Protein 8Z6D (pdb70)

Solvent-accessible surface area: 15857 Å² total; per-residue (Å²): 139,91,118,138,64,0,18,56,25,0,20,62,11,0,35,101,54,1,0,63,98,0,36,26,107,84,0,16,99,81,4,153,15,68,135,169,35,0,89,158,44,5,86,44,52,58,79,0,3,48,16,0,0,52,38,8,38,77,62,20,27,113,47,2,83,86,74,3,72,129,54,87,111,43,40,47,34,36,68,1,78,17,1,0,62,26,1,19,67,28,28,88,66,187,95,32,39,5,5,3,0,0,3,0,7,2,0,73,25,40,55,83,73,2,35,61,21,0,34,49,3,3,64,54,5,55,120,22,0,16,70,7,14,136,23,126,98,19,92,75,6,35,20,19,1,1,6,1,1,0,1,2,2,8,7,2,64,52,9,6,72,97,19,83,31,61,75,2,0,61,70,0,17,118,44,19,85,130,110,105,70,100,60,1,4,89,22,0,18,60,14,0,66,115,58,1,0,105,128,0,34,23,111,92,0,26,116,83,7,161,23,51,128,135,42,0,90,133,39,4,84,46,53,43,68,0,0,42,12,0,0,56,39,4,36,108,72,19,26,101,45,3,76,78,70,17,79,137,61,78,137,39,39,35,24,34,43,1,63,12,2,0,68,25,1,17,63,23,28,93,93,117,89,37,51,8,6,4,1,0,4,0,7,0,13,30,38,62,38,144,67,0,22,60,16,0,37,48,3,4,82,57,8,60,67,23,0,37,86,19,18,143,33,131,97,37,92,50,11,38,26,18,3,0,6,0,1,0,0,2,1,8,8,9,71,50,10,6,81,98,21,72,28,62,67,3,1,116,68,0,15,124,57,13,145,55

Structure (mmCIF, N/CA/C/O backbone):
data_8Z6D
#
_entry.id   8Z6D
#
_cell.length_a   51.170
_cell.length_b   69.360
_cell.length_c   112.440
_cell.angle_alpha   90.000
_cell.angle_beta   90.000
_cell.angle_gamma   90.000
#
_symmetry.space_group_name_H-M   'P 21 21 21'
#
loop_
_entity.id
_entity.type
_entity.pdbx_description
1 polymer 'TetR/AcrR family transcriptional regulator'
2 water water
#
loop_
_atom_site.group_PDB
_atom_site.id
_atom_site.type_symbol
_atom_site.label_atom_id
_atom_site.label_alt_id
_atom_site.label_comp_id
_atom_site.label_asym_id
_atom_site.label_entity_id
_atom_site.label_seq_id
_atom_site.pdbx_PDB_ins_code
_atom_site.Cartn_x
_atom_site.Cartn_y
_atom_site.Cartn_z
_atom_site.occupancy
_atom_site.B_iso_or_equiv
_atom_site.auth_seq_id
_atom_site.auth_comp_id
_atom_site.auth_asym_id
_atom_site.auth_atom_id
_atom_site.pdbx_PDB_model_num
ATOM 1 N N . SER A 1 13 ? 6.15175 6.42941 1.71980 1.000 60.74864 6 SER A N 1
ATOM 2 C CA . SER A 1 13 ? 7.56684 6.79733 1.66689 1.000 64.87301 6 SER A CA 1
ATOM 3 C C . SER A 1 13 ? 8.44742 5.57316 1.90526 1.000 60.16479 6 SER A C 1
ATOM 4 O O . SER A 1 13 ? 9.29436 5.22345 1.06951 1.000 58.58599 6 SER A O 1
ATOM 7 N N . LYS A 1 14 ? 8.24271 4.91806 3.05030 1.000 60.90089 7 LYS A N 1
ATOM 8 C CA . LYS A 1 14 ? 8.93893 3.66833 3.32233 1.000 58.26100 7 LYS A CA 1
ATOM 9 C C . LYS A 1 14 ? 8.30311 2.49684 2.57828 1.000 51.28700 7 LYS A C 1
ATOM 10 O O . LYS A 1 14 ? 8.68094 1.33478 2.77623 1.000 49.04990 7 LYS A O 1
ATOM 16 N N . ARG A 1 15 ? 7.34848 2.79961 1.70485 1.000 52.84676 8 ARG A N 1
ATOM 17 C CA . ARG A 1 15 ? 6.72349 1.76373 0.90667 1.000 47.48902 8 ARG A CA 1
ATOM 18 C C . ARG A 1 15 ? 7.75124 1.00918 0.06997 1.000 49.67152 8 ARG A C 1
ATOM 19 O O . ARG A 1 15 ? 7.69791 -0.22620 -0.02013 1.000 43.20565 8 ARG A O 1
ATOM 27 N N . LYS A 1 16 ? 8.70634 1.73078 -0.53888 1.000 48.77684 9 LYS A N 1
ATOM 28 C CA . LYS A 1 16 ? 9.64637 1.08508 -1.45525 1.000 43.54421 9 LYS A CA 1
ATOM 29 C C . LYS A 1 16 ? 10.56973 0.11666 -0.72952 1.000 42.00178 9 LYS A C 1
ATOM 30 O O . LYS A 1 16 ? 10.85350 -0.97326 -1.23760 1.000 45.51768 9 LYS A O 1
ATOM 36 N N . THR A 1 17 ? 11.05688 0.49779 0.44894 1.000 45.82425 10 THR A N 1
ATOM 37 C CA . THR A 1 17 ? 11.90051 -0.39595 1.23684 1.000 42.68054 10 THR A CA 1
ATOM 38 C C . THR A 1 17 ? 11.17761 -1.69824 1.53041 1.000 42.38532 10 THR A C 1
ATOM 39 O O . THR A 1 17 ? 11.73844 -2.78858 1.36208 1.000 40.18516 10 THR A O 1
ATOM 43 N N . ILE A 1 18 ? 9.91016 -1.59463 1.95032 1.000 45.53745 11 ILE A N 1
ATOM 44 C CA . ILE A 1 18 ? 9.09159 -2.77108 2.22609 1.000 39.80349 11 ILE A CA 1
ATOM 45 C C . ILE A 1 18 ? 8.95682 -3.62482 0.97097 1.000 38.71529 11 ILE A C 1
ATOM 46 O O . ILE A 1 18 ? 9.23800 -4.83194 0.97948 1.000 37.68700 11 ILE A O 1
ATOM 51 N N . LEU A 1 19 ? 8.48430 -3.00841 -0.11545 1.000 38.16322 12 LEU A N 1
ATOM 52 C CA . LEU A 1 19 ? 8.33770 -3.69410 -1.39291 1.000 38.89784 12 LEU A CA 1
ATOM 53 C C . LEU A 1 19 ? 9.62360 -4.40151 -1.79165 1.000 39.34260 12 LEU A C 1
ATOM 54 O O . LEU A 1 19 ? 9.62402 -5.61127 -2.06778 1.000 35.34395 12 LEU A O 1
ATOM 59 N N . ASP A 1 20 ? 10.73599 -3.65889 -1.80700 1.000 37.78749 13 ASP A N 1
ATOM 60 C CA . ASP A 1 20 ? 12.00647 -4.22934 -2.24966 1.000 38.22559 13 ASP A CA 1
ATOM 61 C C . ASP A 1 20 ? 12.47384 -5.32868 -1.30700 1.000 39.72341 13 ASP A C 1
ATOM 62 O O . ASP A 1 20 ? 13.06330 -6.32126 -1.75239 1.000 40.35735 13 ASP A O 1
ATOM 67 N N . THR A 1 21 ? 12.19639 -5.18805 -0.01123 1.000 38.24560 14 THR A N 1
ATOM 68 C CA . THR A 1 21 ? 12.62754 -6.20278 0.94315 1.000 40.87996 14 THR A CA 1
ATOM 69 C C . THR A 1 21 ? 11.82068 -7.47243 0.78100 1.000 37.85099 14 THR A C 1
ATOM 70 O O . THR A 1 21 ? 12.35658 -8.57713 0.90204 1.000 40.55437 14 THR A O 1
ATOM 74 N N . ALA A 1 22 ? 10.52222 -7.32847 0.53012 1.000 41.88869 15 ALA A N 1
ATOM 75 C CA . ALA A 1 22 ? 9.67267 -8.49424 0.35929 1.000 36.51530 15 ALA A CA 1
ATOM 76 C C . ALA A 1 22 ? 9.98511 -9.20164 -0.94736 1.000 33.69984 15 ALA A C 1
ATOM 77 O O . ALA A 1 22 ? 9.98739 -10.43889 -1.00532 1.000 31.69640 15 ALA A O 1
ATOM 79 N N . LEU A 1 23 ? 10.22418 -8.43595 -2.01550 1.000 35.88652 16 LEU A N 1
ATOM 80 C CA . LEU A 1 23 ? 10.63770 -9.04459 -3.27839 1.000 34.92806 16 LEU A CA 1
ATOM 81 C C . LEU A 1 23 ? 11.81205 -9.99614 -3.08159 1.000 34.67685 16 LEU A C 1
ATOM 82 O O . LEU A 1 23 ? 11.75642 -11.15118 -3.51518 1.000 33.78583 16 LEU A O 1
ATOM 87 N N . SER A 1 24 ? 12.88886 -9.53451 -2.42709 1.000 33.67455 17 SER A N 1
ATOM 88 C CA . SER A 1 24 ? 14.06281 -10.39743 -2.26938 1.000 38.42271 17 SER A CA 1
ATOM 89 C C . SER A 1 24 ? 13.72181 -11.66369 -1.49743 1.000 34.84117 17 SER A C 1
ATOM 90 O O . SER A 1 24 ? 14.16602 -12.76023 -1.85497 1.000 34.52023 17 SER A O 1
ATOM 93 N N . LEU A 1 25 ? 12.95377 -11.52300 -0.41762 1.000 40.15295 18 LEU A N 1
ATOM 94 C CA . LEU A 1 25 ? 12.64711 -12.66257 0.43560 1.000 35.93218 18 LEU A CA 1
ATOM 95 C C . LEU A 1 25 ? 11.75273 -13.67038 -0.27344 1.000 33.35297 18 LEU A C 1
ATOM 96 O O . LEU A 1 25 ? 11.98757 -14.88382 -0.18792 1.000 33.01726 18 LEU A O 1
ATOM 101 N N . PHE A 1 26 ? 10.71673 -13.18474 -0.96772 1.000 29.65837 19 PHE A N 1
ATOM 102 C CA . PHE A 1 26 ? 9.88418 -14.05635 -1.79168 1.000 31.97266 19 PHE A CA 1
ATOM 103 C C . PHE A 1 26 ? 10.69553 -14.73051 -2.88694 1.000 32.51593 19 PHE A C 1
ATOM 104 O O . PHE A 1 26 ? 10.52057 -15.92613 -3.15240 1.000 27.63852 19 PHE A O 1
ATOM 112 N N . LYS A 1 27 ? 11.57356 -13.97970 -3.55560 1.000 31.76388 20 LYS A N 1
ATOM 113 C CA . LYS A 1 27 ? 12.40470 -14.60511 -4.58477 1.000 37.93442 20 LYS A CA 1
ATOM 114 C C . LYS A 1 27 ? 13.35100 -15.61974 -3.96388 1.000 37.29520 20 LYS A C 1
ATOM 115 O O . LYS A 1 27 ? 13.48591 -16.74054 -4.47059 1.000 32.97850 20 LYS A O 1
ATOM 121 N N . GLN A 1 28 ? 13.96720 -15.25479 -2.82868 1.000 36.64314 21 GLN A N 1
ATOM 122 C CA . GLN A 1 28 ? 14.96959 -16.10624 -2.18846 1.000 39.21789 21 GLN A CA 1
ATOM 123 C C . GLN A 1 28 ? 14.37918 -17.40702 -1.65314 1.000 37.44032 21 GLN A C 1
ATOM 124 O O . GLN A 1 28 ? 15.03242 -18.46110 -1.71063 1.000 36.35531 21 GLN A 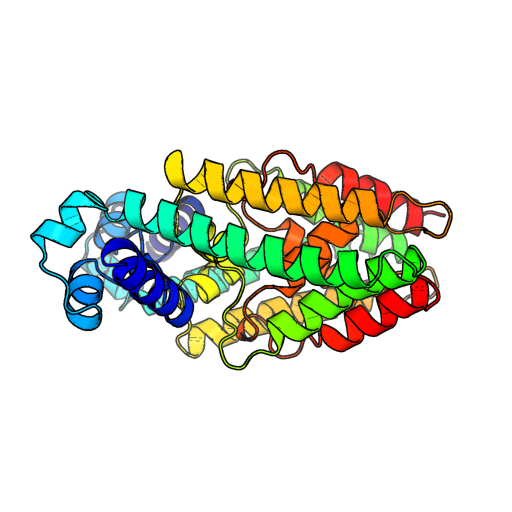O 1
ATOM 130 N N . TYR A 1 29 ? 13.17201 -17.34357 -1.07695 1.000 34.07234 22 TYR A N 1
ATOM 131 C CA . TYR A 1 29 ? 12.57344 -18.50169 -0.43795 1.000 34.48011 22 TYR A CA 1
ATOM 132 C C . TYR A 1 29 ? 11.27774 -18.80748 -1.16843 1.000 32.98705 22 TYR A C 1
ATOM 133 O O . TYR A 1 29 ? 11.30481 -19.42362 -2.23811 1.000 31.74938 22 TYR A O 1
ATOM 142 N N . SER A 1 30 ? 10.12825 -18.40396 -0.63497 1.000 33.13935 23 SER A N 1
ATOM 143 C CA . SER A 1 30 ? 8.85221 -18.55267 -1.32315 1.000 34.29727 23 SER A CA 1
ATOM 144 C C . SER A 1 30 ? 7.85845 -17.61147 -0.66042 1.000 32.79823 23 SER A C 1
ATOM 145 O O . SER A 1 30 ? 8.15310 -17.00672 0.36950 1.000 30.33948 23 SER A O 1
ATOM 148 N N . PHE A 1 31 ? 6.67995 -17.46829 -1.27945 1.000 28.44184 24 PHE A N 1
ATOM 149 C CA . PHE A 1 31 ? 5.65104 -16.59959 -0.70092 1.000 31.86992 24 PHE A CA 1
ATOM 150 C C . PHE A 1 31 ? 5.15289 -17.13578 0.64662 1.000 31.48489 24 PHE A C 1
ATOM 151 O O . PHE A 1 31 ? 5.12437 -16.40679 1.64287 1.000 34.47474 24 PHE A O 1
ATOM 159 N N . LYS A 1 32 ? 4.76162 -18.41327 0.70078 1.000 34.71313 25 LYS A N 1
ATOM 160 C CA . LYS A 1 32 ? 4.20830 -18.96774 1.93442 1.000 35.38982 25 LYS A CA 1
ATOM 161 C C . LYS A 1 32 ? 5.26099 -19.13672 3.01652 1.000 35.70628 25 LYS A C 1
ATOM 162 O O . LYS A 1 32 ? 4.91253 -19.24550 4.19240 1.000 40.30854 25 LYS A O 1
ATOM 168 N N . PHE A 1 33 ? 6.53640 -19.15682 2.64741 1.000 37.37009 26 PHE A N 1
ATOM 169 C CA . PHE A 1 33 ? 7.58064 -19.44689 3.61388 1.000 39.37680 26 PHE A CA 1
ATOM 170 C C . PHE A 1 33 ? 7.96454 -18.21050 4.41371 1.000 35.89826 26 PHE A C 1
ATOM 171 O O . PHE A 1 33 ? 8.36310 -18.33668 5.57553 1.000 41.46788 26 PHE A O 1
ATOM 179 N N . VAL A 1 34 ? 7.85930 -17.01172 3.84194 1.000 37.11322 27 VAL A N 1
ATOM 180 C CA . VAL A 1 34 ? 8.20559 -15.80110 4.57938 1.000 39.44639 27 VAL A CA 1
ATOM 181 C C . VAL A 1 34 ? 6.91524 -15.09185 4.97336 1.000 42.19626 27 VAL A C 1
ATOM 182 O O . VAL A 1 34 ? 6.10689 -14.70947 4.11482 1.000 42.68863 27 VAL A O 1
ATOM 186 N N . GLY A 1 35 ? 6.69534 -14.98728 6.30060 1.000 43.37610 28 GLY A N 1
ATOM 187 C CA . GLY A 1 35 ? 5.53300 -14.31743 6.84450 1.000 41.81111 28 GLY A CA 1
ATOM 188 C C . GLY A 1 35 ? 5.74557 -12.82603 6.98092 1.000 39.72212 28 GLY A C 1
ATOM 189 O O . GLY A 1 35 ? 6.84835 -12.31125 6.80042 1.000 46.71268 28 GLY A O 1
ATOM 190 N N . VAL A 1 36 ? 4.65402 -12.12624 7.29245 1.000 38.54907 29 VAL A N 1
ATOM 191 C CA . VAL A 1 36 ? 4.69709 -10.66578 7.39291 1.000 42.33687 29 VAL A CA 1
ATOM 192 C C . VAL A 1 36 ? 5.66673 -10.21607 8.48668 1.000 46.59632 29 VAL A C 1
ATOM 193 O O . VAL A 1 36 ? 6.32943 -9.18081 8.35432 1.000 48.38150 29 VAL A O 1
ATOM 197 N N . ASP A 1 37 ? 5.77021 -10.97918 9.58213 1.000 44.75520 30 ASP A N 1
ATOM 198 C CA . ASP A 1 37 ? 6.65125 -10.57418 10.68170 1.000 49.26194 30 ASP A CA 1
ATOM 199 C C . ASP A 1 37 ? 8.11159 -10.49844 10.23858 1.000 49.13272 30 ASP A C 1
ATOM 200 O O . ASP A 1 37 ? 8.85210 -9.60473 10.66344 1.000 47.65566 30 ASP A O 1
ATOM 205 N N . ARG A 1 38 ? 8.53576 -11.41362 9.36233 1.000 50.44953 31 ARG A N 1
ATOM 206 C CA . ARG A 1 38 ? 9.90103 -11.37391 8.84172 1.000 48.81537 31 ARG A CA 1
ATOM 207 C C . ARG A 1 38 ? 10.12045 -10.18001 7.91200 1.000 48.14283 31 ARG A C 1
ATOM 208 O O . ARG A 1 38 ? 11.18884 -9.55040 7.94072 1.000 51.30077 31 ARG A O 1
ATOM 216 N N . ILE A 1 39 ? 9.13050 -9.85895 7.07174 1.000 46.45563 32 ILE A N 1
ATOM 217 C CA . ILE A 1 39 ? 9.25564 -8.69023 6.20564 1.000 47.11084 32 ILE A CA 1
ATOM 218 C C . ILE A 1 39 ? 9.29557 -7.41671 7.03218 1.000 46.88803 32 ILE A C 1
ATOM 219 O O . ILE A 1 39 ? 9.99030 -6.46218 6.66922 1.000 48.84765 32 ILE A O 1
ATOM 224 N N . ILE A 1 40 ? 8.56563 -7.38197 8.15293 1.000 47.99738 33 ILE A N 1
ATOM 225 C CA . ILE A 1 40 ? 8.51478 -6.18661 8.99774 1.000 48.59736 33 ILE A CA 1
ATOM 226 C C . ILE A 1 40 ? 9.90940 -5.82171 9.49347 1.000 46.86979 33 ILE A C 1
ATOM 227 O O . ILE A 1 40 ? 10.40686 -4.71212 9.26016 1.000 49.10031 33 ILE A O 1
ATOM 232 N N . ASN A 1 41 ? 10.54651 -6.74505 10.21776 1.000 44.97744 34 ASN A N 1
ATOM 233 C CA . ASN A 1 41 ? 11.85685 -6.45629 10.78953 1.000 48.61002 34 ASN A CA 1
ATOM 234 C C . ASN A 1 41 ? 12.85115 -6.10393 9.69545 1.000 50.92798 34 ASN A C 1
ATOM 235 O O . ASN A 1 41 ? 13.47079 -5.03575 9.72640 1.000 48.50524 34 ASN A O 1
ATOM 240 N N . GLU A 1 42 ? 12.96967 -6.97253 8.68329 1.000 51.27388 35 GLU A N 1
ATOM 241 C CA . GLU A 1 42 ? 14.00656 -6.79686 7.67088 1.000 48.44908 35 GLU A CA 1
ATOM 242 C C . GLU A 1 42 ? 13.85460 -5.47272 6.92456 1.000 50.08834 35 GLU A C 1
ATOM 243 O O . GLU A 1 42 ? 14.85888 -4.88581 6.51023 1.000 53.27817 35 GLU A O 1
ATOM 249 N N . SER A 1 43 ? 12.62579 -4.95535 6.79428 1.000 52.68077 36 SER A N 1
ATOM 250 C CA . SER A 1 43 ? 12.41221 -3.61358 6.24849 1.000 51.75280 36 SER A CA 1
ATOM 251 C C . SER A 1 43 ? 12.71311 -2.51029 7.24980 1.000 49.76417 36 SER A C 1
ATOM 252 O O . SER A 1 43 ? 12.81055 -1.34546 6.84685 1.000 50.98729 36 SER A O 1
ATOM 255 N N . GLN A 1 44 ? 12.82463 -2.84675 8.53455 1.000 48.40226 37 GLN A N 1
ATOM 256 C CA . GLN A 1 44 ? 13.10488 -1.87892 9.59356 1.000 55.92902 37 GLN A CA 1
ATOM 257 C C . GLN A 1 44 ? 12.02010 -0.80253 9.66171 1.000 53.58680 37 GLN A C 1
ATOM 258 O O . GLN A 1 44 ? 12.30250 0.40182 9.71564 1.000 55.78116 37 GLN A O 1
ATOM 264 N N . VAL A 1 45 ? 10.76247 -1.25701 9.67182 1.000 53.03528 38 VAL A N 1
ATOM 265 C CA . VAL A 1 45 ? 9.59094 -0.39992 9.79517 1.000 48.38433 38 VAL A CA 1
ATOM 266 C C . VAL A 1 45 ? 8.76654 -0.86083 10.99315 1.000 52.55671 38 VAL A C 1
ATOM 267 O O . VAL A 1 45 ? 8.88749 -1.99628 11.46820 1.000 51.41627 38 VAL A O 1
ATOM 271 N N . ALA A 1 46 ? 7.93551 0.05349 11.49990 1.000 48.17484 39 ALA A N 1
ATOM 272 C CA . ALA A 1 46 ? 6.95716 -0.29848 12.52078 1.000 47.69622 39 ALA A CA 1
ATOM 273 C C . ALA A 1 46 ? 5.77272 -1.01032 11.88010 1.000 47.95823 39 ALA A C 1
ATOM 274 O O . ALA A 1 46 ? 5.36590 -0.67829 10.76159 1.000 46.24391 39 ALA A O 1
ATOM 276 N N . LYS A 1 47 ? 5.22714 -1.99921 12.59997 1.000 48.22631 40 LYS A N 1
ATOM 277 C CA . LYS A 1 47 ? 4.08584 -2.78994 12.13809 1.000 48.72269 40 LYS A CA 1
ATOM 278 C C . LYS A 1 47 ? 3.02421 -1.89491 11.51178 1.000 45.84351 40 LYS A C 1
ATOM 279 O O . LYS A 1 47 ? 2.50617 -2.19494 10.43115 1.000 40.39017 40 LYS A O 1
ATOM 285 N N . MET A 1 48 ? 2.72258 -0.77633 12.17884 1.000 45.36893 41 MET A N 1
ATOM 286 C CA . MET A 1 48 ? 1.68539 0.12510 11.69089 1.000 43.53584 41 MET A CA 1
ATOM 287 C C . MET A 1 48 ? 2.05162 0.72159 10.33852 1.000 44.65950 41 MET A C 1
ATOM 288 O O . MET A 1 48 ? 1.17244 0.94985 9.49985 1.000 43.47821 41 MET A O 1
ATOM 293 N N . THR A 1 49 ? 3.34125 0.99871 10.11431 1.000 42.33981 42 THR A N 1
ATOM 294 C CA . THR A 1 49 ? 3.76346 1.58018 8.84335 1.000 43.54918 42 THR A CA 1
ATOM 295 C C . THR A 1 49 ? 3.61129 0.57402 7.70537 1.000 46.00072 42 THR A C 1
ATOM 296 O O . THR A 1 49 ? 3.16496 0.92320 6.60266 1.000 45.26680 42 THR A O 1
ATOM 300 N N . PHE A 1 50 ? 3.98475 -0.68050 7.95791 1.000 40.67713 43 PHE A N 1
ATOM 301 C CA . PHE A 1 50 ? 3.75060 -1.73660 6.98966 1.000 39.83040 43 PHE A CA 1
ATOM 302 C C . PHE A 1 50 ? 2.30805 -1.74796 6.51985 1.000 39.67057 43 PHE A C 1
ATOM 303 O O . PHE A 1 50 ? 2.03414 -1.73824 5.31652 1.000 37.05953 43 PHE A O 1
ATOM 311 N N . TYR A 1 51 ? 1.36373 -1.79018 7.45763 1.000 38.63164 44 TYR A N 1
ATOM 312 C CA . TYR A 1 51 ? -0.01404 -1.98242 7.03784 1.000 37.29391 44 TYR A CA 1
ATOM 313 C C . TYR A 1 51 ? -0.61734 -0.71770 6.45400 1.000 40.25743 44 TYR A C 1
ATOM 314 O O . TYR A 1 51 ? -1.61683 -0.80553 5.72455 1.000 36.80152 44 TYR A O 1
ATOM 323 N N . LYS A 1 52 ? -0.04023 0.45497 6.74165 1.000 42.25108 45 LYS A N 1
ATOM 324 C CA . LYS A 1 52 ? -0.50660 1.65273 6.05169 1.000 42.01262 45 LYS A CA 1
ATOM 325 C C . LYS A 1 52 ? -0.36157 1.46286 4.54235 1.000 42.97210 45 LYS A C 1
ATOM 326 O O . LYS A 1 52 ? -1.32151 1.64560 3.78480 1.000 42.15025 45 LYS A O 1
ATOM 332 N N . HIS A 1 53 ? 0.80562 0.98677 4.10109 1.000 42.25528 46 HIS A N 1
ATOM 333 C CA . HIS A 1 53 ? 1.03994 0.81000 2.67317 1.000 41.38545 46 HIS A CA 1
ATOM 334 C C . HIS A 1 53 ? 0.51290 -0.52072 2.16106 1.000 37.53915 46 HIS A C 1
ATOM 335 O O . HIS A 1 53 ? 0.09219 -0.60625 1.00447 1.000 40.85124 46 HIS A O 1
ATOM 342 N N . PHE A 1 54 ? 0.51246 -1.56186 2.98767 1.000 35.96908 47 PHE A N 1
ATOM 343 C CA . PHE A 1 54 ? 0.11866 -2.89606 2.54274 1.000 38.87736 47 PHE A CA 1
ATOM 344 C C . PHE A 1 54 ? -0.85394 -3.48957 3.54987 1.000 32.74706 47 PHE A C 1
ATOM 345 O O . PHE A 1 54 ? -0.45959 -4.25315 4.43933 1.000 32.05560 47 PHE A O 1
ATOM 353 N N . PRO A 1 55 ? -2.14689 -3.19477 3.40370 1.000 32.67888 48 PRO A N 1
ATOM 354 C CA . PRO A 1 55 ? -3.13820 -3.63125 4.40747 1.000 33.51133 48 PRO A CA 1
ATOM 355 C C . PRO A 1 55 ? -3.23130 -5.14413 4.60003 1.000 32.43608 48 PRO A C 1
ATOM 356 O O . PRO A 1 55 ? -3.79872 -5.58284 5.60802 1.000 33.25481 48 PRO A O 1
ATOM 360 N N . SER A 1 56 ? -2.67355 -5.94426 3.69366 1.000 32.04259 49 SER A N 1
ATOM 361 C CA . SER A 1 56 ? -2.72007 -7.39649 3.78419 1.000 31.72970 49 SER A CA 1
ATOM 362 C C . SER A 1 56 ? -1.52801 -7.96438 3.03287 1.000 30.54397 49 SER A C 1
ATOM 363 O O . SER A 1 56 ? -0.93598 -7.29100 2.19231 1.000 30.25935 49 SER A O 1
ATOM 366 N N . LYS A 1 57 ? -1.18696 -9.22184 3.34680 1.000 28.50427 50 LYS A N 1
ATOM 367 C CA . LYS A 1 57 ? -0.07800 -9.88046 2.67093 1.000 30.74926 50 LYS A CA 1
ATOM 368 C C . LYS A 1 57 ? -0.37883 -10.10348 1.19291 1.000 29.34928 50 LYS A C 1
ATOM 369 O O . LYS A 1 57 ? 0.52014 -10.00819 0.35331 1.000 30.65227 50 LYS A O 1
ATOM 375 N N . THR A 1 58 ? -1.63239 -10.40571 0.85544 1.000 30.17015 51 THR A N 1
ATOM 376 C CA . THR A 1 58 ? -2.01573 -10.56712 -0.54605 1.000 30.88372 51 THR A CA 1
ATOM 377 C C . THR A 1 58 ? -1.81076 -9.27585 -1.33856 1.000 30.64557 51 THR A C 1
ATOM 378 O O . THR A 1 58 ? -1.36622 -9.30628 -2.49221 1.000 29.04071 51 THR A O 1
ATOM 382 N N . LEU A 1 59 ? -2.09872 -8.12982 -0.72582 1.000 29.80959 52 LEU A N 1
ATOM 383 C CA . LEU A 1 59 ? -1.87008 -6.86409 -1.40749 1.000 29.29403 52 LEU A CA 1
ATOM 384 C C . LEU A 1 59 ? -0.37831 -6.60800 -1.64588 1.000 30.44767 52 LEU A C 1
ATOM 385 O O . LEU A 1 59 ? 0.00069 -6.11492 -2.71258 1.000 28.40717 52 LEU A O 1
ATOM 390 N N . LEU A 1 60 ? 0.48326 -6.91639 -0.66496 1.000 30.07917 53 LEU A N 1
ATOM 391 C CA . LEU A 1 60 ? 1.92407 -6.84345 -0.90555 1.000 29.67713 53 LEU A CA 1
ATOM 392 C C . LEU A 1 60 ? 2.35566 -7.81676 -1.99736 1.000 30.10523 53 LEU A C 1
ATOM 393 O O . LEU A 1 60 ? 3.18044 -7.47279 -2.85671 1.000 29.75419 53 LEU A O 1
ATOM 398 N N . ILE A 1 61 ? 1.82836 -9.04735 -1.97344 1.000 29.90932 54 ILE A N 1
ATOM 399 C CA . ILE A 1 61 ? 2.17174 -10.00585 -3.02327 1.000 29.29217 54 ILE A CA 1
ATOM 400 C C . ILE A 1 61 ? 1.74917 -9.46905 -4.38541 1.000 28.88802 54 ILE A C 1
ATOM 401 O O . ILE A 1 61 ? 2.51617 -9.53266 -5.35090 1.000 27.93105 54 ILE A O 1
ATOM 406 N N . GLN A 1 62 ? 0.54723 -8.88700 -4.47442 1.000 30.79470 55 GLN A N 1
ATOM 407 C CA . GLN A 1 62 ? 0.11067 -8.26314 -5.72517 1.000 32.56236 55 GLN A CA 1
ATOM 408 C C . GLN A 1 62 ? 1.08994 -7.18399 -6.19580 1.000 30.00641 55 GLN A C 1
ATOM 409 O O . GLN A 1 62 ? 1.49121 -7.15511 -7.36545 1.000 27.30604 55 GLN A O 1
ATOM 415 N N . ALA A 1 63 ? 1.48604 -6.28735 -5.29680 1.000 30.85733 56 ALA A N 1
ATOM 416 C CA . ALA A 1 63 ? 2.44092 -5.24640 -5.66497 1.000 28.65337 56 ALA A CA 1
ATOM 417 C C . ALA A 1 63 ? 3.82104 -5.82203 -5.98944 1.000 33.47381 56 ALA A C 1
ATOM 418 O O . ALA A 1 63 ? 4.55317 -5.25465 -6.81852 1.000 33.37193 56 ALA A O 1
ATOM 420 N N . CYS A 1 64 ? 4.21019 -6.92160 -5.33311 1.000 29.66276 57 CYS A N 1
ATOM 421 C CA . CYS A 1 64 ? 5.49213 -7.54483 -5.65567 1.000 29.73223 57 CYS A CA 1
ATOM 422 C C . CYS A 1 64 ? 5.48751 -8.08225 -7.08090 1.000 27.92820 57 CYS A C 1
ATOM 423 O O . CYS A 1 64 ? 6.47727 -7.94114 -7.80852 1.000 27.79090 57 CYS A O 1
ATOM 426 N N . LEU A 1 65 ? 4.36930 -8.68871 -7.50319 1.000 25.35373 58 LEU A N 1
ATOM 427 C CA . LEU A 1 65 ? 4.28265 -9.21364 -8.86042 1.000 27.73537 58 LEU A CA 1
ATOM 428 C C . LEU A 1 65 ? 4.16240 -8.08946 -9.88836 1.000 26.75047 58 LEU A C 1
ATOM 429 O O . LEU A 1 65 ? 4.72212 -8.19526 -10.97956 1.000 29.01305 58 LEU A O 1
ATOM 434 N N . CYS A 1 66 ? 3.44405 -7.00750 -9.56538 1.000 29.20700 59 CYS A N 1
ATOM 435 C CA . CYS A 1 66 ? 3.39745 -5.85732 -10.46853 1.000 28.77370 59 CYS A CA 1
ATOM 436 C C . CYS A 1 66 ? 4.77813 -5.26545 -10.66690 1.000 31.28580 59 CYS A C 1
ATOM 437 O O . CYS A 1 66 ? 5.09730 -4.74618 -11.74426 1.000 32.12881 59 CYS A O 1
ATOM 440 N N . GLU A 1 67 ? 5.58767 -5.26572 -9.60979 1.000 31.03643 60 GLU A N 1
ATOM 441 C CA . GLU A 1 67 ? 6.91285 -4.68121 -9.71719 1.000 31.92059 60 GLU A CA 1
ATOM 442 C C . GLU A 1 67 ? 7.81624 -5.56301 -10.55740 1.000 31.33111 60 GLU A C 1
ATOM 443 O O . GLU A 1 67 ? 8.62282 -5.06460 -11.34406 1.000 29.31272 60 GLU A O 1
ATOM 449 N N . GLU A 1 68 ? 7.70843 -6.87752 -10.36816 1.000 24.97335 61 GLU A N 1
ATOM 450 C CA . GLU A 1 68 ? 8.49534 -7.80605 -11.15234 1.000 30.93019 61 GLU A CA 1
ATOM 451 C C . GLU A 1 68 ? 8.12202 -7.71965 -12.63036 1.000 28.75303 61 GLU A C 1
ATOM 452 O O . GLU A 1 68 ? 8.99949 -7.73693 -13.49797 1.000 26.46712 61 GLU A O 1
ATOM 458 N N . GLN A 1 69 ? 6.82838 -7.57405 -12.93665 1.000 30.68763 62 GLN A N 1
ATOM 459 C CA . GLN A 1 69 ? 6.42549 -7.35643 -14.32562 1.000 30.24284 62 GLN A CA 1
ATOM 460 C C . GLN A 1 69 ? 7.02974 -6.06856 -14.88176 1.000 30.27446 62 GLN A C 1
ATOM 461 O O . GLN A 1 69 ? 7.61531 -6.06976 -15.96721 1.000 28.73825 62 GLN A O 1
ATOM 467 N N . LYS A 1 70 ? 6.89744 -4.95275 -14.15041 1.000 28.28032 63 LYS A N 1
ATOM 468 C CA . LYS A 1 70 ? 7.42046 -3.68289 -14.65292 1.000 32.48234 63 LYS A CA 1
ATOM 469 C C . LYS A 1 70 ? 8.92927 -3.75867 -14.89748 1.000 30.00552 63 LYS A C 1
ATOM 470 O O . LYS A 1 70 ? 9.42595 -3.28159 -15.92336 1.000 27.36111 63 LYS A O 1
ATOM 474 N N . THR A 1 71 ? 9.67321 -4.38795 -13.98944 1.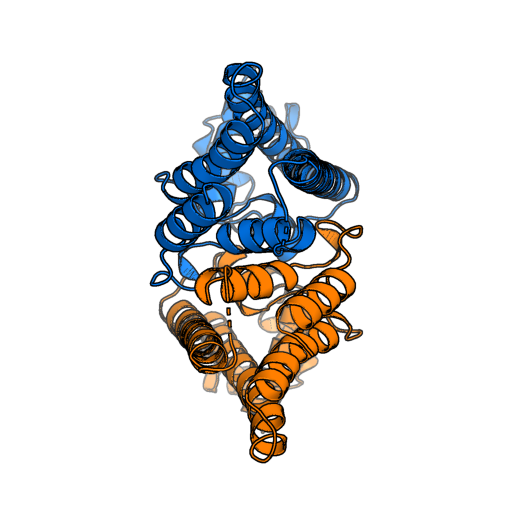000 31.96054 64 THR A N 1
ATOM 475 C CA . THR A 1 71 ? 11.12787 -4.42495 -14.14566 1.000 30.23989 64 THR A CA 1
ATOM 476 C C . THR A 1 71 ? 11.55122 -5.34114 -15.29686 1.000 30.41049 64 THR A C 1
ATOM 477 O O . THR A 1 71 ? 12.46571 -4.99842 -16.05715 1.000 31.09664 64 THR A O 1
ATOM 481 N N . ILE A 1 72 ? 10.90012 -6.50014 -15.45201 1.000 27.02456 65 ILE A N 1
ATOM 482 C CA . ILE A 1 72 ? 11.25719 -7.42047 -16.53910 1.000 28.90694 65 ILE A CA 1
ATOM 483 C C . ILE A 1 72 ? 10.93455 -6.80401 -17.90075 1.000 31.03009 65 ILE A C 1
ATOM 484 O O . ILE A 1 72 ? 11.79066 -6.74869 -18.79497 1.000 27.58365 65 ILE A O 1
ATOM 489 N N . GLU A 1 73 ? 9.70114 -6.30337 -18.06546 1.000 29.74180 66 GLU A N 1
ATOM 490 C CA . GLU A 1 73 ? 9.26096 -5.78297 -19.35774 1.000 27.46248 66 GLU A CA 1
ATOM 491 C C . GLU A 1 73 ? 10.04171 -4.54097 -19.76272 1.000 32.38361 66 GLU A C 1
ATOM 492 O O . GLU A 1 73 ? 10.35755 -4.35757 -20.94595 1.000 31.03533 66 GLU A O 1
ATOM 498 N N . GLU A 1 74 ? 10.35356 -3.67421 -18.80150 1.000 28.90063 67 GLU A N 1
ATOM 499 C CA . GLU A 1 74 ? 11.13350 -2.48396 -19.11595 1.000 35.99098 67 GLU A CA 1
ATOM 500 C C . GLU A 1 74 ? 12.55790 -2.86287 -19.50875 1.000 34.95362 67 GLU A C 1
ATOM 501 O O . GLU A 1 74 ? 13.14673 -2.26021 -20.41314 1.000 37.49332 67 GLU A O 1
ATOM 507 N N . SER A 1 75 ? 13.10595 -3.88596 -18.85488 1.000 29.73289 68 SER A N 1
ATOM 508 C CA . SER A 1 75 ? 14.46782 -4.31947 -19.12202 1.000 32.41918 68 SER A CA 1
ATOM 509 C C . SER A 1 75 ? 14.59482 -4.92004 -20.52041 1.000 34.56563 68 SER A C 1
ATOM 510 O O . SER A 1 75 ? 15.51349 -4.57939 -21.27646 1.000 34.71074 68 SER A O 1
ATOM 513 N N . ILE A 1 76 ? 13.69807 -5.85006 -20.85702 1.000 33.71406 69 ILE A N 1
ATOM 514 C CA . ILE A 1 76 ? 13.67611 -6.44851 -22.18817 1.000 35.86251 69 ILE A CA 1
ATOM 515 C C . ILE A 1 76 ? 13.47745 -5.36635 -23.24279 1.000 38.66420 69 ILE A C 1
ATOM 516 O O . ILE A 1 76 ? 14.31535 -5.17880 -24.12907 1.000 41.27005 69 ILE A O 1
ATOM 521 N N . LEU A 1 77 ? 12.37750 -4.61314 -23.12699 1.000 35.08816 70 LEU A N 1
ATOM 522 C CA . LEU A 1 77 ? 12.00808 -3.62101 -24.13255 1.000 40.30056 70 LEU A CA 1
ATOM 523 C C . LEU A 1 77 ? 13.09290 -2.57542 -24.33549 1.000 44.32580 70 LEU A C 1
ATOM 524 O O . LEU A 1 77 ? 13.28592 -2.08753 -25.45630 1.000 47.70532 70 LEU A O 1
ATOM 529 N N . ASN A 1 78 ? 13.80990 -2.21390 -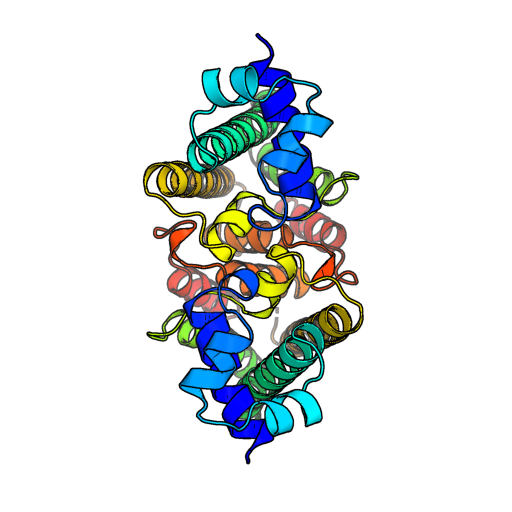23.27314 1.000 43.51270 71 ASN A N 1
ATOM 530 C CA . ASN A 1 78 ? 14.85022 -1.20857 -23.42875 1.000 46.94113 71 ASN A CA 1
ATOM 531 C C . ASN A 1 78 ? 16.01644 -1.74787 -24.24872 1.000 48.78034 71 ASN A C 1
ATOM 532 O O . ASN A 1 78 ? 16.56753 -1.03462 -25.09701 1.000 50.88757 71 ASN A O 1
ATOM 537 N N . GLU A 1 79 ? 16.40019 -3.00747 -24.02679 1.000 47.04015 72 GLU A N 1
ATOM 538 C CA . GLU A 1 79 ? 17.43514 -3.61026 -24.86360 1.000 47.85611 72 GLU A CA 1
ATOM 539 C C . GLU A 1 79 ? 17.00640 -3.66480 -26.32415 1.000 50.65686 72 GLU A C 1
ATOM 540 O O . GLU A 1 79 ? 17.80499 -3.37206 -27.22607 1.000 51.51294 72 GLU A O 1
ATOM 546 N N . LEU A 1 80 ? 15.74651 -4.01708 -26.58027 1.000 46.52032 73 LEU A N 1
ATOM 547 C CA . LEU A 1 80 ? 15.30679 -4.15652 -27.96497 1.000 50.93579 73 LEU A CA 1
ATOM 548 C C . LEU A 1 80 ? 15.26935 -2.80640 -28.67404 1.000 54.67862 73 LEU A C 1
ATOM 549 O O . LEU A 1 80 ? 15.66217 -2.70896 -29.84424 1.000 57.25606 73 LEU A O 1
ATOM 554 N N . SER A 1 81 ? 14.81557 -1.74990 -27.98421 1.000 51.49246 74 SER A N 1
ATOM 555 C CA . SER A 1 81 ? 14.78441 -0.42093 -28.59847 1.000 54.19225 74 SER A CA 1
ATOM 556 C C . SER A 1 81 ? 16.18091 0.13005 -28.86746 1.000 57.91244 74 SER A C 1
ATOM 557 O O . SER A 1 81 ? 16.32285 1.07791 -29.65084 1.000 54.94781 74 SER A O 1
ATOM 560 N N . LEU A 1 82 ? 17.20919 -0.42922 -28.22905 1.000 53.32537 75 LEU A N 1
ATOM 561 C CA . LEU A 1 82 ? 18.57985 -0.14278 -28.62273 1.000 57.57636 75 LEU A CA 1
ATOM 562 C C . LEU A 1 82 ? 18.96821 -0.85714 -29.91055 1.000 59.85538 75 LEU A C 1
ATOM 563 O O . LEU A 1 82 ? 20.05643 -0.60251 -30.43840 1.000 59.26963 75 LEU A O 1
ATOM 568 N N . LEU A 1 83 ? 18.09777 -1.73899 -30.42653 1.000 59.57711 76 LEU A N 1
ATOM 569 C CA . LEU A 1 83 ? 18.32479 -2.47532 -31.66672 1.000 62.43630 76 LEU A CA 1
ATOM 570 C C . LEU A 1 83 ? 17.15070 -2.33183 -32.63978 1.000 61.40430 76 LEU A C 1
ATOM 571 O O . LEU A 1 83 ? 16.85380 -3.25863 -33.40339 1.000 58.91890 76 LEU A O 1
ATOM 576 N N . SER A 1 84 ? 16.47032 -1.17577 -32.63275 1.000 63.71540 77 SER A N 1
ATOM 577 C CA . SER A 1 84 ? 15.45023 -0.93129 -33.65197 1.000 65.74242 77 SER A CA 1
ATOM 578 C C . SER A 1 84 ? 16.07885 -0.77856 -35.03008 1.000 65.36540 77 SER A C 1
ATOM 579 O O . SER A 1 84 ? 15.45424 -1.13170 -36.03819 1.000 65.67537 77 SER A O 1
ATOM 582 N N . GLU A 1 85 ? 17.31273 -0.27443 -35.09398 1.000 63.91629 78 GLU A N 1
ATOM 583 C CA . GLU A 1 85 ? 18.05676 -0.18480 -36.34126 1.000 59.96103 78 GLU A CA 1
ATOM 584 C C . GLU A 1 85 ? 18.98618 -1.38083 -36.55384 1.000 61.81035 78 GLU A C 1
ATOM 585 O O . GLU A 1 85 ? 19.97119 -1.26935 -37.29485 1.000 62.76135 78 GLU A O 1
ATOM 587 N N . ALA A 1 86 ? 18.68208 -2.54212 -35.95325 1.000 60.12576 79 ALA A N 1
ATOM 588 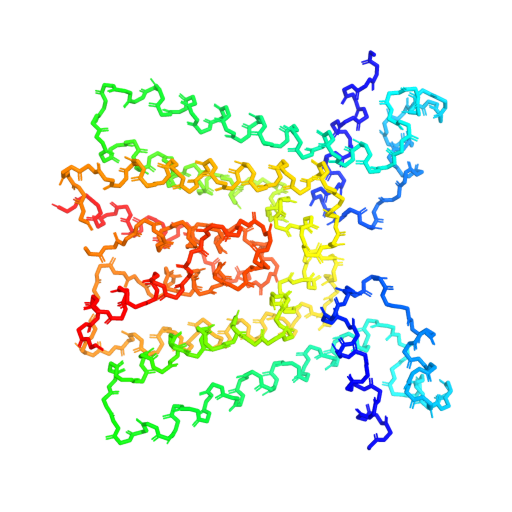C CA . ALA A 1 86 ? 19.58236 -3.69107 -36.03307 1.000 58.11618 79 ALA A CA 1
ATOM 589 C C . ALA A 1 86 ? 19.05601 -4.86375 -36.85897 1.000 57.69145 79 ALA A C 1
ATOM 590 O O . ALA A 1 86 ? 19.80193 -5.82743 -37.08447 1.000 55.60951 79 ALA A O 1
ATOM 592 N N . GLY A 1 87 ? 17.81621 -4.81911 -37.32651 1.000 56.04214 80 GLY A N 1
ATOM 593 C CA . GLY A 1 87 ? 17.23686 -5.96791 -37.98251 1.000 54.10987 80 GLY A CA 1
ATOM 594 C C . GLY A 1 87 ? 16.60817 -6.91815 -36.98079 1.000 55.32230 80 GLY A C 1
ATOM 595 O O . GLY A 1 87 ? 16.71707 -6.76415 -35.76038 1.000 57.48297 80 GLY A O 1
ATOM 596 N N . ASN A 1 88 ? 15.94229 -7.93804 -37.51572 1.000 57.68530 81 ASN A N 1
ATOM 597 C CA . ASN A 1 88 ? 15.05573 -8.74360 -36.68906 1.000 56.17834 81 ASN A CA 1
ATOM 598 C C . ASN A 1 88 ? 15.74598 -9.93238 -36.03880 1.000 51.53435 81 ASN A C 1
ATOM 599 O O . ASN A 1 88 ? 15.32651 -10.35598 -34.95981 1.000 49.67305 81 ASN A O 1
ATOM 604 N N . ILE A 1 89 ? 16.79733 -10.48406 -36.64552 1.000 54.57818 82 ILE A N 1
ATOM 605 C CA . ILE A 1 89 ? 17.52827 -11.53754 -35.94950 1.000 51.87483 82 ILE A CA 1
ATOM 606 C C . ILE A 1 89 ? 18.25164 -10.95680 -34.74100 1.000 50.08786 82 ILE A C 1
ATOM 607 O O . ILE A 1 89 ? 18.25676 -11.55388 -33.65564 1.000 44.45253 82 ILE A O 1
ATOM 612 N N . ALA A 1 90 ? 18.85106 -9.77152 -34.90106 1.000 49.18644 83 ALA A N 1
ATOM 613 C CA . ALA A 1 90 ? 19.55894 -9.14380 -33.79095 1.000 44.04935 83 ALA A CA 1
ATOM 614 C C . ALA A 1 90 ? 18.64421 -8.93866 -32.59077 1.000 46.22177 83 ALA A C 1
ATOM 615 O O . ALA A 1 90 ? 19.07295 -9.09981 -31.44083 1.000 39.77273 83 ALA A O 1
ATOM 617 N N . ARG A 1 91 ? 17.37568 -8.59002 -32.83219 1.000 49.24213 84 ARG A N 1
ATOM 618 C CA . ARG A 1 91 ? 16.47027 -8.33128 -31.71601 1.000 44.08085 84 ARG A CA 1
ATOM 619 C C . ARG A 1 91 ? 16.04172 -9.63527 -31.05762 1.000 44.11587 84 ARG A C 1
ATOM 620 O O . ARG A 1 91 ? 15.91067 -9.71367 -29.82780 1.000 34.79517 84 ARG A O 1
ATOM 628 N N . LEU A 1 92 ? 15.84166 -10.67778 -31.85963 1.000 42.33224 85 LEU A N 1
ATOM 629 C CA . LEU A 1 92 ? 15.51097 -11.97707 -31.29621 1.000 38.38234 85 LEU A CA 1
ATOM 630 C C . LEU A 1 92 ? 16.67012 -12.52201 -30.47492 1.000 37.74508 85 LEU A C 1
ATOM 631 O O . LEU A 1 92 ? 16.46881 -13.09288 -29.39713 1.000 34.23607 85 LEU A O 1
ATOM 636 N N . LYS A 1 93 ? 17.88787 -12.36514 -30.98926 1.000 41.31053 86 LYS A N 1
ATOM 637 C CA . LYS A 1 93 ? 19.09206 -12.72656 -30.25579 1.000 39.06912 86 LYS A CA 1
ATOM 638 C C . LYS A 1 93 ? 19.11823 -12.06803 -28.88848 1.000 37.20539 86 LYS A C 1
ATOM 639 O O . LYS A 1 93 ? 19.39606 -12.72265 -27.88147 1.000 32.13927 86 LYS A O 1
ATOM 645 N N . ALA A 1 94 ? 18.84176 -10.75788 -28.84470 1.000 40.44522 87 ALA A N 1
ATOM 646 C CA . ALA A 1 94 ? 18.89254 -10.01558 -27.58968 1.000 39.97905 87 ALA A CA 1
ATOM 647 C C . ALA A 1 94 ? 17.87465 -10.54663 -26.58341 1.000 38.89091 87 ALA A C 1
ATOM 648 O O . ALA A 1 94 ? 18.14160 -10.56598 -25.37225 1.000 38.66871 87 ALA A O 1
ATOM 650 N N . LEU A 1 95 ? 16.68719 -10.94780 -27.05335 1.000 31.93598 88 LEU A N 1
ATOM 651 C CA . LEU A 1 95 ? 15.72387 -11.53027 -26.12853 1.000 34.29330 88 LEU A CA 1
ATOM 652 C C . LEU A 1 95 ? 16.25671 -12.82965 -25.55052 1.000 32.56133 88 LEU A C 1
ATOM 653 O O . LEU A 1 95 ? 16.05628 -13.11793 -24.36094 1.000 31.92628 88 LEU A O 1
ATOM 658 N N . LEU A 1 96 ? 16.95386 -13.61471 -26.37679 1.000 27.67744 89 LEU A N 1
ATOM 659 C CA . LEU A 1 96 ? 17.50501 -14.89138 -25.92904 1.000 30.61696 89 LEU A CA 1
ATOM 660 C C . LEU A 1 96 ? 18.63945 -14.66859 -24.94309 1.000 31.89039 89 LEU A C 1
ATOM 661 O O . LEU A 1 96 ? 18.64694 -15.24862 -23.85251 1.000 30.00192 89 LEU A O 1
ATOM 666 N N . ASN A 1 97 ? 19.60608 -13.81620 -25.31514 1.000 34.84141 90 ASN A N 1
ATOM 667 C CA . ASN A 1 97 ? 20.72052 -13.49480 -24.42478 1.000 35.83496 90 ASN A CA 1
ATOM 668 C C . ASN A 1 97 ? 20.23999 -12.96352 -23.08191 1.000 33.32091 90 ASN A C 1
ATOM 669 O O . ASN A 1 97 ? 20.77119 -13.34953 -22.03635 1.000 34.74772 90 ASN A O 1
ATOM 674 N N . TRP A 1 98 ? 19.23729 -12.07867 -23.09258 1.000 31.80585 91 TRP A N 1
ATOM 675 C CA . TRP A 1 98 ? 18.68738 -11.53060 -21.85679 1.000 28.79332 91 TRP A CA 1
ATOM 676 C C . TRP A 1 98 ? 18.32986 -12.63198 -20.85841 1.000 31.75834 91 TRP A C 1
ATOM 677 O O . TRP A 1 98 ? 18.47536 -12.45162 -19.64229 1.000 30.58919 91 TRP A O 1
ATOM 688 N N . HIS A 1 99 ? 17.84246 -13.77102 -21.35862 1.000 32.34848 92 HIS A N 1
ATOM 689 C CA . HIS A 1 99 ? 17.53341 -14.91514 -20.50877 1.000 34.36285 92 HIS A CA 1
ATOM 690 C C . HIS A 1 99 ? 18.79780 -15.54041 -19.93138 1.000 35.79769 92 HIS A C 1
ATOM 691 O O . HIS A 1 99 ? 18.79718 -16.00587 -18.78710 1.000 34.67821 92 HIS A O 1
ATOM 698 N N . VAL A 1 100 ? 19.86840 -15.59560 -20.72608 1.000 32.95973 93 VAL A N 1
ATOM 699 C CA . VAL A 1 100 ? 21.17093 -16.04843 -20.23002 1.000 34.61268 93 VAL A CA 1
ATOM 700 C C . VAL A 1 100 ? 21.59661 -15.21729 -19.02712 1.000 35.55041 93 VAL A C 1
ATOM 701 O O . VAL A 1 100 ? 21.98303 -15.75269 -17.98252 1.000 37.74920 93 VAL A O 1
ATOM 705 N N . ALA A 1 101 ? 21.55067 -13.88946 -19.16667 1.000 35.64084 94 ALA A N 1
ATOM 706 C CA . ALA A 1 101 ? 21.93358 -13.01846 -18.06184 1.000 34.97179 94 ALA A CA 1
ATOM 707 C C . ALA A 1 101 ? 20.99221 -13.17991 -16.87705 1.000 34.26381 94 ALA A C 1
ATOM 708 O O . ALA A 1 101 ? 21.42150 -13.08342 -15.72498 1.000 38.01085 94 ALA A O 1
ATOM 710 N N . TYR A 1 102 ? 19.71615 -13.46365 -17.13519 1.000 36.06204 95 TYR A N 1
ATOM 711 C CA . TYR A 1 102 ? 18.74772 -13.56626 -16.04840 1.000 34.99215 95 TYR A CA 1
ATOM 712 C C . TYR A 1 102 ? 18.97621 -14.80259 -15.17985 1.000 36.53865 95 TYR A C 1
ATOM 713 O O . TYR A 1 102 ? 18.88335 -14.72678 -13.94789 1.000 39.32382 95 TYR A O 1
ATOM 722 N N . ILE A 1 103 ? 19.25162 -15.95568 -15.79056 1.000 37.75084 96 ILE A N 1
ATOM 723 C CA . ILE A 1 103 ? 19.46251 -17.16160 -14.99298 1.000 39.66606 96 ILE A CA 1
ATOM 724 C C . ILE A 1 103 ? 20.88131 -17.25099 -14.45395 1.000 40.33807 96 ILE A C 1
ATOM 725 O O . ILE A 1 103 ? 21.15124 -18.07438 -13.57078 1.000 38.20076 96 ILE A O 1
ATOM 730 N N . ASN A 1 104 ? 21.79933 -16.42504 -14.94873 1.000 40.28912 97 ASN A N 1
ATOM 731 C CA . ASN A 1 104 ? 23.14588 -16.44047 -14.40494 1.000 43.86335 97 ASN A CA 1
ATOM 732 C C . ASN A 1 104 ? 23.34356 -15.40897 -13.29936 1.000 44.25608 97 ASN A C 1
ATOM 733 O O . ASN A 1 104 ? 24.37341 -15.44511 -12.61898 1.000 46.92760 97 ASN A O 1
ATOM 738 N N . GLN A 1 105 ? 22.37830 -14.51209 -13.09715 1.000 43.13789 98 GLN A N 1
ATOM 739 C CA . GLN A 1 105 ? 22.48302 -13.49987 -12.05772 1.000 47.03234 98 GLN A CA 1
ATOM 740 C C . GLN A 1 105 ? 22.46530 -14.17107 -10.68585 1.000 51.00548 98 GLN A C 1
ATOM 741 O O . GLN A 1 105 ? 21.92831 -15.26921 -10.51329 1.000 45.55128 98 GLN A O 1
ATOM 747 N N . GLN A 1 106 ? 23.09151 -13.50686 -9.70916 1.000 53.00337 99 GLN A N 1
ATOM 748 C CA . GLN A 1 106 ? 23.45229 -14.18403 -8.46449 1.000 53.32088 99 GLN A CA 1
ATOM 749 C C . GLN A 1 106 ? 22.22765 -14.65056 -7.69079 1.000 49.60991 99 GLN A C 1
ATOM 750 O O . GLN A 1 106 ? 22.23619 -15.73503 -7.09475 1.000 50.55958 99 GLN A O 1
ATOM 756 N N . ASN A 1 107 ? 21.17398 -13.84630 -7.67250 1.000 47.52753 100 ASN A N 1
ATOM 757 C CA . ASN A 1 107 ? 20.00510 -14.15128 -6.86600 1.000 48.87321 100 ASN A CA 1
ATOM 758 C C . ASN A 1 107 ? 18.95392 -14.96737 -7.61094 1.000 43.58648 100 ASN A C 1
ATOM 759 O O . ASN A 1 107 ? 17.85207 -15.15302 -7.08926 1.000 45.97862 100 ASN A O 1
ATOM 764 N N . PHE A 1 108 ? 19.26332 -15.47379 -8.79889 1.000 45.93849 101 PHE A N 1
ATOM 765 C CA . PHE A 1 108 ? 18.25331 -16.18898 -9.56735 1.000 41.05627 101 PHE A CA 1
ATOM 766 C C . PHE A 1 108 ? 17.77152 -17.41917 -8.80828 1.000 35.05724 101 PHE A C 1
ATOM 767 O O . PHE A 1 108 ? 18.56415 -18.30883 -8.47737 1.000 36.40826 101 PHE A O 1
ATOM 775 N N . ASN A 1 109 ? 16.47111 -17.48203 -8.54666 1.000 32.80560 102 ASN A N 1
ATOM 776 C CA . ASN A 1 109 ? 15.88273 -18.66452 -7.92841 1.000 32.92504 102 ASN A CA 1
ATOM 777 C C . ASN A 1 109 ? 14.57274 -19.01644 -8.62027 1.000 30.79851 102 ASN A C 1
ATOM 778 O O . ASN A 1 109 ? 13.58600 -19.38827 -7.97469 1.000 29.71717 102 ASN A O 1
ATOM 783 N N . GLY A 1 110 ? 14.54835 -18.89861 -9.94714 1.000 28.65591 103 GLY A N 1
ATOM 784 C CA . GLY A 1 110 ? 13.38264 -19.24138 -10.73276 1.000 27.49838 103 GLY A CA 1
ATOM 785 C C . GLY A 1 110 ? 12.54821 -18.03405 -11.11923 1.000 26.14224 103 GLY A C 1
ATOM 786 O O . GLY A 1 110 ? 12.90637 -16.88264 -10.87746 1.000 27.38930 103 GLY A O 1
ATOM 787 N N . CYS A 1 111 ? 11.39511 -18.32347 -11.72106 1.000 20.99523 104 CYS A N 1
ATOM 788 C CA . CYS A 1 111 ? 10.44294 -17.30114 -12.14020 1.000 24.30631 104 CYS A CA 1
ATOM 789 C C . CYS A 1 111 ? 9.42098 -17.04931 -11.03067 1.000 23.61237 104 CYS A C 1
ATOM 790 O O . CYS A 1 111 ? 8.75002 -17.98217 -10.57586 1.000 24.47465 104 CYS A O 1
ATOM 793 N N . LEU A 1 112 ? 9.29602 -15.79037 -10.60389 1.000 20.08622 105 LEU A N 1
ATOM 794 C CA . LEU A 1 112 ? 8.37254 -15.44781 -9.52311 1.000 24.03516 105 LEU A CA 1
ATOM 795 C C . LEU A 1 112 ? 6.90797 -15.65423 -9.90926 1.000 24.46405 105 LEU A C 1
ATOM 796 O O . LEU A 1 112 ? 6.06040 -15.86122 -9.03077 1.000 19.02496 105 LEU A O 1
ATOM 801 N N . PHE A 1 113 ? 6.58899 -15.61468 -11.20162 1.000 22.51995 106 PHE A N 1
ATOM 802 C CA . PHE A 1 113 ? 5.20856 -15.81753 -11.61317 1.000 19.51725 106 PHE A CA 1
ATOM 803 C C . PHE A 1 113 ? 4.84239 -17.28693 -11.60213 1.000 21.38853 106 PHE A C 1
ATOM 804 O O . PHE A 1 113 ? 3.72706 -17.63890 -11.20430 1.000 22.87267 106 PHE A O 1
ATOM 812 N N . GLN A 1 114 ? 5.75170 -18.14916 -12.07307 1.000 23.18362 107 GLN A N 1
ATOM 813 C CA . GLN A 1 114 ? 5.56663 -19.58491 -11.90791 1.000 22.96688 107 GLN A CA 1
ATOM 814 C C . GLN A 1 114 ? 5.49016 -19.94557 -10.42866 1.000 23.10471 107 GLN A C 1
ATOM 815 O O . GLN A 1 114 ? 4.68990 -20.79575 -10.03459 1.000 21.23297 107 GLN A O 1
ATOM 821 N N . LYS A 1 115 ? 6.32495 -19.32204 -9.59676 1.000 21.39332 108 LYS A N 1
ATOM 822 C CA . LYS A 1 115 ? 6.27154 -19.60717 -8.16830 1.000 23.82825 108 LYS A CA 1
ATOM 823 C C . LYS A 1 115 ? 4.88816 -19.29922 -7.59367 1.000 23.02677 108 LYS A C 1
ATOM 824 O O . LYS A 1 115 ? 4.35723 -20.07492 -6.79663 1.000 21.87841 108 LYS A O 1
ATOM 830 N N . ALA A 1 116 ? 4.29219 -18.16617 -7.97900 1.000 22.75252 109 ALA A N 1
ATOM 831 C CA . ALA A 1 116 ? 3.00257 -17.79853 -7.40216 1.000 25.86144 109 ALA A CA 1
ATOM 832 C C . ALA A 1 116 ? 1.92204 -18.80501 -7.78208 1.000 24.86250 109 ALA A C 1
ATOM 833 O O . ALA A 1 116 ? 1.06907 -19.14290 -6.95356 1.000 21.46256 109 ALA A O 1
ATOM 835 N N . VAL A 1 117 ? 1.95605 -19.33340 -9.00944 1.000 21.91204 110 VAL A N 1
ATOM 836 C CA . VAL A 1 117 ? 0.90627 -20.28330 -9.38469 1.000 25.31852 110 VAL A CA 1
ATOM 837 C C . VAL A 1 117 ? 1.13327 -21.62940 -8.69238 1.000 27.44503 110 VAL A C 1
ATOM 838 O O . VAL A 1 117 ? 0.17098 -22.29498 -8.29398 1.000 26.86626 110 VAL A O 1
ATOM 842 N N . TYR A 1 118 ? 2.39731 -22.04653 -8.51063 1.000 24.16604 111 TYR A N 1
ATOM 843 C CA . TYR A 1 118 ? 2.64066 -23.32781 -7.84723 1.000 24.29498 111 TYR A CA 1
ATOM 844 C C . TYR A 1 118 ? 2.27662 -23.26949 -6.36978 1.000 24.70796 111 TYR A C 1
ATOM 845 O O . TYR A 1 118 ? 1.81551 -24.26643 -5.81238 1.000 29.31319 111 TYR A O 1
ATOM 854 N N . GLU A 1 119 ? 2.44692 -22.10957 -5.73684 1.000 27.56756 112 GLU A N 1
ATOM 855 C CA . GLU A 1 119 ? 2.04994 -21.86250 -4.35864 1.000 28.00849 112 GLU A CA 1
ATOM 856 C C . GLU A 1 119 ? 0.58582 -21.48220 -4.21994 1.000 28.26671 112 GLU A C 1
ATOM 857 O O . GLU A 1 119 ? 0.11523 -21.27012 -3.09766 1.000 30.68435 112 GLU A O 1
ATOM 863 N N . ASN A 1 120 ? -0.14870 -21.39954 -5.32161 1.000 29.56194 113 ASN A N 1
ATOM 864 C CA . ASN A 1 120 ? -1.57364 -21.09061 -5.28366 1.000 32.51891 113 ASN A CA 1
ATOM 865 C C . ASN A 1 120 ? -1.83649 -19.70297 -4.69253 1.000 32.71993 113 ASN A C 1
ATOM 866 O O . ASN A 1 120 ? -2.87295 -19.46558 -4.06733 1.000 36.52863 113 ASN A O 1
ATOM 871 N N . GLU A 1 121 ? -0.88327 -18.78792 -4.88817 1.000 33.79401 114 GLU A N 1
ATOM 872 C CA . GLU A 1 121 ? -1.10291 -17.34978 -4.74175 1.000 35.39593 114 GLU A CA 1
ATOM 873 C C . GLU A 1 121 ? -1.84989 -16.85635 -5.98195 1.000 34.13884 114 GLU A C 1
ATOM 874 O O . GLU A 1 121 ? -1.27965 -16.31693 -6.93312 1.000 34.93723 114 GLU A O 1
ATOM 880 N N . VAL A 1 122 ? -3.15810 -17.07167 -5.98886 1.000 27.67208 115 VAL A N 1
ATOM 881 C CA . VAL A 1 122 ? -3.89508 -16.84508 -7.22223 1.000 31.15403 115 VAL A CA 1
ATOM 882 C C . VAL A 1 122 ? -5.20379 -16.12437 -6.96341 1.000 31.69637 115 VAL A C 1
ATOM 883 O O . VAL A 1 122 ? -6.17004 -16.32366 -7.69962 1.000 32.36183 115 VAL A O 1
ATOM 887 N N . SER A 1 123 ? -5.25693 -15.27265 -5.93835 1.000 32.81268 116 SER A N 1
ATOM 888 C CA . SER A 1 123 ? -6.37888 -14.34581 -5.86582 1.000 36.25913 116 SER A CA 1
ATOM 889 C C . SER A 1 123 ? -6.49284 -13.59207 -7.19141 1.000 32.61992 116 SER A C 1
ATOM 890 O O . SER A 1 123 ? -5.50446 -13.41640 -7.91502 1.000 28.83168 116 SER A O 1
ATOM 893 N N . GLU A 1 124 ? -7.72341 -13.17465 -7.52493 1.000 35.57178 117 GLU A N 1
ATOM 894 C CA . GLU A 1 124 ? -8.03353 -12.74117 -8.89074 1.000 32.59948 117 GLU A CA 1
ATOM 895 C C . GLU A 1 124 ? -7.13027 -11.60728 -9.35396 1.000 32.65698 117 GLU A C 1
ATOM 896 O O . GLU A 1 124 ? -6.74147 -11.55864 -10.52476 1.000 32.66818 117 GLU A O 1
ATOM 898 N N . GLU A 1 125 ? -6.82753 -10.65943 -8.46600 1.000 29.89059 118 GLU A N 1
ATOM 899 C CA . GLU A 1 125 ? -6.03550 -9.51014 -8.88631 1.000 32.50422 118 GLU A CA 1
ATOM 900 C C . GLU A 1 125 ? -4.58990 -9.91005 -9.11307 1.000 32.65138 118 GLU A C 1
ATOM 901 O O . GLU A 1 125 ? -3.89932 -9.30799 -9.94046 1.000 35.37198 118 GLU A O 1
ATOM 904 N N . VAL A 1 126 ? -4.12825 -10.93810 -8.40503 1.000 33.61646 119 VAL A N 1
ATOM 905 C CA . VAL A 1 126 ? -2.77959 -11.44998 -8.60154 1.000 28.99148 119 VAL A CA 1
ATOM 906 C C . VAL A 1 126 ? -2.70079 -12.27243 -9.88466 1.000 30.75090 119 VAL A C 1
ATOM 907 O O . VAL A 1 126 ? -1.76243 -12.12980 -10.68070 1.000 29.77855 119 VAL A O 1
ATOM 911 N N . LEU A 1 127 ? -3.68588 -13.14747 -10.10647 1.000 31.20217 120 LEU A N 1
ATOM 912 C CA . LEU A 1 127 ? -3.68923 -13.95393 -11.32004 1.000 30.38707 120 LEU A CA 1
ATOM 913 C C . LEU A 1 127 ? -3.67748 -13.07512 -12.57221 1.000 29.88896 120 LEU A C 1
ATOM 914 O O . LEU A 1 127 ? -2.94960 -13.36854 -13.52659 1.000 28.77493 120 LEU A O 1
ATOM 919 N N . SER A 1 128 ? -4.44289 -11.97660 -12.58080 1.000 27.96780 121 SER A N 1
ATOM 920 C CA . SER A 1 128 ? -4.52407 -11.18027 -13.80520 1.000 29.11665 121 SER A CA 1
ATOM 921 C C . SER A 1 128 ? -3.17548 -10.56079 -14.14488 1.000 26.46448 121 SER A C 1
ATOM 922 O O . SER A 1 128 ? -2.79357 -10.51213 -15.31598 1.000 23.81104 121 SER A O 1
ATOM 925 N N . VAL A 1 129 ? -2.42469 -10.14342 -13.12591 1.000 25.73080 122 VAL A N 1
ATOM 926 C CA . VAL A 1 129 ? -1.05612 -9.66812 -13.31797 1.000 25.88130 122 VAL A CA 1
ATOM 927 C C . VAL A 1 129 ? -0.18704 -10.76690 -13.92374 1.000 26.24825 122 VAL A C 1
ATOM 928 O O . VAL A 1 129 ? 0.52625 -10.55014 -14.91196 1.000 24.68467 122 VAL A O 1
ATOM 932 N N . ILE A 1 130 ? -0.23441 -11.96373 -13.33447 1.000 22.82367 123 ILE A N 1
ATOM 933 C CA . ILE A 1 130 ? 0.55878 -13.08589 -13.83595 1.000 27.28035 123 ILE A CA 1
ATOM 934 C C . ILE A 1 130 ? 0.21826 -13.36288 -15.29969 1.000 24.79728 123 ILE A C 1
ATOM 935 O O . ILE A 1 130 ? 1.09749 -13.41255 -16.16732 1.000 21.51423 123 ILE A O 1
ATOM 940 N N . GLN A 1 131 ? -1.07097 -13.50428 -15.59918 1.000 22.88548 124 GLN A N 1
ATOM 941 C CA . GLN A 1 131 ? -1.46677 -13.90366 -16.93629 1.000 23.32797 124 GLN A CA 1
ATOM 942 C C . GLN A 1 131 ? -1.17592 -12.80665 -17.94727 1.000 25.40014 124 GLN A C 1
ATOM 943 O O . GLN A 1 131 ? -0.68673 -13.08806 -19.05330 1.000 24.70906 124 GLN A O 1
ATOM 949 N N . ALA A 1 132 ? -1.46937 -11.55275 -17.58330 1.000 22.93485 125 ALA A N 1
ATOM 950 C CA . ALA A 1 132 ? -1.13040 -10.42204 -18.44078 1.000 25.51911 125 ALA A CA 1
ATOM 951 C C . ALA A 1 132 ? 0.36655 -10.37824 -18.74078 1.000 24.32359 125 ALA A C 1
ATOM 952 O O . ALA A 1 132 ? 0.76338 -10.07069 -19.86693 1.000 26.89355 125 ALA A O 1
ATOM 954 N N . HIS A 1 133 ? 1.21903 -10.67245 -17.75339 1.000 24.56372 126 HIS A N 1
ATOM 955 C CA . HIS A 1 133 ? 2.65287 -10.60002 -18.02660 1.000 26.39582 126 HIS A CA 1
ATOM 956 C C . HIS A 1 133 ? 3.08288 -11.72827 -18.94458 1.000 23.63904 126 HIS A C 1
ATOM 957 O O . HIS A 1 133 ? 3.80972 -11.50494 -19.91499 1.000 26.98701 126 HIS A O 1
ATOM 964 N N . LYS A 1 134 ? 2.63266 -12.95005 -18.66918 1.000 23.92223 127 LYS A N 1
ATOM 965 C CA . LYS A 1 134 ? 3.01314 -14.05277 -19.54474 1.000 24.30273 127 LYS A CA 1
ATOM 966 C C . LYS A 1 134 ? 2.34436 -13.92906 -20.91855 1.000 25.34597 127 LYS A C 1
ATOM 967 O O . LYS A 1 134 ? 2.91611 -14.36176 -21.92663 1.000 22.55449 127 LYS A O 1
ATOM 973 N N . GLN A 1 135 ? 1.15583 -13.32185 -20.99810 1.000 25.86199 128 GLN A N 1
ATOM 974 C CA . GLN A 1 135 ? 0.58839 -13.09437 -22.32246 1.000 25.80070 128 GLN A CA 1
ATOM 975 C C . GLN A 1 135 ? 1.40214 -12.05637 -23.08458 1.000 25.47416 128 GLN A C 1
ATOM 976 O O . GLN A 1 135 ? 1.52779 -12.14550 -24.31077 1.000 24.03237 128 GLN A O 1
ATOM 982 N N . TRP A 1 136 ? 2.02148 -11.11662 -22.36476 1.000 27.19501 129 TRP A N 1
ATOM 983 C CA . TRP A 1 136 ? 2.87779 -10.11758 -23.00291 1.000 26.29018 129 TRP A CA 1
ATOM 984 C C . TRP A 1 136 ? 4.12770 -10.77524 -23.57775 1.000 26.88953 129 TRP A C 1
ATOM 985 O O . TRP A 1 136 ? 4.50229 -10.52543 -24.73582 1.000 24.81930 129 TRP A O 1
ATOM 996 N N . LYS A 1 137 ? 4.75131 -11.66759 -22.79167 1.000 22.53270 130 LYS A N 1
ATOM 997 C CA . LYS A 1 137 ? 5.97093 -12.34299 -23.21922 1.000 22.27306 130 LYS A CA 1
ATOM 998 C C . LYS A 1 137 ? 5.71165 -13.31321 -24.37270 1.000 25.26759 130 LYS A C 1
ATOM 999 O O . LYS A 1 137 ? 6.56246 -13.46007 -25.25838 1.000 23.06085 130 LYS A O 1
ATOM 1005 N N . PHE A 1 138 ? 4.55787 -14.00078 -24.36718 1.000 25.55175 131 PHE A N 1
ATOM 1006 C CA . PHE A 1 138 ? 4.16709 -14.84018 -25.50622 1.000 27.03885 131 PHE A CA 1
ATOM 1007 C C . PHE A 1 138 ? 4.02622 -14.00992 -26.77613 1.000 28.61793 131 PHE A C 1
ATOM 1008 O O . PHE A 1 138 ? 4.55783 -14.37039 -27.83431 1.000 31.08218 131 PHE A O 1
ATOM 1016 N N . LYS A 1 139 ? 3.28757 -12.89789 -26.68577 1.000 28.59835 132 LYS A N 1
ATOM 1017 C CA . LYS A 1 139 ? 3.15510 -11.97638 -27.80525 1.000 30.25862 132 LYS A CA 1
ATOM 1018 C C . LYS A 1 139 ? 4.51373 -11.47488 -28.29105 1.000 31.13402 132 LYS A C 1
ATOM 1019 O O . LYS A 1 139 ? 4.76030 -11.39452 -29.50513 1.000 33.27848 132 LYS A O 1
ATOM 1025 N N . LEU A 1 140 ? 5.39430 -11.10296 -27.35855 1.000 29.41613 133 LEU A N 1
ATOM 1026 C CA . LEU A 1 140 ? 6.69847 -10.56496 -27.73800 1.000 31.75812 133 LEU A CA 1
ATOM 1027 C C . LEU A 1 140 ? 7.52610 -11.60792 -28.46806 1.000 30.96185 133 LEU A C 1
ATOM 1028 O O . LEU A 1 140 ? 8.13738 -11.31402 -29.49972 1.000 31.01421 133 LEU A O 1
ATOM 1033 N N . VAL A 1 141 ? 7.56388 -12.83158 -27.93746 1.000 30.36274 134 VAL A N 1
ATOM 1034 C CA . VAL A 1 141 ? 8.25486 -13.91476 -28.62498 1.000 28.91948 134 VAL A CA 1
ATOM 1035 C C . VAL A 1 141 ? 7.67300 -14.10433 -30.01500 1.000 30.71903 134 VAL A C 1
ATOM 1036 O O . VAL A 1 141 ? 8.40126 -14.23272 -31.00447 1.000 28.10813 134 VAL A O 1
ATOM 1040 N N . SER A 1 142 ? 6.34417 -14.11997 -30.10711 1.000 33.51581 135 SER A N 1
ATOM 1041 C CA . SER A 1 142 ? 5.69401 -14.35901 -31.39067 1.000 35.65547 135 SER A CA 1
ATOM 1042 C C . SER A 1 142 ? 6.02646 -13.25430 -32.39643 1.000 38.83009 135 SER A C 1
ATOM 1043 O O . SER A 1 142 ? 6.34209 -13.53582 -33.56230 1.000 39.92253 135 SER A O 1
ATOM 1046 N N . ASP A 1 143 ? 5.99273 -11.99323 -31.95823 1.000 38.51705 136 ASP A N 1
ATOM 1047 C CA . ASP A 1 143 ? 6.33576 -10.88578 -32.84692 1.000 35.73416 136 ASP A CA 1
ATOM 1048 C C . ASP A 1 143 ? 7.80253 -10.91381 -33.26981 1.000 38.33021 136 ASP A C 1
ATOM 1049 O O . ASP A 1 143 ? 8.13818 -10.46096 -34.36862 1.000 41.19732 136 ASP A O 1
ATOM 1054 N N . LEU A 1 144 ? 8.69332 -11.41528 -32.41612 1.000 38.15270 137 LEU A N 1
ATOM 1055 C CA . LEU A 1 144 ? 10.10603 -11.44133 -32.76989 1.000 38.82762 137 LEU A CA 1
ATOM 1056 C C . LEU A 1 144 ? 10.43244 -12.54281 -33.77331 1.000 41.51319 137 LEU A C 1
ATOM 1057 O O . LEU A 1 144 ? 11.40386 -12.41426 -34.52445 1.000 44.82334 137 LEU A O 1
ATOM 1062 N N . MET A 1 145 ? 9.62257 -13.59803 -33.82835 1.000 37.38771 138 MET A N 1
ATOM 1063 C CA . MET A 1 145 ? 9.84231 -14.73185 -34.71744 1.000 46.54869 138 MET A CA 1
ATOM 1064 C C . MET A 1 145 ? 9.07317 -14.63966 -36.02959 1.000 48.14441 138 MET A C 1
ATOM 1065 O O . MET A 1 145 ? 9.48703 -15.25727 -37.01251 1.000 51.58785 138 MET A O 1
ATOM 1070 N N . GLU A 1 146 ? 7.95645 -13.90118 -36.05542 1.000 49.73941 139 GLU A N 1
ATOM 1071 C CA . GLU A 1 146 ? 7.15493 -13.71198 -37.26489 1.000 53.32441 139 GLU A CA 1
ATOM 1072 C C . GLU A 1 146 ? 7.76759 -12.59419 -38.10527 1.000 53.99721 139 GLU A C 1
ATOM 1073 O O . GLU A 1 146 ? 7.18569 -11.53454 -38.34097 1.000 54.80369 139 GLU A O 1
ATOM 1079 N N . VAL A 1 147 ? 9.00386 -12.85359 -38.49791 1.000 55.33760 140 VAL A N 1
ATOM 1080 C CA . VAL A 1 147 ? 9.76641 -12.00652 -39.40523 1.000 60.80272 140 VAL A CA 1
ATOM 1081 C C . VAL A 1 147 ? 10.17413 -12.89527 -40.57379 1.000 64.13529 140 VAL A C 1
ATOM 1082 O O . VAL A 1 147 ? 10.22807 -14.13032 -40.43638 1.000 63.13380 140 VAL A O 1
ATOM 1086 N N . PRO A 1 148 ? 10.42664 -12.30944 -41.74927 1.000 67.03415 141 PRO A N 1
ATOM 1087 C CA . PRO A 1 148 ? 10.84185 -13.15212 -42.88529 1.000 68.39022 141 PRO A CA 1
ATOM 1088 C C . PRO A 1 148 ? 12.14915 -13.88107 -42.63000 1.000 69.08323 141 PRO A C 1
ATOM 1089 O O . PRO A 1 148 ? 12.31023 -15.03261 -43.05984 1.000 68.22481 141 PRO A O 1
ATOM 1093 N N . GLU A 1 149 ? 13.08234 -13.24645 -41.91211 1.000 68.54192 142 GLU A N 1
ATOM 1094 C CA . GLU A 1 149 ? 14.40245 -13.82523 -41.69488 1.000 68.26258 142 GLU A CA 1
ATOM 1095 C C . GLU A 1 149 ? 14.37506 -15.05476 -40.79446 1.000 68.34890 142 GLU A C 1
ATOM 1096 O O . GLU A 1 149 ? 15.40794 -15.72310 -40.66781 1.000 63.58541 142 GLU A O 1
ATOM 1102 N N . CYS A 1 150 ? 13.22776 -15.37659 -40.19220 1.000 69.36569 143 CYS A N 1
ATOM 1103 C CA . CYS A 1 150 ? 13.07240 -16.53082 -39.32065 1.000 70.04603 143 CYS A CA 1
ATOM 1104 C C . CYS A 1 150 ? 12.17099 -17.58491 -39.95423 1.000 72.08069 143 CYS A C 1
ATOM 1105 O O . CYS A 1 150 ? 11.37164 -17.29471 -40.84767 1.000 72.44687 143 CYS A O 1
ATOM 1108 N N . CYS A 1 151 ? 12.30216 -18.81817 -39.45924 1.000 74.76457 144 CYS A N 1
ATOM 1109 C CA . CYS A 1 151 ? 11.53688 -19.96556 -39.96602 1.000 74.59538 144 CYS A CA 1
ATOM 1110 C C . CYS A 1 151 ? 10.31567 -20.26684 -39.09188 1.000 72.36263 144 CYS A C 1
ATOM 1111 O O . CYS A 1 151 ? 10.25700 -21.29745 -38.41115 1.000 71.36222 144 CYS A O 1
ATOM 1114 N N . PHE A 1 154 ? 10.39162 -24.06887 -39.19545 1.000 63.94332 147 PHE A N 1
ATOM 1115 C CA . PHE A 1 154 ? 11.28645 -24.95081 -38.45446 1.000 63.80843 147 PHE A CA 1
ATOM 1116 C C . PHE A 1 154 ? 10.92691 -24.98031 -36.96976 1.000 66.62478 147 PHE A C 1
ATOM 1117 O O . PHE A 1 154 ? 10.25853 -25.90355 -36.50142 1.000 69.18922 147 PHE A O 1
ATOM 1119 N N . VAL A 1 155 ? 11.37958 -23.96948 -36.22969 1.000 66.04297 148 VAL A N 1
ATOM 1120 C CA . VAL A 1 155 ? 11.12529 -23.85044 -34.79626 1.000 55.46340 148 VAL A CA 1
ATOM 1121 C C . VAL A 1 155 ? 10.04503 -22.80031 -34.59394 1.000 47.35949 148 VAL A C 1
ATOM 1122 O O . VAL A 1 155 ? 10.18974 -21.66732 -35.06441 1.000 48.39113 148 VAL A O 1
ATOM 1126 N N . SER A 1 156 ? 8.97661 -23.15786 -33.88065 1.000 44.28987 149 SER A N 1
ATOM 1127 C CA . SER A 1 156 ? 7.83433 -22.26584 -33.71239 1.000 38.04639 149 SER A CA 1
ATOM 1128 C C . SER A 1 156 ? 7.95377 -21.41470 -32.44322 1.000 40.92603 149 SER A C 1
ATOM 1129 O O . SER A 1 156 ? 8.69812 -21.72873 -31.50955 1.000 38.83501 149 SER A O 1
ATOM 1132 N N . SER A 1 157 ? 7.18179 -20.32296 -32.41567 1.000 36.58434 150 SER A N 1
ATOM 1133 C CA . SER A 1 157 ? 7.27198 -19.38143 -31.30503 1.000 35.40396 150 SER A CA 1
ATOM 1134 C C . SER A 1 157 ? 6.63575 -19.94238 -30.03212 1.000 33.76713 150 SER A C 1
ATOM 1135 O O . SER A 1 157 ? 7.15399 -19.72393 -28.92389 1.000 29.89819 150 SER A O 1
ATOM 1138 N N . SER A 1 158 ? 5.53274 -20.69404 -30.15889 1.000 31.66985 151 SER A N 1
ATOM 1139 C CA . SER A 1 158 ? 5.01529 -21.38991 -28.98671 1.000 34.00486 151 SER A CA 1
ATOM 1140 C C . SER A 1 158 ? 6.05080 -22.34506 -28.40877 1.000 31.67926 151 SER A C 1
ATOM 1141 O O . SER A 1 158 ? 6.11236 -22.52250 -27.18795 1.000 26.48699 151 SER A O 1
ATOM 1144 N N . MET A 1 159 ? 6.87620 -22.94399 -29.26642 1.000 30.17197 152 MET A N 1
ATOM 1145 C CA . MET A 1 159 ? 7.96145 -23.80814 -28.80881 1.000 32.70574 152 MET A CA 1
ATOM 1146 C C . MET A 1 159 ? 9.02391 -23.01720 -28.07006 1.000 28.82096 152 MET A C 1
ATOM 1147 O O . MET A 1 159 ? 9.50391 -23.43642 -27.01402 1.000 26.17708 152 MET A O 1
ATOM 1152 N N . VAL A 1 160 ? 9.46438 -21.91012 -28.66318 1.000 30.08770 153 VAL A N 1
ATOM 1153 C CA . VAL A 1 160 ? 10.52409 -21.11009 -28.06268 1.000 26.45149 153 VAL A CA 1
ATOM 1154 C C . VAL A 1 160 ? 10.04890 -20.51926 -26.74079 1.000 24.31074 153 VAL A C 1
ATOM 1155 O O . VAL A 1 160 ? 10.79979 -20.46527 -25.75287 1.000 23.32841 153 VAL A O 1
ATOM 1159 N N . TYR A 1 161 ? 8.78811 -20.07615 -26.69897 1.000 25.39307 154 TYR A N 1
ATOM 1160 C CA . TYR A 1 161 ? 8.21298 -19.55207 -25.46386 1.000 23.22334 154 TYR A CA 1
ATOM 1161 C C . TYR A 1 161 ? 8.28430 -20.57731 -24.34110 1.000 23.27632 154 TYR A C 1
ATOM 1162 O O . TYR A 1 161 ? 8.76721 -20.28252 -23.24415 1.000 20.79350 154 TYR A O 1
ATOM 1171 N N . SER A 1 162 ? 7.74252 -21.77412 -24.57469 1.000 23.20646 155 SER A N 1
ATOM 1172 C CA . SER A 1 162 ? 7.77083 -22.79050 -23.52466 1.000 25.18973 155 SER A CA 1
ATOM 1173 C C . SER A 1 162 ? 9.19359 -23.19213 -23.15793 1.000 22.96193 155 SER A C 1
ATOM 1174 O O . SER A 1 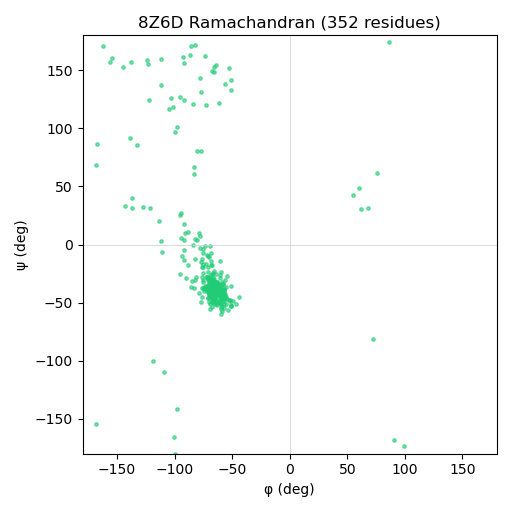162 ? 9.46721 -23.44535 -21.98480 1.000 21.00893 155 SER A O 1
ATOM 1177 N N . MET A 1 163 ? 10.11973 -23.23310 -24.13021 1.000 22.90234 156 MET A N 1
ATOM 1178 C CA . MET A 1 163 ? 11.51577 -23.52812 -23.79756 1.000 22.08740 156 MET A CA 1
ATOM 1179 C C . MET A 1 163 ? 12.09644 -22.48257 -22.84587 1.000 23.15531 156 MET A C 1
ATOM 1180 O O . MET A 1 163 ? 12.74084 -22.82200 -21.84626 1.000 23.28290 156 MET A O 1
ATOM 1185 N N . LEU A 1 164 ? 11.88877 -21.20251 -23.15187 1.000 23.64777 157 LEU A N 1
ATOM 1186 C CA . LEU A 1 164 ? 12.32049 -20.13003 -22.26291 1.000 24.05623 157 LEU A CA 1
ATOM 1187 C C . LEU A 1 164 ? 11.64866 -20.22271 -20.89828 1.000 22.90931 157 LEU A C 1
ATOM 1188 O O . LEU A 1 164 ? 12.29016 -19.99489 -19.86747 1.000 22.57145 157 LEU A O 1
ATOM 1193 N N . GLU A 1 165 ? 10.35390 -20.53630 -20.86574 1.000 22.26425 158 GLU A N 1
ATOM 1194 C CA . GLU A 1 165 ? 9.68606 -20.73986 -19.58614 1.000 24.51538 158 GLU A CA 1
ATOM 1195 C C . GLU A 1 165 ? 10.31825 -21.89368 -18.80410 1.000 24.05308 158 GLU A C 1
ATOM 1196 O O . GLU A 1 165 ? 10.49203 -21.80519 -17.57733 1.000 17.95876 158 GLU A O 1
ATOM 1202 N N . GLY A 1 166 ? 10.66891 -22.98520 -19.49156 1.000 22.24940 159 GLY A N 1
ATOM 1203 C CA . GLY A 1 166 ? 11.31627 -24.09985 -18.80946 1.000 20.98934 159 GLY A CA 1
ATOM 1204 C C . GLY A 1 166 ? 12.74506 -23.79603 -18.38194 1.000 24.72939 159 GLY A C 1
ATOM 1205 O O . GLY A 1 166 ? 13.24467 -24.35977 -17.39686 1.000 23.10745 159 GLY A O 1
ATOM 1206 N N . MET A 1 167 ? 13.41691 -22.90563 -19.10788 1.000 20.19621 160 MET A N 1
ATOM 1207 C CA . MET A 1 167 ? 14.71928 -22.40908 -18.71039 1.000 24.85884 160 MET A CA 1
ATOM 1208 C C . MET A 1 167 ? 14.67014 -21.46442 -17.52311 1.000 23.09759 160 MET A C 1
ATOM 1209 O O . MET A 1 167 ? 15.73029 -21.12165 -17.00218 1.000 26.07641 160 MET A O 1
ATOM 1214 N N . LEU A 1 168 ? 13.49037 -21.03894 -17.07664 1.000 22.09816 161 LEU A N 1
ATOM 1215 C CA . LEU A 1 168 ? 13.39637 -20.18391 -15.90341 1.000 24.88140 161 LEU A CA 1
ATOM 1216 C C . LEU A 1 168 ? 13.15552 -20.96869 -14.62195 1.000 24.25751 161 LEU A C 1
ATOM 1217 O O . LEU A 1 168 ? 12.95668 -20.36249 -13.56984 1.000 27.21165 161 LEU A O 1
ATOM 1222 N N . LEU A 1 169 ? 13.17387 -22.29172 -14.68454 1.000 25.69465 162 LEU A N 1
ATOM 1223 C CA . LEU A 1 169 ? 13.00070 -23.10825 -13.49233 1.000 24.94317 162 LEU A CA 1
ATOM 1224 C C . LEU A 1 169 ? 14.20641 -22.93838 -12.56753 1.000 23.15177 162 LEU A C 1
ATOM 1225 O O . LEU A 1 169 ? 15.31337 -22.67826 -13.02904 1.000 24.38365 162 LEU A O 1
ATOM 1230 N N . PRO A 1 170 ? 14.01190 -23.05798 -11.25589 1.000 24.68401 163 PRO A N 1
ATOM 1231 C CA . PRO A 1 170 ? 15.15263 -22.96643 -10.33635 1.000 22.91479 163 PRO A CA 1
ATOM 1232 C C . PRO A 1 170 ? 16.21306 -23.98661 -10.71062 1.000 24.68805 163 PRO A C 1
ATOM 1233 O O . PRO A 1 170 ? 15.89436 -25.11920 -11.07402 1.000 23.58301 163 PRO A O 1
ATOM 1237 N N . ALA A 1 171 ? 17.48644 -23.56943 -10.66200 1.000 22.44651 164 ALA A N 1
ATOM 1238 C CA . ALA A 1 171 ? 18.55733 -24.51078 -10.98402 1.000 25.41707 164 ALA A CA 1
ATOM 1239 C C . ALA A 1 171 ? 18.45704 -25.75859 -10.11976 1.000 25.71051 164 ALA A C 1
ATOM 1240 O O . ALA A 1 171 ? 18.82250 -26.84495 -10.56151 1.000 26.34175 164 ALA A O 1
ATOM 1242 N N . ASN A 1 172 ? 17.87920 -25.62736 -8.92336 1.000 24.20113 165 ASN A N 1
ATOM 1243 C CA . ASN A 1 172 ? 17.79118 -26.72753 -7.97040 1.000 27.90732 165 ASN A CA 1
ATOM 1244 C C . ASN A 1 172 ? 17.03750 -27.93522 -8.50873 1.000 26.11985 165 ASN A C 1
ATOM 1245 O O . ASN A 1 172 ? 17.25762 -29.04553 -8.01709 1.000 27.47085 165 ASN A O 1
ATOM 1250 N N . ILE A 1 173 ? 16.15706 -27.75216 -9.49239 1.000 23.65225 166 ILE A N 1
ATOM 1251 C CA . ILE A 1 173 ? 15.43533 -28.89563 -10.03888 1.000 25.86006 166 ILE A CA 1
ATOM 1252 C C . ILE A 1 173 ? 16.36636 -29.82990 -10.81387 1.000 26.27542 166 ILE A C 1
ATOM 1253 O O . ILE A 1 173 ? 16.13209 -31.04541 -10.85144 1.000 24.41037 166 ILE A O 1
ATOM 1258 N N . ASN A 1 174 ? 17.44121 -29.29312 -11.43302 1.000 22.21273 167 ASN A N 1
ATOM 1259 C CA . ASN A 1 174 ? 18.30131 -30.06291 -12.32918 1.000 27.71093 167 ASN A CA 1
ATOM 1260 C C . ASN A 1 174 ? 19.57998 -29.28177 -12.63043 1.000 28.72967 167 ASN A C 1
ATOM 1261 O O . ASN A 1 174 ? 19.81078 -28.87226 -13.77526 1.000 27.83948 167 ASN A O 1
ATOM 1266 N N . PRO A 1 175 ? 20.45967 -29.08862 -11.64208 1.000 29.82003 168 PRO A N 1
ATOM 1267 C CA . PRO A 1 175 ? 21.53995 -28.10881 -11.80734 1.000 31.32258 168 PRO A CA 1
ATOM 1268 C C . PRO A 1 175 ? 22.60347 -28.51605 -12.81824 1.000 29.95853 168 PRO A C 1
ATOM 1269 O O . PRO A 1 175 ? 23.44264 -27.68210 -13.16697 1.000 33.03036 168 PRO A O 1
ATOM 1273 N N . CYS A 1 176 ? 22.62277 -29.75774 -13.29290 1.000 31.65703 169 CYS A N 1
ATOM 1274 C CA . CYS A 1 176 ? 23.58320 -30.10104 -14.33739 1.000 33.90282 169 CYS A CA 1
ATOM 1275 C C . CYS A 1 176 ? 23.19102 -29.55404 -15.71056 1.000 36.11552 169 CYS A C 1
ATOM 1276 O O . CYS A 1 176 ? 24.04780 -29.48675 -16.59628 1.000 40.03439 169 CYS A O 1
ATOM 1279 N N . VAL A 1 177 ? 21.93267 -29.15946 -15.90765 1.000 32.49763 170 VAL A N 1
ATOM 1280 C CA . VAL A 1 177 ? 21.50469 -28.58408 -17.18086 1.000 36.23836 170 VAL A CA 1
ATOM 1281 C C . VAL A 1 177 ? 22.07827 -27.17819 -17.32157 1.000 36.48382 170 VAL A C 1
ATOM 1282 O O . VAL A 1 177 ? 21.80541 -26.29611 -16.49728 1.000 37.95801 170 VAL A O 1
ATOM 1286 N N . ASP A 1 178 ? 22.87896 -26.96336 -18.36792 1.000 36.31321 171 ASP A N 1
ATOM 1287 C CA . ASP A 1 178 ? 23.40694 -25.63858 -18.69784 1.000 38.82916 171 ASP A CA 1
ATOM 1288 C C . ASP A 1 178 ? 22.51585 -25.05243 -19.77887 1.000 36.39526 171 ASP A C 1
ATOM 1289 O O . ASP A 1 178 ? 22.64369 -25.40531 -20.95210 1.000 35.40731 171 ASP A O 1
ATOM 1294 N N . HIS A 1 179 ? 21.61757 -24.14924 -19.37942 1.000 35.32833 172 HIS A N 1
ATOM 1295 C CA . HIS A 1 179 ? 20.71228 -23.54602 -20.34555 1.000 33.50842 172 HIS A CA 1
ATOM 1296 C C . HIS A 1 179 ? 21.45149 -22.58879 -21.26084 1.000 38.59274 172 HIS A C 1
ATOM 1297 O O . HIS A 1 179 ? 21.05972 -22.42271 -22.42178 1.000 36.03414 172 HIS A O 1
ATOM 1304 N N . GLU A 1 180 ? 22.51608 -21.95128 -20.76466 1.000 35.86741 173 GLU A N 1
ATOM 1305 C CA . GLU A 1 180 ? 23.25530 -21.02182 -21.60775 1.000 37.54651 173 GLU A CA 1
ATOM 1306 C C . GLU A 1 180 ? 23.84563 -21.71747 -22.82702 1.000 39.72438 173 GLU A C 1
ATOM 1307 O O . GLU A 1 180 ? 23.94419 -21.11624 -23.90801 1.000 39.17523 173 GLU A O 1
ATOM 1313 N N . THR A 1 181 ? 24.24090 -22.98119 -22.67399 1.000 38.10347 174 THR A N 1
ATOM 1314 C CA . THR A 1 181 ? 24.81628 -23.72288 -23.78841 1.000 40.33941 174 THR A CA 1
ATOM 1315 C C . THR A 1 181 ? 23.75032 -24.05915 -24.82511 1.000 41.86873 174 THR A C 1
ATOM 1316 O O . THR A 1 181 ? 23.99954 -23.98746 -26.03775 1.000 41.62103 174 THR A O 1
ATOM 1320 N N . ALA A 1 182 ? 22.55730 -24.43523 -24.36452 1.000 39.84056 175 ALA A N 1
ATOM 1321 C CA . ALA A 1 182 ? 21.45498 -24.64882 -25.28740 1.000 38.03906 175 ALA A CA 1
ATOM 1322 C C . ALA A 1 182 ? 21.11667 -23.36545 -26.03262 1.000 40.37285 175 ALA A C 1
ATOM 1323 O O . ALA A 1 182 ? 20.90362 -23.39085 -27.24913 1.000 38.53152 175 ALA A O 1
ATOM 1325 N N . ILE A 1 183 ? 21.08590 -22.22946 -25.32412 1.000 37.59000 176 ILE A N 1
ATOM 1326 C CA . ILE A 1 183 ? 20.69356 -20.96270 -25.94490 1.000 37.81839 176 ILE A CA 1
ATOM 1327 C C . ILE A 1 183 ? 21.73180 -20.51746 -26.96098 1.000 40.19507 176 ILE A C 1
ATOM 1328 O O . ILE A 1 183 ? 21.38367 -20.09028 -28.06751 1.000 46.83244 176 ILE A O 1
ATOM 1333 N N . LYS A 1 184 ? 23.01936 -20.58818 -26.60064 1.000 42.05243 177 LYS A N 1
ATOM 1334 C CA . LYS A 1 184 ? 24.06581 -20.24497 -27.56428 1.000 42.80070 177 LYS A CA 1
ATOM 1335 C C . LYS A 1 184 ? 23.93440 -21.07766 -28.83503 1.000 45.57840 177 LYS A C 1
ATOM 1336 O O . LYS A 1 184 ? 24.16899 -20.57960 -29.94129 1.000 47.55161 177 LYS A O 1
ATOM 1339 N N . ASN A 1 185 ? 23.54456 -22.34575 -28.69433 1.000 42.41936 178 ASN A N 1
ATOM 1340 C CA . ASN A 1 185 ? 23.37979 -23.21588 -29.85507 1.000 50.28954 178 ASN A CA 1
ATOM 1341 C C . ASN A 1 185 ? 22.19161 -22.79681 -30.71346 1.000 47.41596 178 ASN A C 1
ATOM 1342 O O . ASN A 1 185 ? 22.27747 -22.81873 -31.94472 1.000 50.35835 178 ASN A O 1
ATOM 1347 N N . LEU A 1 186 ? 21.07451 -22.42076 -30.09039 1.000 48.11422 179 LEU A N 1
ATOM 1348 C CA . LEU A 1 186 ? 19.91397 -22.01147 -30.87750 1.000 51.49883 179 LEU A CA 1
ATOM 1349 C C . LEU A 1 186 ? 20.13804 -20.66266 -31.55772 1.000 52.34114 179 LEU A C 1
ATOM 1350 O O . LEU A 1 186 ? 19.58177 -20.41660 -32.63899 1.000 49.99135 179 LEU A O 1
ATOM 1355 N N . ILE A 1 187 ? 20.95531 -19.78783 -30.95713 1.000 49.61094 180 ILE A N 1
ATOM 1356 C CA . ILE A 1 187 ? 21.28833 -18.52280 -31.61145 1.000 50.56031 180 ILE A CA 1
ATOM 1357 C C . ILE A 1 187 ? 21.99482 -18.77651 -32.94136 1.000 52.26320 180 ILE A C 1
ATOM 1358 O O . ILE A 1 187 ? 21.75825 -18.06898 -33.92672 1.000 52.85855 180 ILE A O 1
ATOM 1363 N N . GLN A 1 188 ? 22.84096 -19.80938 -33.00518 1.000 53.57540 181 GLN A N 1
ATOM 1364 C CA . GLN A 1 188 ? 23.55868 -20.09335 -34.24595 1.000 55.44430 181 GLN A CA 1
ATOM 1365 C C . GLN A 1 188 ? 22.63013 -20.60549 -35.34096 1.000 57.06371 181 GLN A C 1
ATOM 1366 O O . GLN A 1 188 ? 22.90217 -20.38970 -36.52785 1.000 58.30576 181 GLN A O 1
ATOM 1372 N N . THR A 1 189 ? 21.53367 -21.27298 -34.97152 1.000 54.48217 182 THR A N 1
ATOM 1373 C CA . THR A 1 189 ? 20.56133 -21.70729 -35.97275 1.000 58.39957 182 THR A CA 1
ATOM 1374 C C . THR A 1 189 ? 19.87045 -20.51367 -36.62901 1.000 60.14559 182 THR A C 1
ATOM 1375 O O . THR A 1 189 ? 19.72910 -20.46442 -37.85856 1.000 58.10449 182 THR A O 1
ATOM 1379 N N . PHE A 1 190 ? 19.42223 -19.54325 -35.82334 1.000 57.16649 183 PHE A N 1
ATOM 1380 C CA . PHE A 1 190 ? 18.83141 -18.33607 -36.39591 1.000 58.88908 183 PHE A CA 1
ATOM 1381 C C . PHE A 1 190 ? 19.82126 -17.59917 -37.28178 1.000 55.86995 183 PHE A C 1
ATOM 1382 O O . PHE A 1 190 ? 19.41911 -16.88769 -38.21083 1.000 61.12974 183 PHE A O 1
ATOM 1390 N N . GLU A 1 191 ? 21.11627 -17.75912 -37.01805 1.000 58.49774 184 GLU A N 1
ATOM 1391 C CA . GLU A 1 191 ? 22.15427 -17.08792 -37.78614 1.000 59.33616 184 GLU A CA 1
ATOM 1392 C C . GLU A 1 191 ? 22.68663 -17.93935 -38.91657 1.000 62.27015 184 GLU A C 1
ATOM 1393 O O . GLU A 1 191 ? 23.84680 -17.77081 -39.31811 1.000 69.05756 184 GLU A O 1
ATOM 1399 N N . ALA A 1 192 ? 21.88024 -18.85546 -39.44038 1.000 64.95290 185 ALA A N 1
ATOM 1400 C CA . ALA A 1 192 ? 22.31607 -19.69211 -40.55336 1.000 64.58512 185 ALA A CA 1
ATOM 1401 C C . ALA A 1 192 ? 21.92677 -19.06211 -41.88561 1.000 65.96349 185 ALA A C 1
ATOM 1402 O O . ALA A 1 192 ? 22.78894 -18.75804 -42.71380 1.000 71.05899 185 ALA A O 1
ATOM 1404 N N . SER B 1 13 ? 1.29061 -51.80681 3.14895 1.000 61.48026 6 SER C N 1
ATOM 1405 C CA . SER B 1 13 ? -0.02000 -51.30644 2.74029 1.000 61.51410 6 SER C CA 1
ATOM 1406 C C . SER B 1 13 ? -0.42405 -50.13459 3.63572 1.000 59.38335 6 SER C C 1
ATOM 1407 O O . SER B 1 13 ? -1.03142 -49.16709 3.17742 1.000 56.01166 6 SER C O 1
ATOM 1410 N N . LYS B 1 14 ? -0.08872 -50.23668 4.92604 1.000 60.76598 7 LYS C N 1
ATOM 1411 C CA . LYS B 1 14 ? -0.23175 -49.09124 5.82068 1.000 57.14686 7 LYS C CA 1
ATOM 1412 C C . LYS B 1 14 ? 0.60917 -47.91524 5.32733 1.000 60.30690 7 LYS C C 1
ATOM 1413 O O . LYS B 1 14 ? 0.09545 -46.80743 5.11875 1.000 54.97094 7 LYS C O 1
ATOM 1419 N N . ARG B 1 15 ? 1.90596 -48.15420 5.09986 1.000 60.23620 8 ARG C N 1
ATOM 1420 C CA . ARG B 1 15 ? 2.77238 -47.12732 4.53507 1.000 55.08216 8 ARG C CA 1
ATOM 1421 C C . ARG B 1 15 ? 2.26758 -46.64731 3.18297 1.000 55.32936 8 ARG C C 1
ATOM 1422 O O . ARG B 1 15 ? 2.42007 -45.46785 2.84601 1.000 51.42022 8 ARG C O 1
ATOM 1430 N N . LYS B 1 16 ? 1.66200 -47.53647 2.39510 1.000 55.06762 9 LYS C N 1
ATOM 1431 C CA . LYS B 1 16 ? 1.21940 -47.12672 1.06806 1.000 53.70498 9 LYS C CA 1
ATOM 1432 C C . LYS B 1 16 ? -0.11218 -46.39133 1.11724 1.000 52.06138 9 LYS C C 1
ATOM 1433 O O . LYS B 1 16 ? -0.38487 -45.55745 0.24661 1.000 49.95774 9 LYS C O 1
ATOM 1439 N N . THR B 1 17 ? -0.95336 -46.67375 2.11430 1.000 51.46550 10 THR C N 1
ATOM 1440 C CA . THR B 1 17 ? -2.16936 -45.88045 2.26719 1.000 51.01917 10 THR C CA 1
ATOM 1441 C C . THR B 1 17 ? -1.84175 -44.42780 2.58317 1.000 50.52917 10 THR C C 1
ATOM 1442 O O . THR B 1 17 ? -2.52123 -43.51054 2.10337 1.000 51.37612 10 THR C O 1
ATOM 1446 N N . ILE B 1 18 ? -0.80046 -44.20029 3.38907 1.000 50.64721 11 ILE C N 1
ATOM 1447 C CA . ILE B 1 18 ? -0.39010 -42.84033 3.71314 1.000 47.90503 11 ILE C CA 1
ATOM 1448 C C . ILE B 1 18 ? 0.15809 -42.14732 2.47335 1.000 48.99997 11 ILE C C 1
ATOM 1449 O O . ILE B 1 18 ? -0.16740 -40.98761 2.19968 1.000 47.00719 11 ILE C O 1
ATOM 1454 N N . LEU B 1 19 ? 0.99907 -42.84790 1.70659 1.000 51.61938 12 LEU C N 1
ATOM 1455 C CA . LEU B 1 19 ? 1.56779 -42.29231 0.48071 1.000 49.35315 12 LEU C CA 1
ATOM 1456 C C . LEU B 1 19 ? 0.48652 -41.76696 -0.45070 1.000 49.43484 12 LEU C C 1
ATOM 1457 O O . LEU B 1 19 ? 0.50187 -40.59680 -0.84591 1.000 50.52688 12 LEU C O 1
ATOM 1462 N N . ASP B 1 20 ? -0.46228 -42.63327 -0.82090 1.000 51.04296 13 ASP C N 1
ATOM 1463 C CA . ASP B 1 20 ? -1.47484 -42.24456 -1.79874 1.000 52.02308 13 ASP C CA 1
ATOM 1464 C C . ASP B 1 20 ? -2.29895 -41.07236 -1.29176 1.000 49.76019 13 ASP C C 1
ATOM 1465 O O . ASP B 1 20 ? -2.69754 -40.19791 -2.07036 1.000 51.17129 13 ASP C O 1
ATOM 1470 N N . THR B 1 21 ? -2.55386 -41.02855 0.01561 1.000 50.41732 14 THR C N 1
ATOM 1471 C CA . THR B 1 21 ? -3.33149 -39.92484 0.56558 1.000 51.91231 14 THR C CA 1
ATOM 1472 C C . THR B 1 21 ? -2.54077 -38.61913 0.52532 1.000 51.38630 14 THR C C 1
ATOM 1473 O O . THR B 1 21 ? -3.04513 -37.58843 0.06190 1.000 51.07677 14 THR C O 1
ATOM 1477 N N . ALA B 1 22 ? -1.29400 -38.64053 1.01364 1.000 51.42018 15 ALA C N 1
ATOM 1478 C CA . ALA B 1 22 ? -0.46506 -37.43228 0.99573 1.000 49.55442 15 ALA C CA 1
ATOM 1479 C C . ALA B 1 22 ? -0.19585 -36.97161 -0.43216 1.000 47.19621 15 ALA C C 1
ATOM 1480 O O . ALA B 1 22 ? -0.38857 -35.79644 -0.77365 1.000 45.31780 15 ALA C O 1
ATOM 1482 N N . LEU B 1 23 ? 0.25280 -37.89905 -1.27814 1.000 47.19902 16 LEU C N 1
ATOM 1483 C CA . LEU B 1 23 ? 0.62465 -37.56762 -2.64659 1.000 47.84389 16 LEU C CA 1
ATOM 1484 C C . LEU B 1 23 ? -0.53826 -36.92942 -3.39204 1.000 50.76065 16 LEU C C 1
ATOM 1485 O O . LEU B 1 23 ? -0.36119 -35.92872 -4.09703 1.000 51.56930 16 LEU C O 1
ATOM 1490 N N . SER B 1 24 ? -1.74108 -37.48406 -3.23396 1.000 51.33219 17 SER C N 1
ATOM 1491 C CA . SER B 1 24 ? -2.91002 -36.89242 -3.87187 1.000 53.75567 17 SER C CA 1
ATOM 1492 C C . SER B 1 24 ? -3.20708 -35.50929 -3.30495 1.000 53.79255 17 SER C C 1
ATOM 1493 O O . SER B 1 24 ? -3.52811 -34.58012 -4.05694 1.000 55.86724 17 SER C O 1
ATOM 1496 N N . LEU B 1 25 ? -3.09689 -35.34805 -1.98219 1.000 51.45059 18 LEU C N 1
ATOM 1497 C CA . LEU B 1 25 ? -3.42680 -34.06437 -1.36834 1.000 52.52037 18 LEU C CA 1
ATOM 1498 C C . LEU B 1 25 ? -2.41009 -32.98572 -1.74747 1.000 53.24249 18 LEU C C 1
ATOM 1499 O O . LEU B 1 25 ? -2.78404 -31.82688 -1.97608 1.000 53.15915 18 LEU C O 1
ATOM 1504 N N . PHE B 1 26 ? -1.12518 -33.35391 -1.85208 1.000 51.03748 19 PHE C N 1
ATOM 1505 C CA . PHE B 1 26 ? -0.09644 -32.38342 -2.22248 1.000 46.29585 19 PHE C CA 1
ATOM 1506 C C . PHE B 1 26 ? -0.29399 -31.86462 -3.64583 1.000 50.71433 19 PHE C C 1
ATOM 1507 O O . PHE B 1 26 ? -0.01449 -30.69143 -3.93240 1.000 46.98972 19 PHE C O 1
ATOM 1515 N N . LYS B 1 27 ? -0.71959 -32.73415 -4.56576 1.000 49.47450 20 LYS C N 1
ATOM 1516 C CA . LYS B 1 27 ? -0.94045 -32.29360 -5.93911 1.000 49.91466 20 LYS C CA 1
ATOM 1517 C C . LYS B 1 27 ? -2.16500 -31.39952 -6.03022 1.000 52.93953 20 LYS C C 1
ATOM 1518 O O . LYS B 1 27 ? -2.12413 -30.33624 -6.66301 1.000 55.96008 20 LYS C O 1
ATOM 1524 N N . GLN B 1 28 ? -3.26365 -31.81588 -5.39723 1.000 52.23707 21 GLN C N 1
ATOM 1525 C CA . GLN B 1 28 ? -4.48929 -31.02185 -5.41535 1.000 55.73366 21 GLN C CA 1
ATOM 1526 C C . GLN B 1 28 ? -4.23593 -29.62235 -4.87152 1.000 55.76711 21 GLN C C 1
ATOM 1527 O O . GLN B 1 28 ? -4.65210 -28.62175 -5.46881 1.000 56.69079 21 GLN C O 1
ATOM 1533 N N . TYR B 1 29 ? -3.53024 -29.53309 -3.74686 1.000 52.81655 22 TYR C N 1
ATOM 1534 C CA . TYR B 1 29 ? -3.24411 -28.24656 -3.13367 1.000 50.17382 22 TYR C CA 1
ATOM 1535 C C . TYR B 1 29 ? -1.76687 -27.89023 -3.27904 1.000 49.35767 22 TYR C C 1
ATOM 1536 O O . TYR B 1 29 ? -1.29768 -27.58583 -4.38059 1.000 49.41786 22 TYR C O 1
ATOM 1545 N N . SER B 1 30 ? -1.02888 -27.92566 -2.17010 1.000 52.86315 23 SER C N 1
ATOM 1546 C CA . SER B 1 30 ? 0.40123 -27.65722 -2.17462 1.000 43.39492 23 SER C CA 1
ATOM 1547 C C . SER B 1 30 ? 1.02809 -28.32566 -0.95408 1.000 45.43851 23 SER C C 1
ATOM 1548 O O . SER B 1 30 ? 0.35345 -28.61713 0.03707 1.000 40.93011 23 SER C O 1
ATOM 1551 N N . PHE B 1 31 ? 2.33613 -28.58014 -1.05373 1.000 42.45742 24 PHE C N 1
ATOM 1552 C CA . PHE B 1 31 ? 3.06258 -29.20915 0.04402 1.000 41.57485 24 PHE C CA 1
ATOM 1553 C C . PHE B 1 31 ? 2.89202 -28.42051 1.33091 1.000 43.30465 24 PHE C C 1
ATOM 1554 O O . PHE B 1 31 ? 2.63268 -28.99566 2.39701 1.000 39.07206 24 PHE C O 1
ATOM 1562 N N . LYS B 1 32 ? 3.02744 -27.09462 1.24583 1.000 38.25555 25 LYS C N 1
ATOM 1563 C CA . LYS B 1 32 ? 2.89507 -26.26356 2.43462 1.000 41.89092 25 LYS C CA 1
ATOM 1564 C C . LYS B 1 32 ? 1.45443 -26.24575 2.93819 1.000 44.85795 25 LYS C C 1
ATOM 1565 O O . LYS B 1 32 ? 1.21265 -26.23933 4.15082 1.000 44.82025 25 LYS C O 1
ATOM 1571 N N . PHE B 1 33 ? 0.48586 -26.25535 2.01916 1.000 42.70466 26 PHE C N 1
ATOM 1572 C CA . PHE B 1 33 ? -0.91157 -26.10728 2.39718 1.000 48.29871 26 PHE C CA 1
ATOM 1573 C C . PHE B 1 33 ? -1.46123 -27.33293 3.12032 1.000 47.91555 26 PHE C C 1
ATOM 1574 O O . PHE B 1 33 ? -2.44851 -27.20975 3.85639 1.000 49.07397 26 PHE C O 1
ATOM 1582 N N . VAL B 1 34 ? -0.86140 -28.50461 2.92002 1.000 47.97281 27 VAL C N 1
ATOM 1583 C CA . VAL B 1 34 ? -1.34973 -29.75473 3.49271 1.000 46.66461 27 VAL C CA 1
ATOM 1584 C C . VAL B 1 34 ? -0.50013 -30.08975 4.70464 1.000 46.82212 27 VAL C C 1
ATOM 1585 O O . VAL B 1 34 ? 0.70719 -30.31105 4.57321 1.000 46.83406 27 VAL C O 1
ATOM 1589 N N . GLY B 1 35 ? -1.13344 -30.14761 5.88414 1.000 49.37738 28 GLY C N 1
ATOM 1590 C CA . GLY B 1 35 ? -0.42709 -30.45071 7.10727 1.000 44.40298 28 GLY C CA 1
ATOM 1591 C C . GLY B 1 35 ? -0.42339 -31.93101 7.44320 1.000 50.40314 28 GLY C C 1
ATOM 1592 O O . GLY B 1 35 ? -1.28191 -32.70245 7.01225 1.000 48.67001 28 GLY C O 1
ATOM 1593 N N . VAL B 1 36 ? 0.57989 -32.32401 8.22732 1.000 48.58187 29 VAL C N 1
ATOM 1594 C CA . VAL B 1 36 ? 0.75650 -33.73585 8.55075 1.000 50.37615 29 VAL C CA 1
ATOM 1595 C C . VAL B 1 36 ? -0.50136 -34.28353 9.19611 1.000 56.14726 29 VAL C C 1
ATOM 1596 O O . VAL B 1 36 ? -0.92724 -35.40865 8.90553 1.000 55.22046 29 VAL C O 1
ATOM 1600 N N . ASP B 1 37 ? -1.14597 -33.47387 10.04043 1.000 58.17997 30 ASP C N 1
ATOM 1601 C CA . ASP B 1 37 ? -2.33421 -33.93667 10.74565 1.000 60.97222 30 ASP C CA 1
ATOM 1602 C C . ASP B 1 37 ? -3.51322 -34.13549 9.80481 1.000 59.23225 30 ASP C C 1
ATOM 1603 O O . ASP B 1 37 ? -4.32675 -35.04268 10.02329 1.000 58.99531 30 ASP C O 1
ATOM 1608 N N . ARG B 1 38 ? -3.62850 -33.30959 8.75927 1.000 57.65793 31 ARG C N 1
ATOM 1609 C CA . ARG B 1 38 ? -4.65978 -33.56179 7.75909 1.000 57.42387 31 ARG C CA 1
ATOM 1610 C C . ARG B 1 38 ? -4.42719 -34.90196 7.07249 1.000 59.04744 31 ARG C C 1
ATOM 1611 O O . ARG B 1 38 ? -5.37077 -35.67613 6.86017 1.000 63.68514 31 ARG C O 1
ATOM 1619 N N . ILE B 1 39 ? -3.16693 -35.20394 6.74757 1.000 57.16988 32 ILE C N 1
ATOM 1620 C CA . ILE B 1 39 ? -2.81957 -36.48748 6.14096 1.000 57.76724 32 ILE C CA 1
ATOM 1621 C C . ILE B 1 39 ? -3.17651 -37.64352 7.07942 1.000 60.02559 32 ILE C C 1
ATOM 1622 O O . ILE B 1 39 ? -3.65961 -38.69469 6.63848 1.000 58.92898 32 ILE C O 1
ATOM 1627 N N . ILE B 1 40 ? -2.97037 -37.45870 8.38913 1.000 60.82607 33 ILE C N 1
ATOM 1628 C CA . ILE B 1 40 ? -3.30886 -38.49985 9.36401 1.000 62.71056 33 ILE C CA 1
ATOM 1629 C C . ILE B 1 40 ? -4.79633 -38.82637 9.30057 1.000 62.58941 33 ILE C C 1
ATOM 1630 O O . ILE B 1 40 ? -5.20025 -39.99521 9.33387 1.000 64.04574 33 ILE C O 1
ATOM 1635 N N . ASN B 1 41 ? -5.63361 -37.78871 9.24699 1.000 62.00955 34 ASN C N 1
ATOM 1636 C CA . ASN B 1 41 ? -7.07525 -37.98154 9.33035 1.000 60.87631 34 ASN C CA 1
ATOM 1637 C C . ASN B 1 41 ? -7.60683 -38.70164 8.09641 1.000 65.07465 34 ASN C C 1
ATOM 1638 O O . ASN B 1 41 ? -8.27547 -39.73823 8.20962 1.000 65.85417 34 ASN C O 1
ATOM 1643 N N . GLU B 1 42 ? -7.31322 -38.17067 6.90539 1.000 63.16121 35 GLU C N 1
ATOM 1644 C CA . GLU B 1 42 ? -7.89896 -38.71467 5.68476 1.000 61.22696 35 GLU C CA 1
ATOM 1645 C C . GLU B 1 42 ? -7.37822 -40.10653 5.35723 1.000 62.75829 35 GLU C C 1
ATOM 1646 O O . GLU B 1 42 ? -8.00592 -40.81774 4.56798 1.000 68.22200 35 GLU C O 1
ATOM 1652 N N . SER B 1 43 ? -6.25618 -40.51351 5.94303 1.000 61.59413 36 SER C N 1
ATOM 1653 C CA . SER B 1 43 ? -5.74207 -41.86213 5.74967 1.000 64.31128 36 SER C CA 1
ATOM 1654 C C . SER B 1 43 ? -6.29387 -42.85800 6.75962 1.000 67.49946 36 SER C C 1
ATOM 1655 O O . SER B 1 43 ? -6.20222 -44.06590 6.52175 1.000 67.21659 36 SER C O 1
ATOM 1658 N N . GLN B 1 44 ? -6.85916 -42.37614 7.86976 1.000 67.07825 37 GLN C N 1
ATOM 1659 C CA . GLN B 1 44 ? -7.37785 -43.22897 8.94015 1.000 67.85800 37 GLN C CA 1
ATOM 1660 C C . GLN B 1 44 ? -6.30568 -44.19156 9.44098 1.000 68.77877 37 GLN C C 1
ATOM 1661 O O . GLN B 1 44 ? -6.55713 -45.37606 9.68329 1.000 72.27241 37 GLN C O 1
ATOM 1667 N N . VAL B 1 45 ? -5.09162 -43.67428 9.59704 1.000 71.25511 38 VAL C N 1
ATOM 1668 C CA . VAL B 1 45 ? -3.95919 -44.45176 10.08221 1.000 72.97571 38 VAL C CA 1
ATOM 1669 C C . VAL B 1 45 ? -3.57133 -43.93437 11.46125 1.000 73.66030 38 VAL C C 1
ATOM 1670 O O . VAL B 1 45 ? -3.56279 -42.71870 11.70251 1.000 73.42623 38 VAL C O 1
ATOM 1674 N N . ALA B 1 46 ? -3.28176 -44.86574 12.37368 1.000 75.00087 39 ALA C N 1
ATOM 1675 C CA . ALA B 1 46 ? -2.78340 -44.50578 13.69221 1.000 71.68441 39 ALA C CA 1
ATOM 1676 C C . ALA B 1 46 ? -1.60584 -43.55122 13.56119 1.000 71.86520 39 ALA C C 1
ATOM 1677 O O . ALA B 1 46 ? -0.69969 -43.76985 12.75049 1.000 68.52733 39 ALA C O 1
ATOM 1679 N N . LYS B 1 47 ? -1.64424 -42.47149 14.34691 1.000 72.93620 40 LYS C N 1
ATOM 1680 C CA . LYS B 1 47 ? -0.61274 -41.44566 14.25256 1.000 69.71461 40 LYS C CA 1
ATOM 1681 C C . LYS B 1 47 ? 0.77130 -42.02421 14.52187 1.000 70.55438 40 LYS C C 1
ATOM 1682 O O . LYS B 1 47 ? 1.75721 -41.58055 13.91916 1.000 66.98788 40 LYS C O 1
ATOM 1688 N N . MET B 1 48 ? 0.85852 -43.04379 15.38357 1.000 71.00937 41 MET C N 1
ATOM 1689 C CA . MET B 1 48 ? 2.14730 -43.66898 15.67546 1.000 72.37470 41 MET C CA 1
ATOM 1690 C C . MET B 1 48 ? 2.65442 -44.48664 14.48955 1.000 67.77829 41 MET C C 1
ATOM 1691 O O . MET B 1 48 ? 3.86496 -44.53971 14.23943 1.000 64.09983 41 MET C O 1
ATOM 1696 N N . THR B 1 49 ? 1.74925 -45.14041 13.75267 1.000 68.46446 42 THR C N 1
ATOM 1697 C CA . THR B 1 49 ? 2.17676 -45.88809 12.57505 1.000 67.87750 42 THR C CA 1
ATOM 1698 C C . THR B 1 49 ? 2.58973 -44.94751 11.45660 1.000 63.97699 42 THR C C 1
ATOM 1699 O O . THR B 1 49 ? 3.42429 -45.30624 10.61888 1.000 62.73758 42 THR C O 1
ATOM 1703 N N . PHE B 1 50 ? 2.02196 -43.74262 11.42582 1.000 64.44874 43 PHE C N 1
ATOM 1704 C CA . PHE B 1 50 ? 2.51382 -42.73037 10.50131 1.000 62.77936 43 PHE C CA 1
ATOM 1705 C C . PHE B 1 50 ? 3.94847 -42.34920 10.83394 1.000 60.65089 43 PHE C C 1
ATOM 1706 O O . PHE B 1 50 ? 4.81644 -42.29799 9.95194 1.000 55.08324 43 PHE C O 1
ATOM 1714 N N . TYR B 1 51 ? 4.21449 -42.07605 12.11113 1.000 60.20974 44 TYR C N 1
ATOM 1715 C CA . TYR B 1 51 ? 5.53004 -41.60200 12.51314 1.000 60.37671 44 TYR C CA 1
ATOM 1716 C C . TYR B 1 51 ? 6.57640 -42.71146 12.52944 1.000 61.35792 44 TYR C C 1
ATOM 1717 O O . TYR B 1 51 ? 7.77438 -42.41046 12.46387 1.000 62.21602 44 TYR C O 1
ATOM 1726 N N . LYS B 1 52 ? 6.16180 -43.98089 12.57240 1.000 60.97953 45 LYS C N 1
ATOM 1727 C CA . LYS B 1 52 ? 7.12203 -45.05990 12.35386 1.000 63.09874 45 LYS C CA 1
ATOM 1728 C C . LYS B 1 52 ? 7.57366 -45.09739 10.89729 1.000 60.06655 45 LYS C C 1
ATOM 1729 O O . LYS B 1 52 ? 8.73747 -45.39665 10.60691 1.000 57.75074 45 LYS C O 1
ATOM 1735 N N . HIS B 1 53 ? 6.67443 -44.78004 9.96643 1.000 62.58414 46 HIS C N 1
ATOM 1736 C CA . HIS B 1 53 ? 7.04673 -44.76746 8.55715 1.000 55.80195 46 HIS C CA 1
ATOM 1737 C C . HIS B 1 53 ? 7.65792 -43.43723 8.13870 1.000 54.35530 46 HIS C C 1
ATOM 1738 O O . HIS B 1 53 ? 8.59928 -43.41298 7.33859 1.000 55.29979 46 HIS C O 1
ATOM 1745 N N . PHE B 1 54 ? 7.16050 -42.32955 8.68437 1.000 54.16950 47 PHE C N 1
ATOM 1746 C CA . PHE B 1 54 ? 7.61111 -40.99762 8.29090 1.000 53.64110 47 PHE C CA 1
ATOM 1747 C C . PHE B 1 54 ? 7.74270 -40.12440 9.52722 1.000 51.44184 47 PHE C C 1
ATOM 1748 O O . PHE B 1 54 ? 6.78246 -39.46209 9.94455 1.000 48.97770 47 PHE C O 1
ATOM 1756 N N . PRO B 1 55 ? 8.93300 -40.08180 10.13324 1.000 51.42187 48 PRO C N 1
ATOM 1757 C CA . PRO B 1 55 ? 9.10778 -39.26877 11.35226 1.000 49.30348 48 PRO C CA 1
ATOM 1758 C C . PRO B 1 55 ? 9.02497 -37.76947 11.11173 1.000 51.45352 48 PRO C C 1
ATOM 1759 O O . PRO B 1 55 ? 8.88381 -37.01900 12.08680 1.000 51.62508 48 PRO C O 1
ATOM 1763 N N . SER B 1 56 ? 9.10458 -37.30572 9.86161 1.000 47.95275 49 SER C N 1
ATOM 1764 C CA . SER B 1 56 ? 8.99567 -35.88587 9.56642 1.000 44.75675 49 SER C CA 1
ATOM 1765 C C . SER B 1 56 ? 8.27583 -35.69265 8.24294 1.000 40.93008 49 SER C C 1
ATOM 1766 O O . SER B 1 56 ? 8.31059 -36.55672 7.36440 1.000 42.88127 49 SER C O 1
ATOM 1769 N N . LYS B 1 57 ? 7.61292 -34.54255 8.11705 1.000 34.64072 50 LYS C N 1
ATOM 1770 C CA . LYS B 1 57 ? 6.95801 -34.20455 6.85763 1.000 41.24793 50 LYS C CA 1
ATOM 1771 C C . LYS B 1 57 ? 7.94202 -34.22334 5.69699 1.000 39.16330 50 LYS C C 1
ATOM 1772 O O . LYS B 1 57 ? 7.55568 -34.52643 4.56392 1.000 34.81311 50 LYS C O 1
ATOM 1778 N N . THR B 1 58 ? 9.21401 -33.90892 5.95598 1.000 40.58588 51 THR C N 1
ATOM 1779 C CA . THR B 1 58 ? 10.20006 -33.89639 4.87883 1.000 41.41700 51 THR C CA 1
ATOM 1780 C C . THR B 1 58 ? 10.44715 -35.30618 4.35162 1.000 38.83765 51 THR C C 1
ATOM 1781 O O . THR B 1 58 ? 10.47147 -35.53068 3.13764 1.000 40.12530 51 THR C O 1
ATOM 1785 N N . LEU B 1 59 ? 10.61649 -36.27314 5.25312 1.000 39.27903 52 LEU C N 1
ATOM 1786 C CA . LEU B 1 59 ? 10.75171 -37.66333 4.82692 1.000 41.08146 52 LEU C CA 1
ATOM 1787 C C . LEU B 1 59 ? 9.49863 -38.17575 4.12765 1.000 39.15648 52 LEU C C 1
ATOM 1788 O O . LEU B 1 59 ? 9.59342 -39.02584 3.23445 1.000 37.53514 52 LEU C O 1
ATOM 1793 N N . LEU B 1 60 ? 8.31707 -37.69637 4.52578 1.000 39.00440 53 LEU C N 1
ATOM 1794 C CA . LEU B 1 60 ? 7.10865 -38.09651 3.81504 1.000 36.31785 53 LEU C CA 1
ATOM 1795 C C . LEU B 1 60 ? 7.11150 -37.53686 2.40606 1.000 38.33580 53 LEU C C 1
ATOM 1796 O O . LEU B 1 60 ? 6.79263 -38.25685 1.45137 1.000 35.54594 53 LEU C O 1
ATOM 1801 N N . ILE B 1 61 ? 7.48181 -36.25195 2.26787 1.000 34.49066 54 ILE C N 1
ATOM 1802 C CA . ILE B 1 61 ? 7.54420 -35.59712 0.96548 1.000 37.87062 54 ILE C CA 1
ATOM 1803 C C . ILE B 1 61 ? 8.58469 -36.26898 0.07995 1.000 35.05308 54 ILE C C 1
ATOM 1804 O O . ILE B 1 61 ? 8.36398 -36.46334 -1.11666 1.000 32.79214 54 ILE C O 1
ATOM 1809 N N . GLN B 1 62 ? 9.73483 -36.63612 0.64622 1.000 36.41111 55 GLN C N 1
ATOM 1810 C CA . GLN B 1 62 ? 10.69962 -37.39340 -0.14583 1.000 36.98767 55 GLN C CA 1
ATOM 1811 C C . GLN B 1 62 ? 10.08013 -38.68317 -0.67417 1.000 35.89746 55 GLN C C 1
ATOM 1812 O O . GLN B 1 62 ? 10.25406 -39.03520 -1.84599 1.000 36.12408 55 GLN C O 1
ATOM 1818 N N . ALA B 1 63 ? 9.34535 -39.39911 0.17106 1.000 37.31756 56 ALA C N 1
ATOM 1819 C CA . ALA B 1 63 ? 8.76291 -40.65044 -0.28460 1.000 35.45226 56 ALA C CA 1
ATOM 1820 C C . ALA B 1 63 ? 7.67720 -40.38868 -1.32031 1.000 36.30998 56 ALA C C 1
ATOM 1821 O O . ALA B 1 63 ? 7.59760 -41.09468 -2.33140 1.000 32.46683 56 ALA C O 1
ATOM 1823 N N . CYS B 1 64 ? 6.87079 -39.34397 -1.11555 1.000 33.52840 57 CYS C N 1
ATOM 1824 C CA . CYS B 1 64 ? 5.85631 -38.99892 -2.10417 1.000 34.11784 57 CYS C CA 1
ATOM 1825 C C . CYS B 1 64 ? 6.48956 -38.74274 -3.46600 1.000 35.41628 57 CYS C C 1
ATOM 1826 O O . CYS B 1 64 ? 5.93917 -39.13437 -4.49928 1.000 34.97750 57 CYS C O 1
ATOM 1829 N N . LEU B 1 65 ? 7.66302 -38.11278 -3.48446 1.000 34.60591 58 LEU C N 1
ATOM 1830 C CA . LEU B 1 65 ? 8.31353 -37.78449 -4.74870 1.000 32.71968 58 LEU C CA 1
ATOM 1831 C C . LEU B 1 65 ? 8.94420 -39.01041 -5.38125 1.000 32.20543 58 LEU C C 1
ATOM 1832 O O . LEU B 1 65 ? 9.02680 -39.09201 -6.61166 1.000 30.56141 58 LEU C O 1
ATOM 1837 N N . CYS B 1 66 ? 9.41480 -39.95317 -4.56002 1.000 32.90746 59 CYS C N 1
ATOM 1838 C CA . CYS B 1 66 ? 9.85265 -41.24148 -5.08328 1.000 36.17333 59 CYS C CA 1
ATOM 1839 C C . CYS B 1 66 ? 8.69214 -42.00735 -5.69374 1.000 32.66478 59 CYS C C 1
ATOM 1840 O O . CYS B 1 66 ? 8.85892 -42.69323 -6.70561 1.000 31.75563 59 CYS C O 1
ATOM 1843 N N . GLU B 1 67 ? 7.51948 -41.93322 -5.07425 1.000 34.35879 60 GLU C N 1
ATOM 1844 C CA . GLU B 1 67 ? 6.34934 -42.56874 -5.66803 1.000 36.22856 60 GLU C CA 1
ATOM 1845 C C . GLU B 1 67 ? 5.96120 -41.90164 -6.97965 1.000 36.52954 60 GLU C C 1
ATOM 1846 O O . GLU B 1 67 ? 5.57491 -42.57981 -7.93776 1.000 34.30948 60 GLU C O 1
ATOM 1852 N N . GLU B 1 68 ? 6.02956 -40.57367 -7.03292 1.000 32.55937 61 GLU C N 1
ATOM 1853 C CA . GLU B 1 68 ? 5.70890 -39.87656 -8.27122 1.000 33.96716 61 GLU C CA 1
ATOM 1854 C C . GLU B 1 68 ? 6.73920 -40.19361 -9.35256 1.000 32.61686 61 GLU C C 1
ATOM 1855 O O . GLU B 1 68 ? 6.37574 -40.46738 -10.49512 1.000 28.05942 61 GLU C O 1
ATOM 1861 N N . GLN B 1 69 ? 8.03083 -40.18643 -9.00730 1.000 31.72018 62 GLN C N 1
ATOM 1862 C CA . GLN B 1 69 ? 9.04598 -40.53767 -9.99599 1.000 33.51370 62 GLN C CA 1
ATOM 1863 C C . GLN B 1 69 ? 8.83566 -41.95616 -10.52484 1.000 34.17337 62 GLN C C 1
ATOM 1864 O O . GLN B 1 69 ? 8.92857 -42.20073 -11.73698 1.000 31.93942 62 GLN C O 1
ATOM 1870 N N . LYS B 1 70 ? 8.56001 -42.90478 -9.63027 1.000 33.05647 63 LYS C N 1
ATOM 1871 C CA . LYS B 1 70 ? 8.32136 -44.27327 -10.07488 1.000 37.53064 63 LYS C CA 1
ATOM 1872 C C . LYS B 1 70 ? 7.13365 -44.34064 -11.02862 1.000 32.55432 63 LYS C C 1
ATOM 1873 O O . LYS B 1 70 ? 7.19752 -45.00560 -12.06847 1.000 37.03220 63 LYS C O 1
ATOM 1879 N N . THR B 1 71 ? 6.05257 -43.62987 -10.70535 1.000 33.53800 64 THR C N 1
ATOM 1880 C CA . THR B 1 71 ? 4.83267 -43.69069 -11.50756 1.000 34.00048 64 THR C CA 1
ATOM 1881 C C . THR B 1 71 ? 5.05281 -43.12554 -12.90782 1.000 33.88839 64 THR C C 1
ATOM 1882 O O . THR B 1 71 ? 4.61402 -43.70838 -13.90995 1.000 31.56633 64 THR C O 1
ATOM 1886 N N . ILE B 1 72 ? 5.68568 -41.95308 -12.98502 1.000 32.27892 65 ILE C N 1
ATOM 1887 C CA . ILE B 1 72 ? 5.90481 -41.28098 -14.26285 1.000 30.93681 65 ILE C CA 1
ATOM 1888 C C . ILE B 1 72 ? 6.93128 -42.03708 -15.10254 1.000 33.97947 65 ILE C C 1
ATOM 1889 O O . ILE B 1 72 ? 6.73995 -42.23684 -16.31579 1.000 28.16266 65 ILE C O 1
ATOM 1894 N N . GLU B 1 73 ? 8.01669 -42.50676 -14.47182 1.000 29.72359 66 GLU C N 1
ATOM 1895 C CA . GLU B 1 73 ? 9.04801 -43.20100 -15.23658 1.000 32.14602 66 GLU C CA 1
ATOM 1896 C C . GLU B 1 73 ? 8.54041 -44.54780 -15.76338 1.000 30.91309 66 GLU C C 1
ATOM 1897 O O . GLU B 1 73 ? 8.86034 -44.94273 -16.88966 1.000 30.24114 66 GLU C O 1
ATOM 1903 N N . GLU B 1 74 ? 7.71499 -45.24851 -14.99068 1.000 33.28829 67 GLU C N 1
ATOM 1904 C CA . GLU B 1 74 ? 7.17105 -46.50389 -15.49467 1.000 33.07200 67 GLU C CA 1
ATOM 1905 C C . GLU B 1 74 ? 6.06457 -46.28039 -16.51789 1.000 35.24569 67 GLU C C 1
ATOM 1906 O O . GLU B 1 74 ? 5.87196 -47.12309 -17.40079 1.000 36.14070 67 GLU C O 1
ATOM 1912 N N . SER B 1 75 ? 5.30901 -45.18291 -16.40585 1.000 30.59750 68 SER C N 1
ATOM 1913 C CA . SER B 1 75 ? 4.30374 -44.88940 -17.42427 1.000 32.59938 68 SER C CA 1
ATOM 1914 C C . SER B 1 75 ? 4.95988 -44.53319 -18.75388 1.000 32.72559 68 SER C C 1
ATOM 1915 O O . SER B 1 75 ? 4.55039 -45.02747 -19.80696 1.000 36.87070 68 SER C O 1
ATOM 1918 N N . ILE B 1 76 ? 5.98679 -43.68971 -18.72683 1.000 32.81623 69 ILE C N 1
ATOM 1919 C CA . ILE B 1 76 ? 6.69527 -43.34559 -19.95363 1.000 31.04655 69 ILE C CA 1
ATOM 1920 C C . ILE B 1 76 ? 7.35012 -44.58271 -20.55522 1.000 30.77787 69 ILE C C 1
ATOM 1921 O O . ILE B 1 76 ? 7.15688 -44.89312 -21.73296 1.000 34.25386 69 ILE C O 1
ATOM 1926 N N . LEU B 1 77 ? 8.12073 -45.32126 -19.75672 1.000 30.55524 70 LEU C N 1
ATOM 1927 C CA . LEU B 1 77 ? 8.90045 -46.42074 -20.33177 1.000 33.69408 70 LEU C CA 1
ATOM 1928 C C . LEU B 1 77 ? 8.01868 -47.56725 -20.81584 1.000 35.82270 70 LEU C C 1
ATOM 1929 O O . LEU B 1 77 ? 8.40902 -48.30861 -21.72806 1.000 34.42465 70 LEU C O 1
ATOM 1934 N N . ASN B 1 78 ? 6.83231 -47.72602 -20.23976 1.000 35.42963 71 ASN C N 1
ATOM 1935 C CA . ASN B 1 78 ? 5.91089 -48.73026 -20.75317 1.000 34.61197 71 ASN C CA 1
ATOM 1936 C C . ASN B 1 78 ? 5.34674 -48.33082 -22.11301 1.000 36.46029 71 ASN C C 1
ATOM 1937 O O . ASN B 1 78 ? 5.05755 -49.19879 -22.94018 1.000 36.11349 71 ASN C O 1
ATOM 1942 N N . GLU B 1 79 ? 5.16361 -47.03477 -22.36600 1.000 36.50175 72 GLU C N 1
ATOM 1943 C CA . GLU B 1 79 ? 4.71749 -46.62694 -23.69491 1.000 38.89667 72 GLU C CA 1
ATOM 1944 C C . GLU B 1 79 ? 5.79269 -46.86339 -24.74464 1.000 38.49875 72 GLU C C 1
ATOM 1945 O O . GLU B 1 79 ? 5.47113 -47.10954 -25.91552 1.000 36.85011 72 GLU C O 1
ATOM 1951 N N . LEU B 1 80 ? 7.06659 -46.79489 -24.34670 1.000 34.51888 73 LEU C N 1
ATOM 1952 C CA . LEU B 1 80 ? 8.14433 -46.94067 -25.31058 1.000 35.46562 73 LEU C CA 1
ATOM 1953 C C . LEU B 1 80 ? 8.44531 -48.40153 -25.58927 1.000 36.31386 73 LEU C C 1
ATOM 1954 O O . LEU B 1 80 ? 8.73190 -48.76784 -26.73280 1.000 36.94991 73 LEU C O 1
ATOM 1959 N N . SER B 1 81 ? 8.37294 -49.25827 -24.57181 1.000 34.73403 74 SER C N 1
ATOM 1960 C CA . SER B 1 81 ? 8.63804 -50.65991 -24.83027 1.000 36.71340 74 SER C CA 1
ATOM 1961 C C . SER B 1 81 ? 7.49948 -51.33310 -25.59029 1.000 37.91267 74 SER C C 1
ATOM 1962 O O . SER B 1 81 ? 7.71104 -52.40944 -26.15206 1.000 39.72299 74 SER C O 1
ATOM 1965 N N . LEU B 1 82 ? 6.30566 -50.73434 -25.62671 1.000 37.10334 75 LEU C N 1
ATOM 1966 C CA . LEU B 1 82 ? 5.27499 -51.20943 -26.54549 1.000 38.30124 75 LEU C CA 1
ATOM 1967 C C . LEU B 1 82 ? 5.55568 -50.77328 -27.96959 1.000 38.59170 75 LEU C C 1
ATOM 1968 O O . LEU B 1 82 ? 4.92058 -51.27602 -28.90514 1.000 39.96789 75 LEU C O 1
ATOM 1973 N N . LEU B 1 83 ? 6.49949 -49.85362 -28.14476 1.000 37.47787 76 LEU C N 1
ATOM 1974 C CA . LEU B 1 83 ? 6.87126 -49.33670 -29.45035 1.000 37.77138 76 LEU C CA 1
ATOM 1975 C C . LEU B 1 83 ? 8.28874 -49.74576 -29.82976 1.000 38.61907 76 LEU C C 1
ATOM 1976 O O . LEU B 1 83 ? 8.89454 -49.13044 -30.70502 1.000 38.61328 76 LEU C O 1
ATOM 1981 N N . SER B 1 84 ? 8.81334 -50.79898 -29.19985 1.000 39.54210 77 SER C N 1
ATOM 1982 C CA . SER B 1 84 ? 10.15698 -51.27427 -29.52350 1.000 40.75224 77 SER C CA 1
ATOM 1983 C C . SER B 1 84 ? 10.27464 -51.71086 -30.98494 1.000 44.42051 77 SER C C 1
ATOM 1984 O O . SER B 1 84 ? 11.31633 -51.49233 -31.61531 1.000 46.40269 77 SER C O 1
ATOM 1987 N N . GLU B 1 85 ? 9.22823 -52.33472 -31.54347 1.000 43.51289 78 GLU C N 1
ATOM 1988 C CA . GLU B 1 85 ? 9.27042 -52.76082 -32.94188 1.000 45.36005 78 GLU C CA 1
ATOM 1989 C C . GLU B 1 85 ? 8.94190 -51.63377 -33.91662 1.000 44.74543 78 GLU C C 1
ATOM 1990 O O . GLU B 1 85 ? 8.85266 -51.88434 -35.12651 1.000 46.32757 78 GLU C O 1
ATOM 1993 N N . ALA B 1 86 ? 8.75468 -50.41304 -33.42678 1.000 45.25356 79 ALA C N 1
ATOM 1994 C CA . ALA B 1 86 ? 8.49013 -49.25142 -34.26333 1.000 47.48722 79 ALA C CA 1
ATOM 1995 C C . ALA B 1 86 ? 9.77521 -48.44522 -34.44770 1.000 46.98516 79 ALA C C 1
ATOM 1996 O O . ALA B 1 86 ? 10.83986 -48.78921 -33.92611 1.000 46.91544 79 ALA C O 1
ATOM 1998 N N . GLY B 1 87 ? 9.66618 -47.34859 -35.19467 1.000 45.91680 80 GLY C N 1
ATOM 1999 C CA . GLY B 1 87 ? 10.82375 -46.53735 -35.49103 1.000 42.84727 80 GLY C CA 1
ATOM 2000 C C . GLY B 1 87 ? 11.16595 -45.57809 -34.37244 1.000 45.14415 80 GLY C C 1
ATOM 2001 O O . GLY B 1 87 ? 10.41028 -45.39773 -33.41154 1.000 43.28133 80 GLY C O 1
ATOM 2002 N N . ASN B 1 88 ? 12.32829 -44.93201 -34.53201 1.000 42.68600 81 ASN C N 1
ATOM 2003 C CA . ASN B 1 88 ? 12.79070 -43.96584 -33.54147 1.000 44.61939 81 ASN C CA 1
ATOM 2004 C C . ASN B 1 88 ? 11.90645 -42.72226 -33.51307 1.000 44.66876 81 ASN C C 1
ATOM 2005 O O . ASN B 1 88 ? 11.64995 -42.16747 -32.44062 1.000 38.55714 81 ASN C O 1
ATOM 2010 N N . ILE B 1 89 ? 11.43531 -42.26042 -34.67578 1.000 44.22938 82 ILE C N 1
ATOM 2011 C CA . ILE B 1 89 ? 10.59916 -41.06366 -34.67313 1.000 44.55275 82 ILE C CA 1
ATOM 2012 C C . ILE B 1 89 ? 9.27451 -41.34278 -33.96911 1.000 41.85864 82 ILE C C 1
ATOM 2013 O O . ILE B 1 89 ? 8.77137 -40.50200 -33.21488 1.000 36.41926 82 ILE C O 1
ATOM 2018 N N . ALA B 1 90 ? 8.70250 -42.53507 -34.18256 1.000 42.07639 83 ALA C N 1
ATOM 2019 C CA . ALA B 1 90 ? 7.47353 -42.90008 -33.48163 1.000 40.49884 83 ALA C CA 1
ATOM 2020 C C . ALA B 1 90 ? 7.67762 -42.94138 -31.96881 1.000 35.39865 83 ALA C C 1
ATOM 2021 O O . ALA B 1 90 ? 6.76227 -42.61725 -31.20486 1.000 34.08573 83 ALA C O 1
ATOM 2023 N N . ARG B 1 91 ? 8.86485 -43.35184 -31.51827 1.000 34.57671 84 ARG C N 1
ATOM 2024 C CA . ARG B 1 91 ? 9.12281 -43.45073 -30.08920 1.000 36.53222 84 ARG C CA 1
ATOM 2025 C C . ARG B 1 91 ? 9.30148 -42.06928 -29.47832 1.000 34.94919 84 ARG C C 1
ATOM 2026 O O . ARG B 1 91 ? 8.84580 -41.81254 -28.35609 1.000 32.11402 84 ARG C O 1
ATOM 2034 N N . LEU B 1 92 ? 9.95622 -41.16541 -30.21250 1.000 34.53847 85 LEU C N 1
ATOM 2035 C CA . LEU B 1 92 ? 10.01228 -39.76912 -29.79539 1.000 38.11939 85 LEU C CA 1
ATOM 2036 C C . LEU B 1 92 ? 8.62100 -39.14227 -29.79725 1.000 35.96558 85 LEU C C 1
ATOM 2037 O O . LEU B 1 92 ? 8.27937 -38.35815 -28.89884 1.000 33.47363 85 LEU C O 1
ATOM 2042 N N . LYS B 1 93 ? 7.80390 -39.48195 -30.80013 1.000 33.70828 86 LYS C N 1
ATOM 2043 C CA . LYS B 1 93 ? 6.41084 -39.03850 -30.82813 1.000 32.08286 86 LYS C CA 1
ATOM 2044 C C . LYS B 1 93 ? 5.67908 -39.46584 -29.57067 1.000 31.76844 86 LYS C C 1
ATOM 2045 O O . LYS B 1 93 ? 4.92710 -38.68139 -28.97140 1.000 30.62885 86 LYS C O 1
ATOM 2051 N N . ALA B 1 94 ? 5.87302 -40.73089 -29.18246 1.000 32.11036 87 ALA C N 1
ATOM 2052 C CA . ALA B 1 94 ? 5.24135 -41.28085 -27.98908 1.000 33.94041 87 ALA C CA 1
ATOM 2053 C C . ALA B 1 94 ? 5.54381 -40.43582 -26.76228 1.000 28.05925 87 ALA C C 1
ATOM 2054 O O . ALA B 1 94 ? 4.63436 -40.09919 -25.99169 1.000 30.77108 87 ALA C O 1
ATOM 2056 N N . LEU B 1 95 ? 6.81658 -40.06843 -26.56418 1.000 29.55661 88 LEU C N 1
ATOM 2057 C CA . LEU B 1 95 ? 7.16220 -39.22769 -25.41269 1.000 31.28275 88 LEU C CA 1
ATOM 2058 C C . LEU B 1 95 ? 6.50076 -37.85880 -25.51483 1.000 31.65442 88 LEU C C 1
ATOM 2059 O O . LEU B 1 95 ? 5.96260 -37.34165 -24.52596 1.000 26.40274 88 LEU C O 1
ATOM 2064 N N . LEU B 1 96 ? 6.51483 -37.25967 -26.70931 1.000 32.07296 89 LEU C N 1
ATOM 2065 C CA . LEU B 1 96 ? 5.87250 -35.95631 -26.87426 1.000 34.59272 89 LEU C CA 1
ATOM 2066 C C . LEU B 1 96 ? 4.37861 -36.04279 -26.57181 1.000 33.00429 89 LEU C C 1
ATOM 2067 O O . LEU B 1 96 ? 3.83634 -35.25009 -25.78562 1.000 31.02517 89 LEU C O 1
ATOM 2072 N N . ASN B 1 97 ? 3.70526 -37.01594 -27.18070 1.000 24.97218 90 ASN C N 1
ATOM 2073 C CA . ASN B 1 97 ? 2.27931 -37.20926 -26.96740 1.000 32.82687 90 ASN C CA 1
ATOM 2074 C C . ASN B 1 97 ? 1.96069 -37.59174 -25.53450 1.000 29.28737 90 ASN C C 1
ATOM 2075 O O . ASN B 1 97 ? 0.83373 -37.37357 -25.08376 1.000 29.07199 90 ASN C O 1
ATOM 2080 N N . TRP B 1 98 ? 2.91475 -38.19427 -24.83256 1.000 28.43787 91 TRP C N 1
ATOM 2081 C CA . TRP B 1 98 ? 2.72019 -38.49543 -23.42178 1.000 32.25554 91 TRP C CA 1
ATOM 2082 C C . TRP B 1 98 ? 2.47795 -37.22873 -22.61287 1.000 31.00574 91 TRP C C 1
ATOM 2083 O O . TRP B 1 98 ? 1.61043 -37.21076 -21.72970 1.000 31.70669 91 TRP C O 1
ATOM 2094 N N . HIS B 1 99 ? 3.23221 -36.15632 -22.90045 1.000 30.96853 92 HIS C N 1
ATOM 2095 C CA . HIS B 1 99 ? 3.04342 -34.89233 -22.19560 1.000 28.84462 92 HIS C CA 1
ATOM 2096 C C . HIS B 1 99 ? 1.70268 -34.26004 -22.52953 1.000 31.76015 92 HIS C C 1
ATOM 2097 O O . HIS B 1 99 ? 1.09335 -33.60482 -21.67243 1.000 32.60103 92 HIS C O 1
ATOM 2104 N N . VAL B 1 100 ? 1.24766 -34.42202 -23.77169 1.000 35.10726 93 VAL C N 1
ATOM 2105 C CA . VAL B 1 100 ? -0.06985 -33.92979 -24.16387 1.000 33.96064 93 VAL C CA 1
ATOM 2106 C C . VAL B 1 100 ? -1.15153 -34.59581 -23.32702 1.000 32.24558 93 VAL C C 1
ATOM 2107 O O . VAL B 1 100 ? -2.04120 -33.92683 -22.78834 1.000 35.07751 93 VAL C O 1
ATOM 2111 N N . ALA B 1 101 ? -1.08336 -35.92399 -23.18968 1.000 32.78481 94 ALA C N 1
ATOM 2112 C CA . ALA B 1 101 ? -2.06284 -36.61564 -22.35602 1.000 36.27503 94 ALA C CA 1
ATOM 2113 C C . ALA B 1 101 ? -1.92586 -36.20900 -20.89330 1.000 34.41945 94 ALA C C 1
ATOM 2114 O O . ALA B 1 101 ? -2.93211 -35.98395 -20.20601 1.000 27.82040 94 ALA C O 1
ATOM 2116 N N . TYR B 1 102 ? -0.68788 -36.08277 -20.40583 1.000 36.72396 95 TYR C N 1
ATOM 2117 C CA . TYR B 1 102 ? -0.47662 -35.75702 -18.99450 1.000 35.79189 95 TYR C CA 1
ATOM 2118 C C . TYR B 1 102 ? -1.10032 -34.41043 -18.62636 1.000 34.55033 95 TYR C C 1
ATOM 2119 O O . TYR B 1 102 ? -1.76150 -34.28337 -17.59191 1.000 35.08194 95 TYR C O 1
ATOM 2128 N N . ILE B 1 103 ? -0.91732 -33.38840 -19.46466 1.000 36.63288 96 ILE C N 1
ATOM 2129 C CA . ILE B 1 103 ? -1.47618 -32.08213 -19.12832 1.000 38.22227 96 ILE C CA 1
ATOM 2130 C C . ILE B 1 103 ? -2.95262 -31.97028 -19.45747 1.000 41.52579 96 ILE C C 1
ATOM 2131 O O . ILE B 1 103 ? -3.53431 -30.89352 -19.27549 1.000 41.61946 96 ILE C O 1
ATOM 2136 N N . ASN B 1 104 ? -3.58365 -33.04849 -19.92297 1.000 45.27162 97 ASN C N 1
ATOM 2137 C CA . ASN B 1 104 ? -5.00232 -33.04170 -20.23947 1.000 45.03237 97 ASN C CA 1
ATOM 2138 C C . ASN B 1 104 ? -5.81422 -33.90936 -19.29331 1.000 45.34023 97 ASN C C 1
ATOM 2139 O O . ASN B 1 104 ? -7.02343 -34.04292 -19.49170 1.000 49.30624 97 ASN C O 1
ATOM 2144 N N . GLN B 1 105 ? -5.18836 -34.50217 -18.27712 1.000 42.84368 98 GLN C N 1
ATOM 2145 C CA . GLN B 1 105 ? -5.94976 -35.18699 -17.24721 1.000 49.03406 98 GLN C CA 1
ATOM 2146 C C . GLN B 1 105 ? -6.82282 -34.18782 -16.49908 1.000 59.03622 98 GLN C C 1
ATOM 2147 O O . GLN B 1 105 ? -6.51113 -32.99379 -16.41992 1.000 55.75663 98 GLN C O 1
ATOM 2153 N N . GLN B 1 106 ? -7.92680 -34.69180 -15.93237 1.000 58.98379 99 GLN C N 1
ATOM 2154 C CA . GLN B 1 106 ? -8.77331 -33.84002 -15.10221 1.000 60.10193 99 GLN C CA 1
ATOM 2155 C C . GLN B 1 106 ? -8.02687 -33.37339 -13.85796 1.000 59.40655 99 GLN C C 1
ATOM 2156 O O . GLN B 1 106 ? -8.22857 -32.24379 -13.39194 1.000 61.45774 99 GLN C O 1
ATOM 2158 N N . ASN B 1 107 ? -7.13586 -34.21351 -13.33419 1.000 57.71312 100 ASN C N 1
ATOM 2159 C CA . ASN B 1 107 ? -6.43172 -33.95721 -12.08936 1.000 57.81396 100 ASN C CA 1
ATOM 2160 C C . ASN B 1 107 ? -5.08986 -33.25288 -12.29584 1.000 55.97352 100 ASN C C 1
ATOM 2161 O O . ASN B 1 107 ? -4.25893 -33.25327 -11.37464 1.000 57.25460 100 ASN C O 1
ATOM 2163 N N . PHE B 1 108 ? -4.86776 -32.63266 -13.46163 1.000 53.49240 101 PHE C N 1
ATOM 2164 C CA . PHE B 1 108 ? -3.57707 -32.01150 -13.75492 1.000 51.14652 101 PHE C CA 1
ATOM 2165 C C . PHE B 1 108 ? -3.40205 -30.67517 -13.04052 1.000 46.42077 101 PHE C C 1
ATOM 2166 O O . PHE B 1 108 ? -4.25602 -29.78005 -13.13388 1.000 44.82952 101 PHE C O 1
ATOM 2174 N N . ASN B 1 109 ? -2.24697 -30.51807 -12.39116 1.000 41.81112 102 ASN C N 1
ATOM 2175 C CA . ASN B 1 109 ? -1.94349 -29.31422 -11.62701 1.000 42.74223 102 ASN C CA 1
ATOM 2176 C C . ASN B 1 109 ? -0.46302 -28.94046 -11.74809 1.000 37.82872 102 ASN C C 1
ATOM 2177 O O . ASN B 1 109 ? 0.12903 -28.40198 -10.80968 1.000 30.32816 102 ASN C O 1
ATOM 2182 N N . GLY B 1 110 ? 0.14212 -29.21623 -12.89454 1.000 33.99796 103 GLY C N 1
ATOM 2183 C CA . GLY B 1 110 ? 1.54710 -28.95451 -13.06226 1.000 29.47484 103 GLY C CA 1
ATOM 2184 C C . GLY B 1 110 ? 2.38778 -30.14926 -12.66378 1.000 27.80784 103 GLY C C 1
ATOM 2185 O O . GLY B 1 110 ? 1.90997 -31.26976 -12.46589 1.000 32.74289 103 GLY C O 1
ATOM 2186 N N . CYS B 1 111 ? 3.67964 -29.89328 -12.56636 1.000 22.64723 104 CYS C N 1
ATOM 2187 C CA . CYS B 1 111 ? 4.66070 -30.90964 -12.24166 1.000 22.29892 104 CYS C CA 1
ATOM 2188 C C . CYS B 1 111 ? 4.92807 -30.86646 -10.74303 1.000 22.85380 104 CYS C C 1
ATOM 2189 O O . CYS B 1 111 ? 5.18035 -29.79373 -10.18155 1.000 22.20566 104 CYS C O 1
ATOM 2192 N N . LEU B 1 112 ? 4.80266 -32.02012 -10.08200 1.000 22.09283 105 LEU C N 1
ATOM 2193 C CA . LEU B 1 112 ? 4.98899 -32.04089 -8.63649 1.000 22.65856 105 LEU C CA 1
ATOM 2194 C C . LEU B 1 112 ? 6.42574 -31.71847 -8.25208 1.000 23.78246 105 LEU C C 1
ATOM 2195 O O . LEU B 1 112 ? 6.67134 -31.18091 -7.16404 1.000 24.18757 105 LEU C O 1
ATOM 2200 N N . PHE B 1 113 ? 7.38881 -32.04953 -9.11610 1.000 19.81880 106 PHE C N 1
ATOM 2201 C CA . PHE B 1 113 ? 8.78199 -31.78534 -8.77673 1.000 21.66895 106 PHE C CA 1
ATOM 2202 C C . PHE B 1 113 ? 9.09317 -30.30021 -8.90316 1.000 24.90883 106 PHE C C 1
ATOM 2203 O O . PHE B 1 113 ? 9.80521 -29.74502 -8.06520 1.000 21.04038 106 PHE C O 1
ATOM 2211 N N . GLN B 1 114 ? 8.55547 -29.64476 -9.93840 1.000 25.36313 107 GLN C N 1
ATOM 2212 C CA . GLN B 1 114 ? 8.64626 -28.19171 -10.03090 1.000 23.20937 107 GLN C CA 1
ATOM 2213 C C . GLN B 1 114 ? 7.98919 -27.53193 -8.81864 1.000 24.08723 107 GLN C C 1
ATOM 2214 O O . GLN B 1 114 ? 8.59592 -26.68163 -8.16207 1.000 23.84573 107 GLN C O 1
ATOM 2220 N N . LYS B 1 115 ? 6.74668 -27.91972 -8.50545 1.000 23.68261 108 LYS C N 1
ATOM 2221 C CA . LYS B 1 115 ? 6.04237 -27.38084 -7.34218 1.000 24.05692 108 LYS C CA 1
ATOM 2222 C C . LYS B 1 115 ? 6.88107 -27.48489 -6.07112 1.000 27.44300 108 LYS C C 1
ATOM 2223 O O . LYS B 1 115 ? 6.99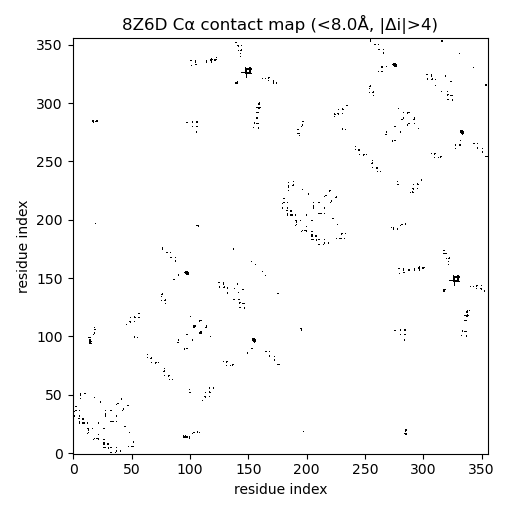466 -26.51796 -5.30978 1.000 28.02975 108 LYS C O 1
ATOM 2229 N N . ALA B 1 116 ? 7.47297 -28.65867 -5.82080 1.000 26.11423 109 ALA C N 1
ATOM 2230 C CA . ALA B 1 116 ? 8.27180 -28.84648 -4.60806 1.000 29.16843 109 ALA C CA 1
ATOM 2231 C C . ALA B 1 116 ? 9.40055 -27.82824 -4.53311 1.000 28.48378 109 ALA C C 1
ATOM 2232 O O . ALA B 1 116 ? 9.62318 -27.20488 -3.48660 1.000 23.96265 109 ALA C O 1
ATOM 2234 N N . VAL B 1 117 ? 10.13013 -27.63919 -5.63696 1.000 24.81546 110 VAL C N 1
ATOM 2235 C CA . VAL B 1 117 ? 11.26826 -26.73557 -5.56488 1.000 24.75047 110 VAL C CA 1
ATOM 2236 C C . VAL B 1 117 ? 10.78200 -25.29852 -5.34187 1.000 27.67150 110 VAL C C 1
ATOM 2237 O O . VAL B 1 117 ? 11.33174 -24.55508 -4.50998 1.000 27.97075 110 VAL C O 1
ATOM 2241 N N . TYR B 1 118 ? 9.71618 -24.89787 -6.04598 1.000 24.75307 111 TYR C N 1
ATOM 2242 C CA . TYR B 1 118 ? 9.19080 -23.53767 -5.91093 1.000 26.29570 111 TYR C CA 1
ATOM 2243 C C . TYR B 1 118 ? 8.62425 -23.26493 -4.52621 1.000 25.32483 111 TYR C C 1
ATOM 2244 O O . TYR B 1 118 ? 8.53099 -22.09508 -4.12882 1.000 25.67458 111 TYR C O 1
ATOM 2253 N N . GLU B 1 119 ? 8.22819 -24.30862 -3.79406 1.000 24.94088 112 GLU C N 1
ATOM 2254 C CA . GLU B 1 119 ? 7.76145 -24.18382 -2.41913 1.000 29.35242 112 GLU C CA 1
ATOM 2255 C C . GLU B 1 119 ? 8.90872 -24.27261 -1.42546 1.000 30.01363 112 GLU C C 1
ATOM 2256 O O . GLU B 1 119 ? 8.67389 -24.40124 -0.21318 1.000 26.83916 112 GLU C O 1
ATOM 2262 N N . ASN B 1 120 ? 10.14070 -24.22586 -1.92815 1.000 28.63713 113 ASN C N 1
ATOM 2263 C CA . ASN B 1 120 ? 11.33629 -24.15917 -1.11572 1.000 26.71630 113 ASN C CA 1
ATOM 2264 C C . ASN B 1 120 ? 11.56894 -25.45176 -0.33244 1.000 30.96044 113 ASN C C 1
ATOM 2265 O O . ASN B 1 120 ? 12.11904 -25.42942 0.77118 1.000 26.95534 113 ASN C O 1
ATOM 2270 N N . GLU B 1 121 ? 11.15248 -26.58019 -0.90312 1.000 28.88226 114 GLU C N 1
ATOM 2271 C CA . GLU B 1 121 ? 11.53076 -27.91018 -0.41953 1.000 31.17395 114 GLU C CA 1
ATOM 2272 C C . GLU B 1 121 ? 12.92790 -28.22832 -0.95673 1.000 32.30792 114 GLU C C 1
ATOM 2273 O O . GLU B 1 121 ? 13.11109 -28.92995 -1.96192 1.000 25.40713 114 GLU C O 1
ATOM 2279 N N . VAL B 1 122 ? 13.94261 -27.68178 -0.27760 1.000 26.57551 115 VAL C N 1
ATOM 2280 C CA . VAL B 1 122 ? 15.29897 -27.76358 -0.80964 1.000 25.32953 115 VAL C CA 1
ATOM 2281 C C . VAL B 1 122 ? 16.23277 -28.47660 0.16099 1.000 28.91846 115 VAL C C 1
ATOM 2282 O O . VAL B 1 122 ? 17.43834 -28.18056 0.20631 1.000 26.02142 115 VAL C O 1
ATOM 2286 N N . SER B 1 123 ? 15.68812 -29.43293 0.92435 1.000 30.53647 116 SER C N 1
ATOM 2287 C CA . SER B 1 123 ? 16.51511 -30.33322 1.72645 1.000 33.29558 116 SER C CA 1
ATOM 2288 C C . SER B 1 123 ? 17.21067 -31.35527 0.83096 1.000 31.43242 116 SER C C 1
ATOM 2289 O O . SER B 1 123 ? 16.80285 -31.60205 -0.30561 1.000 27.61036 116 SER C O 1
ATOM 2292 N N . GLU B 1 124 ? 18.26260 -31.97968 1.37510 1.000 32.56237 117 GLU C N 1
ATOM 2293 C CA . GLU B 1 124 ? 19.04131 -32.92036 0.57867 1.000 33.31673 117 GLU C CA 1
ATOM 2294 C C . GLU B 1 124 ? 18.20220 -34.12524 0.17511 1.000 34.35038 117 GLU C C 1
ATOM 2295 O O . GLU B 1 124 ? 18.34290 -34.64069 -0.93989 1.000 33.50753 117 GLU C O 1
ATOM 2301 N N . GLU B 1 125 ? 17.32506 -34.58395 1.07764 1.000 33.27386 118 GLU C N 1
ATOM 2302 C CA . GLU B 1 125 ? 16.45319 -35.71704 0.78579 1.000 33.53455 118 GLU C CA 1
ATOM 2303 C C . GLU B 1 125 ? 15.56437 -35.43527 -0.41734 1.000 32.54454 118 GLU C C 1
ATOM 2304 O O . GLU B 1 125 ? 15.41469 -36.28091 -1.31024 1.000 30.15149 118 GLU C O 1
ATOM 2310 N N . VAL B 1 126 ? 14.98555 -34.24001 -0.47377 1.000 31.42882 119 VAL C N 1
ATOM 2311 C CA . VAL B 1 126 ? 14.04296 -33.91335 -1.53577 1.000 25.54376 119 VAL C CA 1
ATOM 2312 C C . VAL B 1 126 ? 14.78122 -33.61924 -2.83796 1.000 28.54076 119 VAL C C 1
ATOM 2313 O O . VAL B 1 126 ? 14.46366 -34.18840 -3.89280 1.000 27.24304 119 VAL C O 1
ATOM 2317 N N . LEU B 1 127 ? 15.80491 -32.75319 -2.79268 1.000 31.28531 120 LEU C N 1
ATOM 2318 C CA . LEU B 1 127 ? 16.49065 -32.36392 -4.02869 1.000 27.18068 120 LEU C CA 1
ATOM 2319 C C . LEU B 1 127 ? 17.17197 -33.55357 -4.70250 1.000 30.35595 120 LEU C C 1
ATOM 2320 O O . LEU B 1 127 ? 17.24991 -33.60337 -5.93763 1.000 30.99952 120 LEU C O 1
ATOM 2325 N N . SER B 1 128 ? 17.64904 -34.53370 -3.92495 1.000 29.62909 121 SER C N 1
ATOM 2326 C CA . SER B 1 128 ? 18.31398 -35.67715 -4.54782 1.000 29.10101 121 SER C CA 1
ATOM 2327 C C . SER B 1 128 ? 17.32815 -36.53751 -5.34182 1.000 30.84306 121 SER C C 1
ATOM 2328 O O . SER B 1 128 ? 17.65764 -37.02133 -6.43867 1.000 30.35102 121 SER C O 1
ATOM 2331 N N . VAL B 1 129 ? 16.09961 -36.68871 -4.85081 1.000 28.84314 122 VAL C N 1
ATOM 2332 C CA . VAL B 1 129 ? 15.08008 -37.39512 -5.62009 1.000 26.59803 122 VAL C CA 1
ATOM 2333 C C . VAL B 1 129 ? 14.66522 -36.57961 -6.84404 1.000 27.98803 122 VAL C C 1
ATOM 2334 O O . VAL B 1 129 ? 14.69849 -37.07722 -7.97677 1.000 26.38432 122 VAL C O 1
ATOM 2338 N N . ILE B 1 130 ? 14.23190 -35.32611 -6.61890 1.000 23.35641 123 ILE C N 1
ATOM 2339 C CA . ILE B 1 130 ? 13.84285 -34.41485 -7.69519 1.000 25.86774 123 ILE C CA 1
ATOM 2340 C C . ILE B 1 130 ? 14.88330 -34.42948 -8.81059 1.000 23.74110 123 ILE C C 1
ATOM 2341 O O . ILE B 1 130 ? 14.57296 -34.67620 -9.98545 1.000 22.39301 123 ILE C O 1
ATOM 2346 N N . GLN B 1 131 ? 16.14327 -34.25099 -8.44475 1.000 23.51039 124 GLN C N 1
ATOM 2347 C CA . GLN B 1 131 ? 17.18859 -34.11759 -9.44702 1.000 25.52145 124 GLN C CA 1
ATOM 2348 C C . GLN B 1 131 ? 17.47748 -35.44325 -10.14534 1.000 27.26581 124 GLN C C 1
ATOM 2349 O O . GLN B 1 131 ? 17.78070 -35.45698 -11.34287 1.000 26.93301 124 GLN C O 1
ATOM 2355 N N . ALA B 1 132 ? 17.41343 -36.56363 -9.41668 1.000 26.36473 125 ALA C N 1
ATOM 2356 C CA . ALA B 1 132 ? 17.63427 -37.86244 -10.04970 1.000 29.03296 125 ALA C CA 1
ATOM 2357 C C . ALA B 1 132 ? 16.61012 -38.10136 -11.15079 1.000 28.05148 125 ALA C C 1
ATOM 2358 O O . ALA B 1 132 ? 16.95869 -38.53862 -12.25738 1.000 27.63579 125 ALA C O 1
ATOM 2360 N N . HIS B 1 133 ? 15.33860 -37.80675 -10.85749 1.000 25.99131 126 HIS C N 1
ATOM 2361 C CA . HIS B 1 133 ? 14.25394 -38.01611 -11.81802 1.000 27.84010 126 HIS C CA 1
ATOM 2362 C C . HIS B 1 133 ? 14.40834 -37.13060 -13.04590 1.000 28.12440 126 HIS C C 1
ATOM 2363 O O . HIS B 1 133 ? 14.30216 -37.60257 -14.18691 1.000 29.33077 126 HIS C O 1
ATOM 2370 N N . LYS B 1 134 ? 14.62719 -35.83106 -12.83245 1.000 23.03242 127 LYS C N 1
ATOM 2371 C CA . LYS B 1 134 ? 14.77536 -34.91347 -13.95090 1.000 25.19273 127 LYS C CA 1
ATOM 2372 C C . LYS B 1 134 ? 16.06604 -35.17450 -14.72293 1.000 27.28256 127 LYS C C 1
ATOM 2373 O O . LYS B 1 134 ? 16.11016 -34.96755 -15.93711 1.000 24.66583 127 LYS C O 1
ATOM 2379 N N . GLN B 1 135 ? 17.12192 -35.61657 -14.03804 1.000 29.07960 128 GLN C N 1
ATOM 2380 C CA . GLN B 1 135 ? 18.28287 -36.12409 -14.74956 1.000 30.42508 128 GLN C CA 1
ATOM 2381 C C . GLN B 1 135 ? 17.89999 -37.31301 -15.62419 1.000 28.81570 128 GLN C C 1
ATOM 2382 O O . GLN B 1 135 ? 18.34968 -37.41533 -16.77077 1.000 24.60462 128 GLN C O 1
ATOM 2388 N N . TRP B 1 136 ? 17.05583 -38.21317 -15.10072 1.000 30.11526 129 TRP C N 1
ATOM 2389 C CA . TRP B 1 136 ? 16.60114 -39.36282 -15.88261 1.000 27.02028 129 TRP C CA 1
ATOM 2390 C C . TRP B 1 136 ? 15.82296 -38.91128 -17.11071 1.000 26.55060 129 TRP C C 1
ATOM 2391 O O . TRP B 1 136 ? 15.92034 -39.52664 -18.17738 1.000 26.52231 129 TRP C O 1
ATOM 2402 N N . LYS B 1 137 ? 15.04265 -37.83676 -16.97456 1.000 24.55268 130 LYS C N 1
ATOM 2403 C CA . LYS B 1 137 ? 14.21491 -37.37649 -18.07635 1.000 28.26537 130 LYS C CA 1
ATOM 2404 C C . LYS B 1 137 ? 15.05115 -36.65797 -19.12302 1.000 28.58720 130 LYS C C 1
ATOM 2405 O O . LYS B 1 137 ? 14.78203 -36.77428 -20.32193 1.000 27.41218 130 LYS C O 1
ATOM 2411 N N . PHE B 1 138 ? 16.05380 -35.89860 -18.67884 1.000 29.63972 131 PHE C N 1
ATOM 2412 C CA . PHE B 1 138 ? 16.94515 -35.21879 -19.61478 1.000 30.20428 131 PHE C CA 1
ATOM 2413 C C . PHE B 1 138 ? 17.69248 -36.22725 -20.49023 1.000 31.86751 131 PHE C C 1
ATOM 2414 O O . PHE B 1 138 ? 17.85423 -36.02134 -21.69896 1.000 32.27199 131 PHE C O 1
ATOM 2422 N N . LYS B 1 139 ? 18.15096 -37.32960 -19.89433 1.000 30.76325 132 LYS C N 1
ATOM 2423 C CA . LYS B 1 139 ? 18.85005 -38.36730 -20.64767 1.000 30.79841 132 LYS C CA 1
ATOM 2424 C C . LYS B 1 139 ? 17.92055 -39.07943 -21.63658 1.000 31.83996 132 LYS C C 1
ATOM 2425 O O . LYS B 1 139 ? 18.31068 -39.35659 -22.78633 1.000 30.22172 132 LYS C O 1
ATOM 2428 N N . LEU B 1 140 ? 16.68227 -39.37290 -21.21495 1.000 29.54688 133 LEU C N 1
ATOM 2429 C CA . LEU B 1 140 ? 15.72872 -40.03298 -22.10756 1.000 29.87320 133 LEU C CA 1
ATOM 2430 C C . LEU B 1 140 ? 15.45488 -39.20236 -23.35830 1.000 33.25187 133 LEU C C 1
ATOM 2431 O O . LEU B 1 140 ? 15.42506 -39.74092 -24.47044 1.000 33.01200 133 LEU C O 1
ATOM 2436 N N . VAL B 1 141 ? 15.24651 -37.89145 -23.19348 1.000 29.94591 134 VAL C N 1
ATOM 2437 C CA . VAL B 1 141 ? 15.07031 -37.00021 -24.33687 1.000 30.68589 134 VAL C CA 1
ATOM 2438 C C . VAL B 1 141 ? 16.31533 -37.01875 -25.22067 1.000 34.51656 134 VAL C C 1
ATOM 2439 O O . VAL B 1 141 ? 16.23024 -37.17792 -26.44734 1.000 31.31448 134 VAL C O 1
ATOM 2443 N N . SER B 1 142 ? 17.49709 -36.88844 -24.60697 1.000 31.92583 135 SER C N 1
ATOM 2444 C CA . SER B 1 142 ? 18.73599 -36.97351 -25.38147 1.000 35.02376 135 SER C CA 1
ATOM 2445 C C . SER B 1 142 ? 18.83998 -38.28497 -26.14625 1.000 37.95738 135 SER C C 1
ATOM 2446 O O . SER B 1 142 ? 19.25357 -38.30365 -27.31653 1.000 36.94215 135 SER C O 1
ATOM 2449 N N . ASP B 1 143 ? 18.49253 -39.39858 -25.49819 1.000 35.15988 136 ASP C N 1
ATOM 2450 C CA . ASP B 1 143 ? 18.61397 -40.69403 -26.16283 1.000 36.41591 136 ASP C CA 1
ATOM 2451 C C . ASP B 1 143 ? 17.58909 -40.85629 -27.28520 1.000 38.43907 136 ASP C C 1
ATOM 2452 O O . ASP B 1 143 ? 17.89539 -41.45342 -28.32505 1.000 33.77705 136 ASP C O 1
ATOM 2457 N N . LEU B 1 144 ? 16.36964 -40.33758 -27.09358 1.000 35.85113 137 LEU C N 1
ATOM 2458 C CA . LEU B 1 144 ? 15.33087 -40.49211 -28.11182 1.000 36.41272 137 LEU C CA 1
ATOM 2459 C C . LEU B 1 144 ? 15.61290 -39.63002 -29.33062 1.000 35.95930 137 LEU C C 1
ATOM 2460 O O . LEU B 1 144 ? 15.22527 -39.99055 -30.44864 1.000 39.97151 137 LEU C O 1
ATOM 2465 N N . MET B 1 145 ? 16.30522 -38.51314 -29.14240 1.000 35.71904 138 MET C N 1
ATOM 2466 C CA . MET B 1 145 ? 16.72395 -37.66140 -30.24390 1.000 41.90996 138 MET C CA 1
ATOM 2467 C C . MET B 1 145 ? 18.11152 -38.00723 -30.78167 1.000 47.08515 138 MET C C 1
ATOM 2468 O O . MET B 1 145 ? 18.46537 -37.54016 -31.86873 1.000 48.94212 138 MET C O 1
ATOM 2473 N N . GLU B 1 146 ? 18.89739 -38.81935 -30.06657 1.000 43.89968 139 GLU C N 1
ATOM 2474 C CA . GLU B 1 146 ? 20.23170 -39.23257 -30.52499 1.000 49.68793 139 GLU C CA 1
ATOM 2475 C C . GLU B 1 146 ? 20.09712 -40.41355 -31.48817 1.000 54.07848 139 GLU C C 1
ATOM 2476 O O . GLU B 1 146 ? 20.50678 -41.54545 -31.21984 1.000 54.96267 139 GLU C O 1
ATOM 2482 N N . VAL B 1 147 ? 19.49498 -40.12607 -32.63611 1.000 54.17452 140 VAL C N 1
ATOM 2483 C CA . VAL B 1 147 ? 19.15878 -41.14908 -33.62449 1.000 58.91474 140 VAL C CA 1
ATOM 2484 C C . VAL B 1 147 ? 19.48455 -40.60816 -35.00642 1.000 65.36880 140 VAL C C 1
ATOM 2485 O O . VAL B 1 147 ? 19.55185 -39.38426 -35.20774 1.000 60.70825 140 VAL C O 1
ATOM 2489 N N . PRO B 1 148 ? 19.70558 -41.49951 -35.98923 1.000 64.68578 141 PRO C N 1
ATOM 2490 C CA . PRO B 1 148 ? 19.93416 -41.01710 -37.36281 1.000 65.28198 141 PRO C CA 1
ATOM 2491 C C . PRO B 1 148 ? 18.70294 -40.37638 -37.99244 1.000 68.43740 141 PRO C C 1
ATOM 2492 O O . PRO B 1 148 ? 18.85848 -39.53962 -38.89330 1.000 70.14257 141 PRO C O 1
ATOM 2496 N N . GLU B 1 149 ? 17.49043 -40.73047 -37.54923 1.000 67.94423 142 GLU C N 1
ATOM 2497 C CA . GLU B 1 149 ? 16.26666 -40.21801 -38.15952 1.000 66.25600 142 GLU C CA 1
ATOM 2498 C C . GLU B 1 149 ? 15.93088 -38.79362 -37.71841 1.000 64.79503 142 GLU C C 1
ATOM 2499 O O . GLU B 1 149 ? 14.96029 -38.21875 -38.22540 1.000 63.15060 142 GLU C O 1
ATOM 2505 N N . CYS B 1 150 ? 16.70939 -38.20938 -36.81132 1.000 66.45188 143 CYS C N 1
ATOM 2506 C CA . CYS B 1 150 ? 16.44395 -36.86621 -36.30208 1.000 65.04567 143 CYS C CA 1
ATOM 2507 C C . CYS B 1 150 ? 17.35165 -35.83350 -36.98586 1.000 65.10905 143 CYS C C 1
ATOM 2508 O O . CYS B 1 150 ? 17.88835 -34.92415 -36.34837 1.000 63.62332 143 CYS C O 1
ATOM 2511 N N . ALA B 1 153 ? 17.95624 -32.32144 -35.84103 1.000 59.74130 146 ALA C N 1
ATOM 2512 C CA . ALA B 1 153 ? 17.54803 -31.16403 -36.63294 1.000 65.13282 146 ALA C CA 1
ATOM 2513 C C . ALA B 1 153 ? 18.16673 -29.87258 -36.06604 1.000 63.29926 146 ALA C C 1
ATOM 2514 O O . ALA B 1 153 ? 19.22865 -29.91701 -35.43350 1.000 64.20167 146 ALA C O 1
ATOM 2516 N N . PHE B 1 154 ? 17.52508 -28.72476 -36.31227 1.000 61.08714 147 PHE C N 1
ATOM 2517 C CA . PHE B 1 154 ? 17.98287 -27.44446 -35.76572 1.000 61.62674 147 PHE C CA 1
ATOM 2518 C C . PHE B 1 154 ? 17.58023 -27.26160 -34.30809 1.000 60.30151 147 PHE C C 1
ATOM 2519 O O . PHE B 1 154 ? 17.73151 -26.16431 -33.74886 1.000 60.46475 147 PHE C O 1
ATOM 2521 N N . VAL B 1 155 ? 17.08185 -28.32264 -33.68606 1.000 58.03340 148 VAL C N 1
ATOM 2522 C CA . VAL B 1 155 ? 16.58406 -28.29178 -32.32230 1.000 52.77751 148 VAL C CA 1
ATOM 2523 C C . VAL B 1 155 ? 17.37701 -29.31439 -31.52359 1.000 49.05049 148 VAL C C 1
ATOM 2524 O O . VAL B 1 155 ? 17.42901 -30.49327 -31.89550 1.000 47.58999 148 VAL C O 1
ATOM 2528 N N . SER B 1 156 ? 18.00349 -28.87071 -30.44318 1.000 44.78127 149 SER C N 1
ATOM 2529 C CA . SER B 1 156 ? 18.76915 -29.79750 -29.62896 1.000 41.30175 149 SER C CA 1
ATOM 2530 C C . SER B 1 156 ? 17.86207 -30.46277 -28.60293 1.000 35.32434 149 SER C C 1
ATOM 2531 O O . SER B 1 156 ? 16.74801 -30.00902 -28.33836 1.000 35.49213 149 SER C O 1
ATOM 2534 N N . SER B 1 157 ? 18.35267 -31.56766 -28.03667 1.000 37.77856 150 SER C N 1
ATOM 2535 C CA . SER B 1 157 ? 17.60518 -32.26165 -26.99315 1.000 30.56302 150 SER C CA 1
ATOM 2536 C C . SER B 1 157 ? 17.49160 -31.41670 -25.73574 1.000 32.99245 150 SER C C 1
ATOM 2537 O O . SER B 1 157 ? 16.50307 -31.53116 -24.99697 1.000 32.78771 150 SER C O 1
ATOM 2540 N N . SER B 1 158 ? 18.48162 -30.56589 -25.46503 1.000 30.79498 151 SER C N 1
ATOM 2541 C CA . SER B 1 158 ? 18.36359 -29.69978 -24.30054 1.000 32.78296 151 SER C CA 1
ATOM 2542 C C . SER B 1 158 ? 17.22843 -28.70096 -24.49164 1.000 28.74123 151 SER C C 1
ATOM 2543 O O . SER B 1 158 ? 16.45962 -28.44925 -23.56008 1.000 26.49441 151 SER C O 1
ATOM 2546 N N . MET B 1 159 ? 17.07772 -28.17084 -25.70877 1.000 30.42425 152 MET C N 1
ATOM 2547 C CA . MET B 1 159 ? 15.93157 -27.32429 -26.03665 1.000 30.06798 152 MET C CA 1
ATOM 2548 C C . MET B 1 159 ? 14.60895 -28.07397 -25.88265 1.000 28.44636 152 MET C C 1
ATOM 2549 O O . MET B 1 159 ? 13.62457 -27.51882 -25.37682 1.000 28.51563 152 MET C O 1
ATOM 2554 N N . VAL B 1 160 ? 14.55451 -29.32408 -26.33762 1.000 29.15437 153 VAL C N 1
ATOM 2555 C CA . VAL B 1 160 ? 13.30936 -30.08757 -26.24739 1.000 31.35074 153 VAL C CA 1
ATOM 2556 C C . VAL B 1 160 ? 12.95790 -30.37073 -24.78408 1.000 27.95374 153 VAL C C 1
ATOM 2557 O O . VAL B 1 160 ? 11.82232 -30.12595 -24.34965 1.000 27.75839 153 VAL C O 1
ATOM 2561 N N . TYR B 1 161 ? 13.93490 -30.84556 -23.99328 1.000 26.52019 154 TYR C N 1
ATOM 2562 C CA . TYR B 1 161 ? 13.72103 -31.02100 -22.55512 1.000 27.60824 154 TYR C CA 1
ATOM 2563 C C . TYR B 1 161 ? 13.12017 -29.76428 -21.92753 1.000 27.19929 154 TYR C C 1
ATOM 2564 O O . TYR B 1 161 ? 12.12981 -29.82214 -21.18568 1.000 24.21745 154 TYR C O 1
ATOM 2573 N N . SER B 1 162 ? 13.70435 -28.60934 -22.21887 1.000 26.05798 155 SER C N 1
ATOM 2574 C CA . SER B 1 162 ? 13.23052 -27.40462 -21.55668 1.000 26.99623 155 SER C CA 1
ATOM 2575 C C . SER B 1 162 ? 11.81024 -27.06689 -21.99942 1.000 23.12096 155 SER C C 1
ATOM 2576 O O . SER B 1 162 ? 10.98771 -26.65336 -21.17948 1.000 22.85690 155 SER C O 1
ATOM 2579 N N . MET B 1 163 ? 11.49736 -27.27864 -23.27909 1.000 21.63992 156 MET C N 1
ATOM 2580 C CA . MET B 1 163 ? 10.14230 -27.04932 -23.76143 1.000 23.13724 156 MET C CA 1
ATOM 2581 C C . MET B 1 163 ? 9.15027 -28.00151 -23.10475 1.000 21.88336 156 MET C C 1
ATOM 2582 O O . MET B 1 163 ? 8.04184 -27.59740 -22.74196 1.000 23.57148 156 MET C O 1
ATOM 2587 N N . LEU B 1 164 ? 9.51649 -29.27579 -22.96820 1.000 24.38136 157 LEU C N 1
ATOM 2588 C CA . LEU B 1 164 ? 8.68698 -30.21200 -22.21120 1.000 23.84220 157 LEU C CA 1
ATOM 2589 C C . LEU B 1 164 ? 8.51110 -29.76362 -20.75782 1.000 24.69959 157 LEU C C 1
ATOM 2590 O O . LEU B 1 164 ? 7.41692 -29.86207 -20.19297 1.000 25.49020 157 LEU C O 1
ATOM 2595 N N . GLU B 1 165 ? 9.57083 -29.25264 -20.13592 1.000 23.60381 158 GLU C N 1
ATOM 2596 C CA . GLU B 1 165 ? 9.44267 -28.77047 -18.76442 1.000 24.94536 158 GLU C CA 1
ATOM 2597 C C . GLU B 1 165 ? 8.49585 -27.58327 -18.68715 1.000 23.30864 158 GLU C C 1
ATOM 2598 O O . GLU B 1 165 ? 7.61031 -27.53559 -17.82099 1.000 23.73043 158 GLU C O 1
ATOM 2604 N N . GLY B 1 166 ? 8.63023 -26.63981 -19.61788 1.000 22.18496 159 GLY C N 1
ATOM 2605 C CA . GLY B 1 166 ? 7.77012 -25.47897 -19.59918 1.000 21.96459 159 GLY C CA 1
ATOM 2606 C C . GLY B 1 166 ? 6.31989 -25.80209 -19.89573 1.000 24.97460 159 GLY C C 1
ATOM 2607 O O . GLY B 1 166 ? 5.42525 -25.11112 -19.41562 1.000 27.04642 159 GLY C O 1
ATOM 2608 N N . MET B 1 167 ? 6.06152 -26.82356 -20.71383 1.000 22.18218 160 MET C N 1
ATOM 2609 C CA . MET B 1 167 ? 4.67884 -27.20610 -20.96768 1.000 24.77521 160 MET C CA 1
ATOM 2610 C C . MET B 1 167 ? 4.00865 -27.85866 -19.76861 1.000 27.25249 160 MET C C 1
ATOM 2611 O O . MET B 1 167 ? 2.79018 -28.06140 -19.79249 1.000 24.21589 160 MET C O 1
ATOM 2616 N N . LEU B 1 168 ? 4.75889 -28.18559 -18.72831 1.000 21.01990 161 LEU C N 1
ATOM 2617 C CA . LEU B 1 168 ? 4.16914 -28.76945 -17.54021 1.000 25.15486 161 LEU C CA 1
ATOM 2618 C C . LEU B 1 168 ? 3.77773 -27.71636 -16.50974 1.000 26.81036 161 LEU C C 1
ATOM 2619 O O . LEU B 1 168 ? 3.31688 -28.07936 -15.42828 1.000 25.16077 161 LEU C O 1
ATOM 2624 N N . LEU B 1 169 ? 3.93852 -26.42513 -16.81718 1.000 26.62279 162 LEU C N 1
ATOM 2625 C CA . LEU B 1 169 ? 3.51849 -25.39520 -15.87602 1.000 27.06984 162 LEU C CA 1
ATOM 2626 C C . LEU B 1 169 ? 2.00559 -25.43209 -15.71561 1.000 26.09194 162 LEU C C 1
ATOM 2627 O O . LEU B 1 169 ? 1.29019 -25.74958 -16.66783 1.000 23.47743 162 LEU C O 1
ATOM 2632 N N . PRO B 1 170 ? 1.49652 -25.07621 -14.53387 1.000 27.86591 163 PRO C N 1
ATOM 2633 C CA . PRO B 1 170 ? 0.03800 -24.99119 -14.34943 1.000 29.50875 163 PRO C CA 1
ATOM 2634 C C . PRO B 1 170 ? -0.61757 -24.14748 -15.43928 1.000 24.09594 163 PRO C C 1
ATOM 2635 O O . PRO B 1 170 ? -0.09735 -23.10963 -15.85030 1.000 22.46347 163 PRO C O 1
ATOM 2639 N N . ALA B 1 171 ? -1.79495 -24.58481 -15.88684 1.000 26.15946 164 ALA C N 1
ATOM 2640 C CA . ALA B 1 171 ? -2.44156 -23.92702 -17.02721 1.000 28.61422 164 ALA C CA 1
ATOM 2641 C C . ALA B 1 171 ? -2.78153 -22.46330 -16.73982 1.000 30.50738 164 ALA C C 1
ATOM 2642 O O . ALA B 1 171 ? -2.70298 -21.61299 -17.63505 1.000 28.59437 164 ALA C O 1
ATOM 2644 N N . ASN B 1 172 ? -3.15662 -22.14136 -15.50124 1.000 28.26506 165 ASN C N 1
ATOM 2645 C CA . ASN B 1 172 ? -3.62433 -20.79240 -15.22212 1.000 28.25152 165 ASN C CA 1
ATOM 2646 C C . ASN B 1 172 ? -2.50237 -19.74787 -15.19348 1.000 24.72427 165 ASN C C 1
ATOM 2647 O O . ASN B 1 172 ? -2.80089 -18.55782 -15.02662 1.000 23.37517 165 ASN C O 1
ATOM 2652 N N . ILE B 1 173 ? -1.23713 -20.13504 -15.38270 1.000 23.62992 166 ILE C N 1
ATOM 2653 C CA . ILE B 1 173 ? -0.18622 -19.13544 -15.53040 1.000 24.05052 166 ILE C CA 1
ATOM 2654 C C . ILE B 1 173 ? -0.36924 -18.34684 -16.83041 1.000 22.38215 166 ILE C C 1
ATOM 2655 O O . ILE B 1 173 ? 0.02003 -17.17719 -16.91819 1.000 20.48356 166 ILE C O 1
ATOM 2660 N N . ASN B 1 174 ? -0.97635 -18.95653 -17.83948 1.000 25.95288 167 ASN C N 1
ATOM 2661 C CA . ASN B 1 174 ? -1.30559 -18.32017 -19.11143 1.000 27.78725 167 ASN C CA 1
ATOM 2662 C C . ASN B 1 174 ? -2.26054 -19.24448 -19.85522 1.000 25.70675 167 ASN C C 1
ATOM 2663 O O . ASN B 1 174 ? -1.82213 -20.07364 -20.66301 1.000 23.62201 167 ASN C O 1
ATOM 2668 N N . PRO B 1 175 ? -3.56988 -19.13651 -19.61324 1.000 25.87196 168 PRO C N 1
ATOM 2669 C CA . PRO B 1 175 ? -4.50224 -20.11597 -20.18721 1.000 28.51911 168 PRO C CA 1
ATOM 2670 C C . PRO B 1 175 ? -4.64814 -20.00935 -21.69513 1.000 32.52332 168 PRO C C 1
ATOM 2671 O O . PRO B 1 175 ? -5.39507 -20.80394 -22.28309 1.000 31.28099 168 PRO C O 1
ATOM 2675 N N . CYS B 1 176 ? -3.96598 -19.06216 -22.33642 1.000 28.88354 169 CYS C N 1
ATOM 2676 C CA . CYS B 1 176 ? -4.04911 -18.91812 -23.78128 1.000 34.23966 169 CYS C CA 1
ATOM 2677 C C . CYS B 1 176 ? -2.97622 -19.71091 -24.51851 1.000 33.48834 169 CYS C C 1
ATOM 2678 O O . CYS B 1 176 ? -2.99515 -19.73289 -25.75086 1.000 36.36367 169 CYS C O 1
ATOM 2681 N N . VAL B 1 177 ? -2.04072 -20.35086 -23.81825 1.000 32.95481 170 VAL C N 1
ATOM 2682 C CA . VAL B 1 177 ? -1.02549 -21.16215 -24.49176 1.000 34.23896 170 VAL C CA 1
ATOM 2683 C C . VAL B 1 177 ? -1.60044 -22.54360 -24.75886 1.000 37.08878 170 VAL C C 1
ATOM 2684 O O . VAL B 1 177 ? -1.98471 -23.25569 -23.82433 1.000 43.25556 170 VAL C O 1
ATOM 2688 N N . ASP B 1 178 ? -1.64054 -22.92887 -26.02706 1.000 41.69911 171 ASP C N 1
ATOM 2689 C CA . ASP B 1 178 ? -2.13695 -24.23237 -26.44934 1.000 41.51768 171 ASP C CA 1
ATOM 2690 C C . ASP B 1 178 ? -0.91517 -25.10831 -26.68367 1.000 40.93735 171 ASP C C 1
ATOM 2691 O O . ASP B 1 178 ? -0.28566 -25.05129 -27.74139 1.000 36.36086 171 ASP C O 1
ATOM 2695 N N . HIS B 1 179 ? -0.56624 -25.90286 -25.67227 1.000 40.51986 172 HIS C N 1
ATOM 2696 C CA . HIS B 1 179 ? 0.62664 -26.72637 -25.77397 1.000 40.75814 172 HIS C CA 1
ATOM 2697 C C . HIS B 1 179 ? 0.44003 -27.85875 -26.76643 1.000 41.86770 172 HIS C C 1
ATOM 2698 O O . HIS B 1 179 ? 1.39327 -28.24560 -27.44982 1.000 38.91614 172 HIS C O 1
ATOM 2705 N N . GLU B 1 180 ? -0.77422 -28.39729 -26.84814 1.000 43.07147 173 GLU C N 1
ATOM 2706 C CA . GLU B 1 180 ? -1.04576 -29.49775 -27.76087 1.000 43.33052 173 GLU C CA 1
ATOM 2707 C C . GLU B 1 180 ? -0.73910 -29.11324 -29.20396 1.000 48.35470 173 GLU C C 1
ATOM 2708 O O . GLU B 1 180 ? -0.12044 -29.88692 -29.94706 1.000 46.31152 173 GLU C O 1
ATOM 2714 N N . THR B 1 181 ? -1.17352 -27.92170 -29.62061 1.000 50.04798 174 THR C N 1
ATOM 2715 C CA . THR B 1 181 ? -0.84715 -27.44657 -30.95957 1.000 49.25423 174 THR C CA 1
ATOM 2716 C C . THR B 1 181 ? 0.65749 -27.25824 -31.12876 1.000 49.61043 174 THR C C 1
ATOM 2717 O O . THR B 1 181 ? 1.21387 -27.60303 -32.17779 1.000 51.35431 174 THR C O 1
ATOM 2721 N N . ALA B 1 182 ? 1.33921 -26.72528 -30.11148 1.000 42.78329 175 ALA C N 1
ATOM 2722 C CA . ALA B 1 182 ? 2.79193 -26.62485 -30.20223 1.000 46.72949 175 ALA C CA 1
ATOM 2723 C C . ALA B 1 182 ? 3.42065 -27.99233 -30.44681 1.000 46.86962 175 ALA C C 1
ATOM 2724 O O . ALA B 1 182 ? 4.32583 -28.12689 -31.27702 1.000 48.35928 175 ALA C O 1
ATOM 2726 N N . ILE B 1 183 ? 2.94444 -29.01995 -29.73848 1.000 43.82065 176 ILE C N 1
ATOM 2727 C CA . ILE B 1 183 ? 3.53672 -30.34830 -29.84791 1.000 44.09721 176 ILE C CA 1
ATOM 2728 C C . ILE B 1 183 ? 3.25005 -30.94573 -31.21842 1.000 46.90203 176 ILE C C 1
ATOM 2729 O O . ILE B 1 183 ? 4.13889 -31.51949 -31.85847 1.000 48.21755 176 ILE C O 1
ATOM 2734 N N . LYS B 1 184 ? 1.99939 -30.83043 -31.67961 1.000 46.40130 177 LYS C N 1
ATOM 2735 C CA . LYS B 1 184 ? 1.62851 -31.31527 -33.00980 1.000 51.55158 177 LYS C CA 1
ATOM 2736 C C . LYS B 1 184 ? 2.56981 -30.77462 -34.07530 1.000 55.16798 177 LYS C C 1
ATOM 2737 O O . LYS B 1 184 ? 3.07882 -31.52708 -34.91449 1.000 58.62348 177 LYS C O 1
ATOM 2743 N N . ASN B 1 185 ? 2.80778 -29.46067 -34.05950 1.000 54.22920 178 ASN C N 1
ATOM 2744 C CA . ASN B 1 185 ? 3.70883 -28.87139 -35.04275 1.000 54.00412 178 ASN C CA 1
ATOM 2745 C C . ASN B 1 185 ? 5.12500 -29.39097 -34.86720 1.000 53.92034 178 ASN C C 1
ATOM 2746 O O . ASN B 1 185 ? 5.77609 -29.76114 -35.84609 1.000 60.23376 178 ASN C O 1
ATOM 2751 N N . LEU B 1 186 ? 5.60863 -29.46116 -33.62539 1.000 55.57350 179 LEU C N 1
ATOM 2752 C CA . LEU B 1 186 ? 6.93745 -30.01616 -33.39398 1.000 52.20654 179 LEU C CA 1
ATOM 2753 C C . LEU B 1 186 ? 7.02622 -31.46715 -33.86724 1.000 55.12493 179 LEU C C 1
ATOM 2754 O O . LEU B 1 186 ? 8.04851 -31.88204 -34.42531 1.000 55.07446 179 LEU C O 1
ATOM 2759 N N . ILE B 1 187 ? 5.96826 -32.25655 -33.65528 1.000 52.00974 180 ILE C N 1
ATOM 2760 C CA . ILE B 1 187 ? 5.97161 -33.63049 -34.15550 1.000 54.68987 180 ILE C CA 1
ATOM 2761 C C . ILE B 1 187 ? 6.09908 -33.63295 -35.67260 1.000 60.28386 180 ILE C C 1
ATOM 2762 O O . ILE B 1 187 ? 6.79394 -34.47552 -36.25255 1.000 60.76551 180 ILE C O 1
ATOM 2767 N N . GLN B 1 188 ? 5.45716 -32.66857 -36.33488 1.000 59.50955 181 GLN C N 1
ATOM 2768 C CA . GLN B 1 188 ? 5.49011 -32.61984 -37.79041 1.000 62.82938 181 GLN C CA 1
ATOM 2769 C C . GLN B 1 188 ? 6.81693 -32.09594 -38.33563 1.000 64.68309 181 GLN C C 1
ATOM 2770 O O . GLN B 1 188 ? 7.19555 -32.45434 -39.45630 1.000 70.71948 181 GLN C O 1
ATOM 2776 N N . THR B 1 189 ? 7.53650 -31.25628 -37.58409 1.000 65.34814 182 THR C N 1
ATOM 2777 C CA . THR B 1 189 ? 8.89525 -30.92032 -38.00110 1.000 65.62349 182 THR C CA 1
AT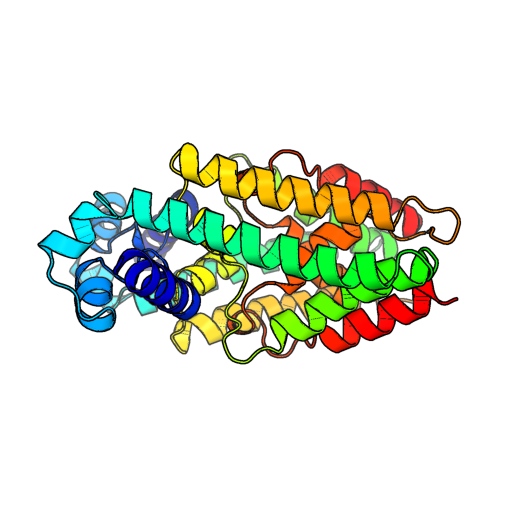OM 2778 C C . THR B 1 189 ? 9.81315 -32.14180 -37.96644 1.000 67.37295 182 THR C C 1
ATOM 2779 O O . THR B 1 189 ? 10.71286 -32.25514 -38.80672 1.000 69.26426 182 THR C O 1
ATOM 2783 N N . PHE B 1 190 ? 9.60015 -33.06957 -37.02399 1.000 66.18221 183 PHE C N 1
ATOM 2784 C CA . PHE B 1 190 ? 10.37584 -34.30983 -36.99042 1.000 68.01073 183 PHE C CA 1
ATOM 2785 C C . PHE B 1 190 ? 9.95870 -35.30914 -38.06494 1.000 72.08801 183 PHE C C 1
ATOM 2786 O O . PHE B 1 190 ? 10.59147 -36.36827 -38.16171 1.000 69.70596 183 PHE C O 1
ATOM 2794 N N . GLU B 1 191 ? 8.92115 -34.99320 -38.84918 1.000 69.52501 184 GLU C N 1
ATOM 2795 C CA . GLU B 1 191 ? 8.43656 -35.77940 -39.98406 1.000 71.23830 184 GLU C CA 1
ATOM 2796 C C . GLU B 1 191 ? 7.66594 -37.01256 -39.53022 1.000 74.98300 184 GLU C C 1
ATOM 2797 O O . GLU B 1 191 ? 8.05943 -38.14711 -39.83591 1.000 76.57834 184 GLU C O 1
ATOM 2803 N N . ALA B 1 192 ? 6.56242 -36.79326 -38.81272 1.000 72.86887 185 ALA C N 1
ATOM 2804 C CA . ALA B 1 192 ? 5.62513 -37.86557 -38.46331 1.000 67.99699 185 ALA C CA 1
ATOM 2805 C C . ALA B 1 192 ? 4.27293 -37.30933 -38.02647 1.000 61.22008 185 ALA C C 1
ATOM 2806 O O . ALA B 1 192 ? 3.66627 -37.81485 -37.07998 1.000 57.41763 185 ALA C O 1
#

B-factor: mean 40.18, std 13.11, range [17.96, 90.77]

Organism: Acinetobacter baumannii (NCBI:txid470)

Nearest PDB structures (foldseek):
  3on4-assembly2_H  TM=8.089E-01  e=9.738E-04  Legionella pneumophila subsp. pneumophila str. Philadelphia 1
  5wm9-assembly1_A  TM=6.728E-01  e=3.029E-04  Mycobacterium tuberculosis H37Rv
  7e1l-assembly1_A  TM=6.369E-01  e=6.825E-04  Pseudomonas fluorescens
  6hs0-assembly1_A  TM=6.985E-01  e=1.462E-03  Mycobacterium tuberculosis H37Rv
  7e1n-assembly1_B  TM=6.983E-01  e=3.835E-03  Pseudomonas fluorescens

Secondary structure (DSSP, 8-state):
-THHHHHHHHHHHHHHS-TTTS-HHHHHHHHT--HHHHHHH-SSHHHHHHHHHHHHHHHHHHHHHHHHHTTTTS-HHHHHHHHHHHHHHHHHSTT--S-HHHHHHHTT---HHHHHHHHHHHHHHHHHHHHHHSSTT-----HHHHHHHHHHTTS-GGG-TT--HHHHHHHHHHHHT-/-HHHHHHHHHHHHHHHS-TTTS-HHHHHHHHT--HHHHHHH-SSHHHHHHHHHHHHHHHHHHHHHHHHHTTTTS-HHHHHHHHHHHHHHHTTSTT--S-HHHHHHHTT--SHHHHHHHHHHHHHHHHHHHHHHSSTT---S-HHHHHHHHHHTTS-GGG-TT--HHHHHHHHHHHTT-

Sequence (356 aa):
SKRKTILDTALSLFKQYSFKFVGVDRIINESQVAKMTFYKHFPSKTLLIQACLCEEQKTIEESILNELSLLSEAGNIARLKALLNWHVAYINQQNFNGCLFQKAVYENEVSEEVLSVIQAHKQWKFKLVSDLMEVPECCFVSSSMVYSMLEGMLLPANINPCVDHETAIKNLIQTFEASKRKTILDTALSLFKQYSFKFVGVDRIINESQVAKMTFYKHFPSKTLLIQACLCEEQKTIEESILNELSLLSEAGNIARLKALLNWHVAYINQQNFNGCLFQKAVYENEVSEEVLSVIQAHKQWKFKLVSDLMEVPECAFVSSSMVYSMLEGMLLPANINPCVDHETAIKNLIQTFEA

InterPro domains:
  IPR001647 DNA-binding HTH domain, TetR-type [PF00440] (11-57)
  IPR001647 DNA-binding HTH domain, TetR-type [PR00455] (11-24)
  IPR001647 DNA-bind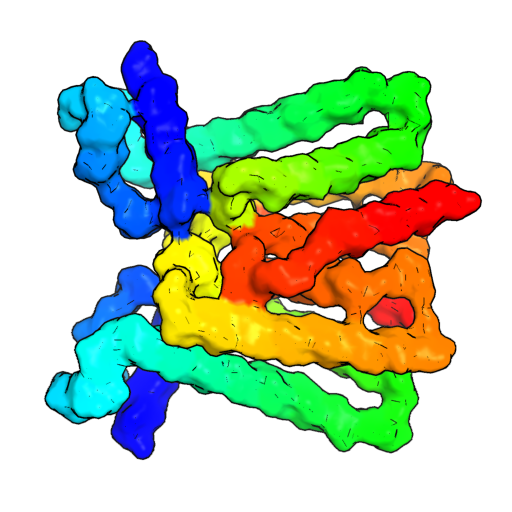ing HTH domain, TetR-type [PR00455] (32-55)
  IPR001647 DNA-binding HTH domain, TetR-type [PS50977] (5-65)
  IPR009057 Homedomain-like superfamily [SSF46689] (5-70)
  IPR036271 Tetracyclin repressor-like, C-terminal domain superfamily [SSF48498] (82-166)
  IPR050624 Nucleoid occlusion factor SlmA/HTH-type transcriptional regulator [PTHR43479] (3-138)

Foldseek 3Di:
DLLVLLLVLVLLVCLQPHLVVDDPVNSCVSSPHDPVVVCVNPVDSLSSLLVNLVVVLVVVVCVLVVVLVVCPVPDLLVSLLSNLVVLVCQCVDDSQFFDNLVRCVVVVSCDPSNVVSSVVSLVVVLVVLQVSQPDPLHDVQHSVRVSVLSNVSRHGCVVPVVDDVVVVSVVVSVVSVD/DLLVLLLVQLLLVCLQPHLVVDDPVNSCVVSVHDPVVVCVNPVDSLSSLLVNLVVVLVVVVCVLVVQQVVCVVPDLLVNLLSNLVVLVVQCPDPSQFFDNLVRCVVVVSPDPSNVVSSVVSLVVVLVVLQVSQVDPLFDPAHSVNVSVLSNVSRHGCVVDVPDDVVVVSVVVSVVSPD

Radius of gyration: 21.58 Å; Cα contacts (8 Å, |Δi|>4): 395; chains: 2; bounding box: 34×60×59 Å